Protein AF-A0AA36M2W9-F1 (afdb_monomer_lite)

InterPro domains:
  IPR003587 Hint domain N-terminal [SM00306] (542-638)
  IPR006141 Intein N-terminal splicing region [PS50817] (544-618)
  IPR006141 Intein N-terminal splicing region [TIGR01445] (544-618)
  IPR006437 Bacteriophage terminase, large subunit [TIGR01547] (180-480)
  IPR027417 P-loop containing nucleoside triphosphate hydrolase [G3DSA:3.40.50.300] (167-386)
  IPR030934 Intein C-terminal splicing region [PS50818] (657-680)
  IPR030934 Intein C-terminal splicing region [TIGR01443] (657-680)
  IPR035412 Phage terminase large subunit, N-terminal [PF04466] (180-379)
  IPR035413 Phage terminase large subunit, C-terminal [PF17288] (415-545)
  IPR036844 Hint domain superfamily [SSF51294] (544-679)
  IPR052380 Viral DNA packaging terminase large subunit [PTHR39184] (167-546)

Radius of gyration: 45.64 Å; chains: 1; bounding box: 160×56×105 Å

Organism: Cylicocyclus nassatus (NCBI:txid53992)

Sequence (713 aa):
MATKDPRCKPHRRDWNAIETEYIQGYLDETGRHLFPTKADIQNKYNITMQVITKRAKEKSWDRRREEFQAELQKKTAERLMAEIANGGKGLNLNLYKMAADTVSRCHSLLPYAGTGQEIRNLIGAAKDAQAIASGILPTKTPEADIMQINVRGDIMSQIDISIDPAIINNVYLSHVDDEHRYQIFYGGSSSGKSYFLAQRLVIDMLRGGHNYLCCRKVARTVRKSLWNEIQKALSFFNVSHLFKSNASELVITGPNGWQILFVGLDDVEKVKSISPAKGVITDIWVEEATEAEYSDIKQLDKRLRGQSVVKKRLILSFNPIYQQHWLYQQYFAGHWADDSTRYADDTLSILKTTYKDNGFLMEDDIHALESESDPYWYSVYALGNWGILGHAIFHNWTTSDLSDTEFDSYVYGLDWGFSNDPTAIVQLHYERRTHTLYIKLAEYLHGYTNDLIAAEVKKLNPDLIICDSSEPKSIAELKRHGLCAIPATKGPDSVMYGIKWLSKQRIVIDASLRDAIAEFTTYKWLQDKDGKALPKPEDKNNHCLTGDTLVHTTNGILPIRELVGTTGKVYCYNEEKKCMTTSKYRDCRLTQKEAPILQIELEDGRVLKATAEHPVYTQRGWVTVGELTENDSILKLESINTQLLRVTEIKPAGVEDVFNLEVDCYHNFCVNGGLVVHNCIDAIRYACQYLMTEPDEPDQTLNQVSWPKAGAL

pLDDT: mean 73.6, std 17.35, range [26.56, 98.56]

Foldseek 3Di:
DDDDDPDDDPDPDPVVVLLCCQQFNDADPVRDGDHDDLVRSCVVVVNDSVVSVVVCVVVVSVVSSVVNVVVVVVVVVVVVVVVVVVVLVVVLVVLLVVLVVLLVVLVVCCQVDPDPVSNVVSLVSNVVSLVSNVVSDDCDDPVNVVNPPPVVQPPPPQVVDDDDCVVAQPLCPVVLPDQFAEEEEEFAPQLCRLLNVLLSVVVDLSNDQAAEEEEEQAQVVCLVPNVVSNVVSCVVVPNVVQWDADSVQQWIAGNNGHIYHYDHLPDVVCLVPDAGPDDFHQEYEYEQCLSPDPVSLVSNSVRNDDDTPGHRYYYYYHFAEACPRPCNVPQPPPFHDQPDQWGDDRHYTYGYGFNVSDPPDDPVRVCVLVVPPPPQCNCGHGGSGHDDPQWQLAPQEDEDACVVPDDPAWFKFWEDAAAPAFTWIWIWDADPVQLEIETEDIDGHHRDDLVRVLVVVVVVVHPEYEYAPPCPPSQVSSVVSVHHYDYFDDDPCLPLVLSVSNNPGRYYYYPVCVVLVVCSSPWTADADPVRHGDSHIDDQPQWWFFQQKWFAFPVGTDGLVVCAPHKGKFWAADPVVRWIDIFIKDHKDFDDAFAWWKWWAWPVRWITIIHQQWWFQWPVGTDGNVRDDQAIFGWDDDPGDIDTTGTDDIDTPGTHGIIDMATPHHQWHDIRRHITHDYDDCRVSSRCSVVVPDDPDPPPPVPPDDDDPPDDD

Structure (mmCIF, N/CA/C/O backbone):
data_AF-A0AA36M2W9-F1
#
_entry.id   AF-A0AA36M2W9-F1
#
loop_
_atom_site.group_PDB
_atom_site.id
_atom_site.type_symbol
_atom_site.label_atom_id
_atom_site.label_alt_id
_atom_site.label_comp_id
_atom_site.label_asym_id
_atom_site.label_entity_id
_atom_site.label_seq_id
_atom_site.pdbx_PDB_ins_code
_atom_site.Cartn_x
_atom_site.Cartn_y
_atom_site.Cartn_z
_atom_site.occupancy
_atom_site.B_iso_or_equiv
_atom_site.auth_seq_id
_atom_site.auth_comp_id
_atom_site.auth_asym_id
_atom_site.auth_atom_id
_atom_site.pdbx_PDB_model_num
ATOM 1 N N . MET A 1 1 ? 107.491 32.874 -47.195 1.00 46.88 1 MET A N 1
ATOM 2 C CA . MET A 1 1 ? 108.566 32.882 -46.181 1.00 46.88 1 MET A CA 1
ATOM 3 C C . MET A 1 1 ? 108.023 33.486 -44.897 1.00 46.88 1 MET A C 1
ATOM 5 O O . MET A 1 1 ? 107.710 34.663 -44.889 1.00 46.88 1 MET A O 1
ATOM 9 N N . ALA A 1 2 ? 107.900 32.679 -43.847 1.00 33.38 2 ALA A N 1
ATOM 10 C CA . ALA A 1 2 ? 108.002 33.103 -42.453 1.00 33.38 2 ALA A CA 1
ATOM 11 C C . ALA A 1 2 ? 108.530 31.886 -41.675 1.00 33.38 2 ALA A C 1
ATOM 13 O O . ALA A 1 2 ? 108.104 30.754 -41.896 1.00 33.38 2 ALA A O 1
ATOM 14 N N . THR A 1 3 ? 109.573 32.129 -40.901 1.00 39.94 3 THR A N 1
ATOM 15 C CA . THR A 1 3 ? 110.596 31.210 -40.390 1.00 39.94 3 THR A CA 1
ATOM 16 C C . THR A 1 3 ? 110.128 30.341 -39.216 1.00 39.94 3 THR A C 1
ATOM 18 O O . THR A 1 3 ? 109.452 30.834 -38.319 1.00 39.94 3 THR A O 1
ATOM 21 N N . LYS A 1 4 ? 110.543 29.063 -39.177 1.00 40.69 4 LYS A N 1
ATOM 22 C CA . LYS A 1 4 ? 110.426 28.192 -37.990 1.00 40.69 4 LYS A CA 1
ATOM 23 C C . LYS A 1 4 ? 111.537 28.526 -36.983 1.00 40.69 4 LYS A C 1
ATOM 25 O O . LYS A 1 4 ? 112.709 28.347 -37.300 1.00 40.69 4 LYS A O 1
ATOM 30 N N . ASP A 1 5 ? 111.162 28.960 -35.780 1.00 39.28 5 ASP A N 1
ATOM 31 C CA . ASP A 1 5 ? 112.046 29.017 -34.606 1.00 39.28 5 ASP A CA 1
ATOM 32 C C . ASP A 1 5 ? 112.283 27.585 -34.059 1.00 39.28 5 ASP A C 1
ATOM 34 O O . ASP A 1 5 ? 111.303 26.873 -33.811 1.00 39.28 5 ASP A O 1
ATOM 38 N N . PRO A 1 6 ? 113.535 27.120 -33.857 1.00 45.25 6 PRO A N 1
ATOM 39 C CA . PRO A 1 6 ? 113.840 25.752 -33.431 1.00 45.25 6 PRO A CA 1
ATOM 40 C C . PRO A 1 6 ? 113.736 25.487 -31.914 1.00 45.25 6 PRO A C 1
ATOM 42 O O . PRO A 1 6 ? 114.241 24.462 -31.456 1.00 45.25 6 PRO A O 1
ATOM 45 N N . ARG A 1 7 ? 113.130 26.365 -31.097 1.00 44.22 7 ARG A N 1
ATOM 46 C CA . ARG A 1 7 ? 113.156 26.233 -29.618 1.00 44.22 7 ARG A CA 1
ATOM 47 C C . ARG A 1 7 ? 111.804 26.132 -28.901 1.00 44.22 7 ARG A C 1
ATOM 49 O O . ARG A 1 7 ? 111.739 26.352 -27.692 1.00 44.22 7 ARG A O 1
ATOM 56 N N . CYS A 1 8 ? 110.739 25.692 -29.572 1.00 33.34 8 CYS A N 1
ATOM 57 C CA . CYS A 1 8 ? 109.513 25.286 -28.870 1.00 33.34 8 CYS A CA 1
ATOM 58 C C . CYS A 1 8 ? 109.582 23.816 -28.423 1.00 33.34 8 CYS A C 1
ATOM 60 O O . CYS A 1 8 ? 109.525 22.896 -29.239 1.00 33.34 8 CYS A O 1
ATOM 62 N N . LYS A 1 9 ? 109.692 23.600 -27.103 1.00 43.69 9 LYS A N 1
ATOM 63 C CA . LYS A 1 9 ? 109.504 22.297 -26.436 1.00 43.69 9 LYS A CA 1
ATOM 64 C C . LYS A 1 9 ? 108.225 21.629 -26.969 1.00 43.69 9 LYS A C 1
ATOM 66 O O . LYS A 1 9 ? 107.230 22.335 -27.139 1.00 43.69 9 LYS A O 1
ATOM 71 N N . PRO A 1 10 ? 108.203 20.304 -27.215 1.00 43.88 10 PRO A N 1
ATOM 72 C CA . PRO A 1 10 ? 107.021 19.664 -27.773 1.00 43.88 10 PRO A CA 1
ATOM 73 C C . PRO A 1 10 ? 105.862 19.879 -26.801 1.00 43.88 10 PRO A C 1
ATOM 75 O O . PRO A 1 10 ? 105.958 19.485 -25.636 1.00 43.88 10 PRO A O 1
ATOM 78 N N . HIS A 1 11 ? 104.798 20.540 -27.270 1.00 49.34 11 HIS A N 1
ATOM 79 C CA . HIS A 1 11 ? 103.550 20.679 -26.527 1.00 49.34 11 HIS A CA 1
ATOM 80 C C . HIS A 1 11 ? 103.217 19.334 -25.882 1.00 49.34 11 HIS A C 1
ATOM 82 O O . HIS A 1 11 ? 103.248 18.295 -26.548 1.00 49.34 11 HIS A O 1
ATOM 88 N N . ARG A 1 12 ? 102.983 19.351 -24.565 1.00 58.34 12 ARG A N 1
ATOM 89 C CA . ARG A 1 12 ? 102.634 18.171 -23.772 1.00 58.34 12 ARG A CA 1
ATOM 90 C C . ARG A 1 12 ? 101.411 17.544 -24.441 1.00 58.34 12 ARG A C 1
ATOM 92 O O . ARG A 1 12 ? 100.321 18.096 -24.364 1.00 58.34 12 ARG A O 1
ATOM 99 N N . ARG A 1 13 ? 101.627 16.464 -25.195 1.00 71.31 13 ARG A N 1
ATOM 100 C CA . ARG A 1 13 ? 100.573 15.835 -25.994 1.00 71.31 13 ARG A CA 1
ATOM 101 C C . ARG A 1 13 ? 99.495 15.347 -25.040 1.00 71.31 13 ARG A C 1
ATOM 103 O O . ARG A 1 13 ? 99.811 14.606 -24.104 1.00 71.31 13 ARG A O 1
ATOM 110 N N . ASP A 1 14 ? 98.259 15.771 -25.269 1.00 81.12 14 ASP A N 1
ATOM 111 C CA . ASP A 1 14 ? 97.128 15.303 -24.482 1.00 81.12 14 ASP A CA 1
ATOM 112 C C . ASP A 1 14 ? 96.785 13.875 -24.899 1.00 81.12 14 ASP A C 1
ATOM 114 O O . ASP A 1 14 ? 96.014 13.601 -25.819 1.00 81.12 14 ASP A O 1
ATOM 118 N N . TRP A 1 15 ? 97.437 12.939 -24.224 1.00 83.00 15 TRP A N 1
ATOM 119 C CA . TRP A 1 15 ? 97.247 11.526 -24.476 1.00 83.00 15 TRP A CA 1
ATOM 120 C C . TRP A 1 15 ? 95.866 11.025 -24.071 1.00 83.00 15 TRP A C 1
ATOM 122 O O . TRP A 1 15 ? 95.466 9.997 -24.601 1.00 83.00 15 TRP A O 1
ATOM 132 N N . ASN A 1 16 ? 95.152 11.715 -23.178 1.00 81.06 16 ASN A N 1
ATOM 133 C CA . ASN A 1 16 ? 93.792 11.327 -22.817 1.00 81.06 16 ASN A CA 1
ATOM 134 C C . ASN A 1 16 ? 92.822 11.697 -23.942 1.00 81.06 16 ASN A C 1
ATOM 136 O O . ASN A 1 16 ? 91.969 10.883 -24.288 1.00 81.06 16 ASN A O 1
ATOM 140 N N . ALA A 1 17 ? 92.999 12.865 -24.568 1.00 80.44 17 ALA A N 1
ATOM 141 C CA . ALA A 1 17 ? 92.231 13.247 -25.751 1.00 80.44 17 ALA A CA 1
ATOM 142 C C . ALA A 1 17 ? 92.488 12.293 -26.930 1.00 80.44 17 ALA A C 1
ATOM 144 O O . ALA A 1 17 ? 91.544 11.805 -27.543 1.00 80.44 17 ALA A O 1
ATOM 145 N N . ILE A 1 18 ? 93.756 11.948 -27.191 1.00 85.44 18 ILE A N 1
ATOM 146 C CA . ILE A 1 18 ? 94.128 11.000 -28.258 1.00 85.44 18 ILE A CA 1
ATOM 147 C C . ILE A 1 18 ? 93.582 9.592 -27.974 1.00 85.44 18 ILE A C 1
ATOM 149 O O . ILE A 1 18 ? 93.083 8.925 -28.876 1.00 85.44 18 ILE A O 1
ATOM 153 N N . GLU A 1 19 ? 93.677 9.134 -26.722 1.00 86.94 19 GLU A N 1
ATOM 154 C CA . GLU A 1 19 ? 93.125 7.850 -26.278 1.00 86.94 19 GLU A CA 1
ATOM 155 C C . GLU A 1 19 ? 91.607 7.805 -26.456 1.00 86.94 19 GLU A C 1
ATOM 157 O O . GLU A 1 19 ? 91.081 6.819 -26.964 1.00 86.94 19 GLU A O 1
ATOM 162 N N . THR A 1 20 ? 90.914 8.881 -26.086 1.00 84.56 20 THR A N 1
ATOM 163 C CA . THR A 1 20 ? 89.456 8.991 -26.204 1.00 84.56 20 THR A CA 1
ATOM 164 C C . THR A 1 20 ? 89.028 9.013 -27.666 1.00 84.56 20 THR A C 1
ATOM 166 O O . THR A 1 20 ? 88.160 8.235 -28.042 1.00 84.56 20 THR A O 1
ATOM 169 N N . GLU A 1 21 ? 89.679 9.812 -28.516 1.00 85.75 21 GLU A N 1
ATOM 170 C CA . GLU A 1 21 ? 89.355 9.873 -29.946 1.00 85.75 21 GLU A CA 1
ATOM 171 C C . GLU A 1 21 ? 89.636 8.539 -30.653 1.00 85.75 21 GLU A C 1
ATOM 173 O O . GLU A 1 21 ? 88.872 8.107 -31.515 1.00 85.75 21 GLU A O 1
ATOM 178 N N . TYR A 1 22 ? 90.696 7.827 -30.260 1.00 86.44 22 TYR A N 1
ATOM 179 C CA . TYR A 1 22 ? 90.929 6.477 -30.753 1.00 86.44 22 TYR A CA 1
ATOM 180 C C . TYR A 1 22 ? 89.842 5.518 -30.233 1.00 86.44 22 TYR A C 1
ATOM 182 O O . TYR A 1 22 ? 89.167 4.859 -31.016 1.00 86.44 22 TYR A O 1
ATOM 190 N N . ILE A 1 23 ? 89.618 5.406 -28.930 1.00 85.88 23 ILE A N 1
ATOM 191 C CA . ILE A 1 23 ? 88.721 4.374 -28.385 1.00 85.88 23 ILE A CA 1
ATOM 192 C C . ILE A 1 23 ? 87.252 4.634 -28.749 1.00 85.88 23 ILE A C 1
ATOM 194 O O . ILE A 1 23 ? 86.562 3.710 -29.171 1.00 85.88 23 ILE A O 1
ATOM 198 N N . GLN A 1 24 ? 86.788 5.876 -28.619 1.00 85.00 24 GLN A N 1
ATOM 199 C CA . GLN A 1 24 ? 85.378 6.250 -28.762 1.00 85.00 24 GLN A CA 1
ATOM 200 C C . GLN A 1 24 ? 85.023 6.798 -30.152 1.00 85.00 24 GLN A C 1
ATOM 202 O O . GLN A 1 24 ? 83.842 6.873 -30.503 1.00 85.00 24 GLN A O 1
ATOM 207 N N . GLY A 1 25 ? 86.029 7.126 -30.969 1.00 83.75 25 GLY A N 1
ATOM 208 C CA . GLY A 1 25 ? 85.818 7.718 -32.285 1.00 83.75 25 GLY A CA 1
ATOM 209 C C . GLY A 1 25 ? 85.263 9.140 -32.205 1.00 83.75 25 GLY A C 1
ATOM 210 O O . GLY A 1 25 ? 85.295 9.790 -31.160 1.00 83.75 25 GLY A O 1
ATOM 211 N N . TYR A 1 26 ? 84.739 9.623 -33.324 1.00 81.69 26 TYR A N 1
ATOM 212 C CA . TYR A 1 26 ? 84.014 10.888 -33.419 1.00 81.69 26 TYR A CA 1
ATOM 213 C C . TYR A 1 26 ? 82.798 10.727 -34.332 1.00 81.69 26 TYR A C 1
ATOM 215 O O . TYR A 1 26 ? 82.726 9.782 -35.115 1.00 81.69 26 TYR A O 1
ATOM 223 N N . LEU A 1 27 ? 81.829 11.630 -34.210 1.00 77.94 27 LEU A N 1
ATOM 224 C CA . LEU A 1 27 ? 80.657 11.655 -35.081 1.00 77.94 27 LEU A CA 1
ATOM 225 C C . LEU A 1 27 ? 80.986 12.419 -36.363 1.00 77.94 27 LEU A C 1
ATOM 227 O O . LEU A 1 27 ? 81.574 13.500 -36.300 1.00 77.94 27 LEU A O 1
ATOM 231 N N . ASP A 1 28 ? 80.611 11.865 -37.510 1.00 78.38 28 ASP A N 1
ATOM 232 C CA . ASP A 1 28 ? 80.602 12.615 -38.761 1.00 78.38 28 ASP A CA 1
ATOM 233 C C . ASP A 1 28 ? 79.376 13.537 -38.866 1.00 78.38 28 ASP A C 1
ATOM 235 O O . ASP A 1 28 ? 78.483 13.546 -38.017 1.00 78.38 28 ASP A O 1
ATOM 239 N N . GLU A 1 29 ? 79.338 14.327 -39.933 1.00 71.62 29 GLU A N 1
ATOM 240 C CA . GLU A 1 29 ? 78.262 15.272 -40.249 1.00 71.62 29 GLU A CA 1
ATOM 241 C C . GLU A 1 29 ? 76.884 14.617 -40.466 1.00 71.62 29 GLU A C 1
ATOM 243 O O . GLU A 1 29 ? 75.863 15.298 -40.398 1.00 71.62 29 GLU A O 1
ATOM 248 N N . THR A 1 30 ? 76.830 13.292 -40.642 1.00 54.88 30 THR A N 1
ATOM 249 C CA . THR A 1 30 ? 75.583 12.512 -40.713 1.00 54.88 30 THR A CA 1
ATOM 250 C C . THR A 1 30 ? 75.191 11.881 -39.373 1.00 54.88 30 THR A C 1
ATOM 252 O O . THR A 1 30 ? 74.165 11.207 -39.277 1.00 54.88 30 THR A O 1
ATOM 255 N N . GLY A 1 31 ? 75.983 12.106 -38.319 1.00 65.50 31 GLY A N 1
ATOM 256 C CA . GLY A 1 31 ? 75.759 11.557 -36.985 1.00 65.50 31 GLY A CA 1
ATOM 257 C C . GLY A 1 31 ? 76.222 10.107 -36.817 1.00 65.50 31 GLY A C 1
ATOM 258 O O . GLY A 1 31 ? 75.803 9.448 -35.864 1.00 65.50 31 GLY A O 1
ATOM 259 N N . ARG A 1 32 ? 77.078 9.581 -37.705 1.00 69.69 32 ARG A N 1
ATOM 260 C CA . ARG A 1 32 ? 77.639 8.225 -37.599 1.00 69.69 32 ARG A CA 1
ATOM 261 C C . ARG A 1 32 ? 78.979 8.248 -36.864 1.00 69.69 32 ARG A C 1
ATOM 263 O O . ARG A 1 32 ? 79.841 9.070 -37.153 1.00 69.69 32 ARG A O 1
ATOM 270 N N . HIS A 1 33 ? 79.184 7.307 -35.938 1.00 78.12 33 HIS A N 1
ATOM 271 C CA . HIS A 1 33 ? 80.485 7.132 -35.283 1.00 78.12 33 HIS A CA 1
ATOM 272 C C . HIS A 1 33 ? 81.528 6.581 -36.267 1.00 78.12 33 HIS A C 1
ATOM 274 O O . HIS A 1 33 ? 81.380 5.474 -36.793 1.00 78.12 33 HIS A O 1
ATOM 280 N N . LEU A 1 34 ? 82.608 7.336 -36.463 1.00 77.44 34 LEU A N 1
ATOM 281 C CA . LEU A 1 34 ? 83.804 6.946 -37.198 1.00 77.44 34 LEU A CA 1
ATOM 282 C C . LEU A 1 34 ? 84.961 6.714 -36.227 1.00 77.44 34 LEU A C 1
ATOM 284 O O . LEU A 1 34 ? 85.220 7.514 -35.328 1.00 77.44 34 LEU A O 1
ATOM 288 N N . PHE A 1 35 ? 85.686 5.614 -36.427 1.00 84.38 35 PHE A N 1
ATOM 289 C CA . PHE A 1 35 ? 86.799 5.220 -35.568 1.00 84.38 35 PHE A CA 1
ATOM 290 C C . PHE A 1 35 ? 88.117 5.342 -36.338 1.00 84.38 35 PHE A C 1
ATOM 292 O O . PHE A 1 35 ? 88.359 4.541 -37.243 1.00 84.38 35 PHE A O 1
ATOM 299 N N . PRO A 1 36 ? 88.987 6.310 -35.999 1.00 83.19 36 PRO A N 1
ATOM 300 C CA . PRO A 1 36 ? 90.221 6.543 -36.744 1.00 83.19 36 PRO A CA 1
ATOM 301 C C . PRO A 1 36 ? 91.190 5.365 -36.605 1.00 83.19 36 PRO A C 1
ATOM 303 O O . PRO A 1 36 ? 91.302 4.743 -35.549 1.00 83.19 36 PRO A O 1
ATOM 306 N N . THR A 1 37 ? 91.950 5.035 -37.637 1.00 84.94 37 THR A N 1
ATOM 307 C CA . THR A 1 37 ? 93.036 4.055 -37.521 1.00 84.94 37 THR A CA 1
ATOM 308 C C . THR A 1 37 ? 94.226 4.647 -36.754 1.00 84.94 37 THR A C 1
ATOM 310 O O . THR A 1 37 ? 94.339 5.858 -36.555 1.00 84.94 37 THR A O 1
ATOM 313 N N . LYS A 1 38 ? 95.176 3.805 -36.325 1.00 83.88 38 LYS A N 1
ATOM 314 C CA . LYS A 1 38 ? 96.429 4.299 -35.719 1.00 83.88 38 LYS A CA 1
ATOM 315 C C . LYS A 1 38 ? 97.228 5.171 -36.700 1.00 83.88 38 LYS A C 1
ATOM 317 O O . LYS A 1 38 ? 97.934 6.073 -36.256 1.00 83.88 38 LYS A O 1
ATOM 322 N N . ALA A 1 39 ? 97.089 4.930 -38.008 1.00 82.81 39 ALA A N 1
ATOM 323 C CA . ALA A 1 39 ? 97.684 5.754 -39.058 1.00 82.81 39 ALA A CA 1
ATOM 324 C C . ALA A 1 39 ? 97.024 7.140 -39.131 1.00 82.81 39 ALA A C 1
ATOM 326 O O . ALA A 1 39 ? 97.725 8.145 -39.235 1.00 82.81 39 ALA A O 1
ATOM 327 N N . ASP A 1 40 ? 95.703 7.210 -38.964 1.00 84.31 40 ASP A N 1
ATOM 328 C CA . ASP A 1 40 ? 94.976 8.483 -38.916 1.00 84.31 40 ASP A CA 1
ATOM 329 C C . ASP A 1 40 ? 95.380 9.307 -37.689 1.00 84.31 40 ASP A C 1
ATOM 331 O O . ASP A 1 40 ? 95.647 10.501 -37.805 1.00 84.31 40 ASP A O 1
ATOM 335 N N . ILE A 1 41 ? 95.539 8.664 -36.525 1.00 86.25 41 ILE A N 1
ATOM 336 C CA . ILE A 1 41 ? 96.061 9.318 -35.314 1.00 86.25 41 ILE A CA 1
ATOM 337 C C . ILE A 1 41 ? 97.511 9.781 -35.505 1.00 86.25 41 ILE A C 1
ATOM 339 O O . ILE A 1 41 ? 97.865 10.886 -35.086 1.00 86.25 41 ILE A O 1
ATOM 343 N N . GLN A 1 42 ? 98.351 8.966 -36.153 1.00 84.19 42 GLN A N 1
ATOM 344 C CA . GLN A 1 42 ? 99.721 9.347 -36.500 1.00 84.19 42 GLN A CA 1
ATOM 345 C C . GLN A 1 42 ? 99.739 10.617 -37.349 1.00 84.19 42 GLN A C 1
ATOM 347 O O . GLN A 1 42 ? 100.480 11.544 -37.019 1.00 84.19 42 GLN A O 1
ATOM 352 N N . ASN A 1 43 ? 98.925 10.666 -38.402 1.00 83.62 43 ASN A N 1
ATOM 353 C CA . ASN A 1 43 ? 98.875 11.793 -39.325 1.00 83.62 43 ASN A CA 1
ATOM 354 C C . ASN A 1 43 ? 98.285 13.043 -38.656 1.00 83.62 43 ASN A C 1
ATOM 356 O O . ASN A 1 43 ? 98.865 14.122 -38.760 1.00 83.62 43 ASN A O 1
ATOM 360 N N . LYS A 1 44 ? 97.185 12.897 -37.907 1.00 82.25 44 LYS A N 1
ATOM 361 C CA . LYS A 1 44 ? 96.468 14.010 -37.264 1.00 82.25 44 LYS A CA 1
ATOM 362 C C . LYS A 1 44 ? 97.271 14.676 -36.146 1.00 82.25 44 LYS A C 1
ATOM 364 O O . LYS A 1 44 ? 97.284 15.898 -36.044 1.00 82.25 44 LYS A O 1
ATOM 369 N N . TYR A 1 45 ? 97.965 13.891 -35.321 1.00 82.62 45 TYR A N 1
ATOM 370 C CA . TYR A 1 45 ? 98.715 14.407 -34.166 1.00 82.62 45 TYR A CA 1
ATOM 371 C C . TYR A 1 45 ? 100.232 14.456 -34.384 1.00 82.62 45 TYR A C 1
ATOM 373 O O . TYR A 1 45 ? 100.979 14.825 -33.471 1.00 82.62 45 TYR A O 1
ATOM 381 N N . ASN A 1 46 ? 100.695 14.085 -35.581 1.00 82.12 46 ASN A N 1
ATOM 382 C CA . ASN A 1 46 ? 102.105 13.994 -35.956 1.00 82.12 46 ASN A CA 1
ATOM 383 C C . ASN A 1 46 ? 102.929 13.159 -34.947 1.00 82.12 46 ASN A C 1
ATOM 385 O O . ASN A 1 46 ? 103.910 13.622 -34.348 1.00 82.12 46 ASN A O 1
ATOM 389 N N . ILE A 1 47 ? 102.478 11.924 -34.695 1.00 82.62 47 ILE A N 1
ATOM 390 C CA . ILE A 1 47 ? 103.072 10.977 -33.734 1.00 82.62 47 ILE A CA 1
ATOM 391 C C . ILE A 1 47 ? 103.541 9.729 -34.478 1.00 82.62 47 ILE A C 1
ATOM 393 O O . ILE A 1 47 ? 102.810 9.174 -35.284 1.00 82.62 47 ILE A O 1
ATOM 397 N N . THR A 1 48 ? 104.741 9.234 -34.181 1.00 84.06 48 THR A N 1
ATOM 398 C CA . THR A 1 48 ? 105.258 8.024 -34.831 1.00 84.06 48 THR A CA 1
ATOM 399 C C . THR A 1 48 ? 104.447 6.774 -34.464 1.00 84.06 48 THR A C 1
ATOM 401 O O . THR A 1 48 ? 104.096 6.557 -33.300 1.00 84.06 48 THR A O 1
ATOM 404 N N . MET A 1 49 ? 104.214 5.901 -35.453 1.00 83.81 49 MET A N 1
ATOM 405 C CA . MET A 1 49 ? 103.452 4.651 -35.298 1.00 83.81 49 MET A CA 1
ATOM 406 C C . MET A 1 49 ? 103.955 3.769 -34.144 1.00 83.81 49 MET A C 1
ATOM 408 O O . MET A 1 49 ? 103.160 3.153 -33.436 1.00 83.81 49 MET A O 1
ATOM 412 N N . GLN A 1 50 ? 105.272 3.734 -33.909 1.00 83.88 50 GLN A N 1
ATOM 413 C CA . GLN A 1 50 ? 105.879 2.954 -32.824 1.00 83.88 50 GLN A CA 1
ATOM 414 C C . GLN A 1 50 ? 105.412 3.413 -31.435 1.00 83.88 50 GLN A C 1
ATOM 416 O O . GLN A 1 50 ? 105.107 2.581 -30.580 1.00 83.88 50 GLN A O 1
ATOM 421 N N . VAL A 1 51 ? 105.308 4.728 -31.208 1.00 83.81 51 VAL A N 1
ATOM 422 C CA . VAL A 1 51 ? 104.886 5.289 -29.915 1.00 83.81 51 VAL A CA 1
ATOM 423 C C . VAL A 1 51 ? 103.397 5.038 -29.679 1.00 83.81 51 VAL A C 1
ATOM 425 O O . VAL A 1 51 ? 103.015 4.644 -28.576 1.00 83.81 51 VAL A O 1
ATOM 428 N N . ILE A 1 52 ? 102.568 5.202 -30.716 1.00 83.56 52 ILE A N 1
ATOM 429 C CA . ILE A 1 52 ? 101.128 4.901 -30.655 1.00 83.56 52 ILE A CA 1
ATOM 430 C C . ILE A 1 52 ? 100.918 3.418 -30.359 1.00 83.56 52 ILE A C 1
ATOM 432 O O . ILE A 1 52 ? 100.178 3.071 -29.446 1.00 83.56 52 ILE A O 1
ATOM 436 N N . THR A 1 53 ? 101.605 2.537 -31.088 1.00 84.31 53 THR A N 1
ATOM 437 C CA . THR A 1 53 ? 101.443 1.083 -30.952 1.00 84.31 53 THR A CA 1
ATOM 438 C C . THR A 1 53 ? 101.863 0.596 -29.569 1.00 84.31 53 THR A C 1
ATOM 440 O O . THR A 1 53 ? 101.146 -0.199 -28.963 1.00 84.31 53 THR A O 1
ATOM 443 N N . LYS A 1 54 ? 102.978 1.109 -29.031 1.00 84.31 54 LYS A N 1
ATOM 444 C CA . LYS A 1 54 ? 103.437 0.772 -27.678 1.00 84.31 54 LYS A CA 1
ATOM 445 C C . LYS A 1 54 ? 102.406 1.170 -26.619 1.00 84.31 54 LYS A C 1
ATOM 447 O O . LYS A 1 54 ? 102.004 0.327 -25.823 1.00 84.31 54 LYS A O 1
ATOM 452 N N . ARG A 1 55 ? 101.923 2.418 -26.648 1.00 82.56 55 ARG A N 1
ATOM 453 C CA . ARG A 1 55 ? 100.918 2.894 -25.683 1.00 82.56 55 ARG A CA 1
ATOM 454 C C . ARG A 1 55 ? 99.565 2.211 -25.831 1.00 82.56 55 ARG A C 1
ATOM 456 O O . ARG A 1 55 ? 98.955 1.868 -24.823 1.00 82.56 55 ARG A O 1
ATOM 463 N N . ALA A 1 56 ? 99.116 1.989 -27.064 1.00 83.12 56 ALA A N 1
ATOM 464 C CA . ALA A 1 56 ? 97.876 1.274 -27.341 1.00 83.12 56 ALA A CA 1
ATOM 465 C C . ALA A 1 56 ? 97.911 -0.144 -26.756 1.00 83.12 56 ALA A C 1
ATOM 467 O O . ALA A 1 56 ? 96.905 -0.613 -26.231 1.00 83.12 56 ALA A O 1
ATOM 468 N N . LYS A 1 57 ? 99.079 -0.798 -26.784 1.00 84.56 57 LYS A N 1
ATOM 469 C CA . LYS A 1 57 ? 99.283 -2.115 -26.178 1.00 84.56 57 LYS A CA 1
ATOM 470 C C . LYS A 1 57 ? 99.318 -2.052 -24.647 1.00 84.56 57 LYS A C 1
ATOM 472 O O . LYS A 1 57 ? 98.608 -2.814 -24.005 1.00 84.56 57 LYS A O 1
ATOM 477 N N . GLU A 1 58 ? 100.079 -1.122 -24.063 1.00 84.06 58 GLU A N 1
ATOM 478 C CA . GLU A 1 58 ? 100.184 -0.944 -22.600 1.00 84.06 58 GLU A CA 1
ATOM 479 C C . GLU A 1 58 ? 98.832 -0.645 -21.939 1.00 84.06 58 GLU A C 1
ATOM 481 O O . GLU A 1 58 ? 98.530 -1.166 -20.869 1.00 84.06 58 GLU A O 1
ATOM 486 N N . LYS A 1 59 ? 97.997 0.173 -22.585 1.00 79.88 59 LYS A N 1
ATOM 487 C CA . LYS A 1 59 ? 96.684 0.580 -22.067 1.00 79.88 59 LYS A CA 1
ATOM 488 C C . LYS A 1 59 ? 95.503 -0.184 -22.672 1.00 79.88 59 LYS A C 1
ATOM 490 O O . LYS A 1 59 ? 94.354 0.201 -22.449 1.00 79.88 59 LYS A O 1
ATOM 495 N N . SER A 1 60 ? 95.771 -1.245 -23.435 1.00 84.81 60 SER A N 1
ATOM 496 C CA . SER A 1 60 ? 94.751 -2.097 -24.066 1.00 84.81 60 SER A CA 1
ATOM 497 C C . SER A 1 60 ? 93.708 -1.318 -24.884 1.00 84.81 60 SER A C 1
ATOM 499 O O . SER A 1 60 ? 92.512 -1.587 -24.800 1.00 84.81 60 SER A O 1
ATOM 501 N N . TRP A 1 61 ? 94.147 -0.327 -25.665 1.00 87.69 61 TRP A N 1
ATOM 502 C CA . TRP A 1 61 ? 93.252 0.546 -26.433 1.00 87.69 61 TRP A CA 1
ATOM 503 C C . TRP A 1 61 ? 92.399 -0.223 -27.435 1.00 87.69 61 TRP A C 1
ATOM 505 O O . TRP A 1 61 ? 91.226 0.089 -27.573 1.00 87.69 61 TRP A O 1
ATOM 515 N N . ASP A 1 62 ? 92.967 -1.223 -28.111 1.00 79.88 62 ASP A N 1
ATOM 516 C CA . ASP A 1 62 ? 92.238 -1.999 -29.121 1.00 79.88 62 ASP A CA 1
ATOM 517 C C . ASP A 1 62 ? 91.104 -2.811 -28.477 1.00 79.88 62 ASP A C 1
ATOM 519 O O . ASP A 1 62 ? 89.962 -2.709 -28.910 1.00 79.88 62 ASP A O 1
ATOM 523 N N . ARG A 1 63 ? 91.376 -3.487 -27.351 1.00 82.38 63 ARG A N 1
ATOM 524 C CA . ARG A 1 63 ? 90.349 -4.195 -26.572 1.00 82.38 63 ARG A CA 1
ATOM 525 C C . ARG A 1 63 ? 89.266 -3.246 -26.052 1.00 82.38 63 ARG A C 1
ATOM 527 O O . ARG A 1 63 ? 88.086 -3.541 -26.163 1.00 82.38 63 ARG A O 1
ATOM 534 N N . ARG A 1 64 ? 89.649 -2.093 -25.495 1.00 83.75 64 ARG A N 1
ATOM 535 C CA . ARG A 1 64 ? 88.687 -1.104 -24.974 1.00 83.75 64 ARG A CA 1
ATOM 536 C C . ARG A 1 64 ? 87.866 -0.449 -26.084 1.00 83.75 64 ARG A C 1
ATOM 538 O O . ARG A 1 64 ? 86.717 -0.090 -25.858 1.00 83.75 64 ARG A O 1
ATOM 545 N N . ARG A 1 65 ? 88.444 -0.297 -27.278 1.00 83.06 65 ARG A N 1
ATOM 546 C CA . ARG A 1 65 ? 87.731 0.129 -28.486 1.00 83.06 65 ARG A CA 1
ATOM 547 C C . ARG A 1 65 ? 86.725 -0.931 -28.915 1.00 83.06 65 ARG A C 1
ATOM 549 O O . ARG A 1 65 ? 85.594 -0.570 -29.201 1.00 83.06 65 ARG A O 1
ATOM 556 N N . GLU A 1 66 ? 87.110 -2.204 -28.946 1.00 80.62 66 GLU A N 1
ATOM 557 C CA . GLU A 1 66 ? 86.194 -3.312 -29.247 1.00 80.62 66 GLU A CA 1
ATOM 558 C C . GLU A 1 66 ? 85.052 -3.388 -28.226 1.00 80.62 66 GLU A C 1
ATOM 560 O O . GLU A 1 66 ? 83.895 -3.473 -28.622 1.00 80.62 66 GLU A O 1
ATOM 565 N N . GLU A 1 67 ? 85.349 -3.265 -26.927 1.00 83.19 67 GLU A N 1
ATOM 566 C CA . GLU A 1 67 ? 84.344 -3.209 -25.855 1.00 83.19 67 GLU A CA 1
ATOM 567 C C . GLU A 1 67 ? 83.389 -2.016 -26.044 1.00 83.19 67 GLU A C 1
ATOM 569 O O . GLU A 1 67 ? 82.174 -2.189 -25.974 1.00 83.19 67 GLU A O 1
ATOM 574 N N . PHE A 1 68 ? 83.908 -0.826 -26.368 1.00 81.19 68 PHE A N 1
ATOM 575 C CA . PHE A 1 68 ? 83.085 0.360 -26.625 1.00 81.19 68 PHE A CA 1
ATOM 576 C C . PHE A 1 68 ? 82.246 0.231 -27.903 1.00 81.19 68 PHE A C 1
ATOM 578 O O . PHE A 1 68 ? 81.071 0.586 -27.904 1.00 81.19 68 PHE A O 1
ATOM 585 N N . GLN A 1 69 ? 82.810 -0.302 -28.988 1.00 76.75 69 GLN A N 1
ATOM 586 C CA . GLN A 1 69 ? 82.080 -0.559 -30.232 1.00 76.75 69 GLN A CA 1
ATOM 587 C C . GLN A 1 69 ? 80.990 -1.613 -30.035 1.00 76.75 69 GLN A C 1
ATOM 589 O O . GLN A 1 69 ? 79.882 -1.429 -30.535 1.00 76.75 69 GLN A O 1
ATOM 594 N N . ALA A 1 70 ? 81.269 -2.672 -29.273 1.00 73.62 70 ALA A N 1
ATOM 595 C CA . ALA A 1 70 ? 80.285 -3.677 -28.893 1.00 73.62 70 ALA A CA 1
ATOM 596 C C . ALA A 1 70 ? 79.181 -3.073 -28.013 1.00 73.62 70 ALA A C 1
ATOM 598 O O . ALA A 1 70 ? 78.009 -3.373 -28.217 1.00 73.62 70 ALA A O 1
ATOM 599 N N . GLU A 1 71 ? 79.518 -2.173 -27.085 1.00 78.19 71 GLU A N 1
ATOM 600 C CA . GLU A 1 71 ? 78.534 -1.455 -26.271 1.00 78.19 71 GLU A CA 1
ATOM 601 C C . GLU A 1 71 ? 77.684 -0.490 -27.113 1.00 78.19 71 GLU A C 1
ATOM 603 O O . GLU A 1 71 ? 76.474 -0.397 -26.910 1.00 78.19 71 GLU A O 1
ATOM 608 N N . LEU A 1 72 ? 78.278 0.184 -28.101 1.00 75.12 72 LEU A N 1
ATOM 609 C CA . LEU A 1 72 ? 77.574 1.081 -29.018 1.00 75.12 72 LEU A CA 1
ATOM 610 C C . LEU A 1 72 ? 76.651 0.300 -29.962 1.00 75.12 72 LEU A C 1
ATOM 612 O O . LEU A 1 72 ? 75.510 0.705 -30.179 1.00 75.12 72 LEU A O 1
ATOM 616 N N . GLN A 1 73 ? 77.104 -0.846 -30.476 1.00 69.44 73 GLN A N 1
ATOM 617 C CA . GLN A 1 73 ? 76.280 -1.774 -31.253 1.00 69.44 73 GLN A CA 1
ATOM 618 C C . GLN A 1 73 ? 75.158 -2.362 -30.405 1.00 69.44 73 GLN A C 1
ATOM 620 O O . GLN A 1 73 ? 74.026 -2.413 -30.872 1.00 69.44 73 GLN A O 1
ATOM 625 N N . LYS A 1 74 ? 75.436 -2.731 -29.152 1.00 69.31 74 LYS A N 1
ATOM 626 C CA . LYS A 1 74 ? 74.429 -3.212 -28.206 1.00 69.31 74 LYS A CA 1
ATOM 627 C C . LYS A 1 74 ? 73.389 -2.134 -27.913 1.00 69.31 74 LYS A C 1
ATOM 629 O O . LYS A 1 74 ? 72.212 -2.414 -28.062 1.00 69.31 74 LYS A O 1
ATOM 634 N N . LYS A 1 75 ? 73.793 -0.895 -27.616 1.00 70.06 75 LYS A N 1
ATOM 635 C CA . LYS A 1 75 ? 72.876 0.242 -27.410 1.00 70.06 75 LYS A CA 1
ATOM 636 C C . LYS A 1 75 ? 72.085 0.596 -28.667 1.00 70.06 75 LYS A C 1
ATOM 638 O O . LYS A 1 75 ? 70.907 0.924 -28.574 1.00 70.06 75 LYS A O 1
ATOM 643 N N . THR A 1 76 ? 72.705 0.516 -29.843 1.00 64.94 76 THR A N 1
ATOM 644 C CA . THR A 1 76 ? 72.022 0.759 -31.123 1.00 64.94 76 THR A CA 1
ATOM 645 C C . THR A 1 76 ? 71.025 -0.354 -31.418 1.00 64.94 76 THR A C 1
ATOM 647 O O . THR A 1 76 ? 69.903 -0.054 -31.799 1.00 64.94 76 THR A O 1
ATOM 650 N N . ALA A 1 77 ? 71.386 -1.617 -31.179 1.00 56.56 77 ALA A N 1
ATOM 651 C CA . ALA A 1 77 ? 70.494 -2.763 -31.304 1.00 56.56 77 ALA A CA 1
ATOM 652 C C . ALA A 1 77 ? 69.366 -2.717 -30.267 1.00 56.56 77 ALA A C 1
ATOM 654 O O . ALA A 1 77 ? 68.226 -2.956 -30.624 1.00 56.56 77 ALA A O 1
ATOM 655 N N . GLU A 1 78 ? 69.638 -2.345 -29.016 1.00 62.47 78 GLU A N 1
ATOM 656 C CA . GLU A 1 78 ? 68.627 -2.133 -27.973 1.00 62.47 78 GLU A CA 1
ATOM 657 C C . GLU A 1 78 ? 67.673 -0.998 -28.351 1.00 62.47 78 GLU A C 1
ATOM 659 O O . GLU A 1 78 ? 66.464 -1.143 -28.192 1.00 62.47 78 GLU A O 1
ATOM 664 N N . ARG A 1 79 ? 68.186 0.098 -28.923 1.00 62.53 79 ARG A N 1
ATOM 665 C CA . ARG A 1 79 ? 67.370 1.202 -29.440 1.00 62.53 79 ARG A CA 1
ATOM 666 C C . ARG A 1 79 ? 66.534 0.781 -30.647 1.00 62.53 79 ARG A C 1
ATOM 668 O O . ARG A 1 79 ? 65.349 1.078 -30.665 1.00 62.53 79 ARG A O 1
ATOM 675 N N . LEU A 1 80 ? 67.107 0.059 -31.610 1.00 54.19 80 LEU A N 1
ATOM 676 C CA . LEU A 1 80 ? 66.385 -0.460 -32.777 1.00 54.19 80 LEU A CA 1
ATOM 677 C C . LEU A 1 80 ? 65.338 -1.497 -32.365 1.00 54.19 80 LEU A C 1
ATOM 679 O O . LEU A 1 80 ? 64.230 -1.478 -32.876 1.00 54.19 80 LEU A O 1
ATOM 683 N N . MET A 1 81 ? 65.649 -2.364 -31.401 1.00 54.69 81 MET A N 1
ATOM 684 C CA . MET A 1 81 ? 64.704 -3.324 -30.831 1.00 54.69 81 MET A CA 1
ATOM 685 C C . MET A 1 81 ? 63.605 -2.614 -30.041 1.00 54.69 81 MET A C 1
ATOM 687 O O . MET A 1 81 ? 62.455 -3.027 -30.119 1.00 54.69 81 MET A O 1
ATOM 691 N N . ALA A 1 82 ? 63.912 -1.521 -29.336 1.00 55.44 82 ALA A N 1
ATOM 692 C CA . ALA A 1 82 ? 62.916 -0.682 -28.675 1.00 55.44 82 ALA A CA 1
ATOM 693 C C . ALA A 1 82 ? 62.051 0.099 -29.680 1.00 55.44 82 ALA A C 1
ATOM 695 O O . ALA A 1 82 ? 60.849 0.222 -29.469 1.00 55.44 82 ALA A O 1
ATOM 696 N N . GLU A 1 83 ? 62.619 0.583 -30.788 1.00 51.88 83 GLU A N 1
ATOM 697 C CA . GLU A 1 83 ? 61.900 1.253 -31.880 1.00 51.88 83 GLU A CA 1
ATOM 698 C C . GLU A 1 83 ? 61.033 0.266 -32.676 1.00 51.88 83 GLU A C 1
ATOM 700 O O . GLU A 1 83 ? 59.880 0.576 -32.956 1.00 51.88 83 GLU A O 1
ATOM 705 N N . ILE A 1 84 ? 61.513 -0.953 -32.949 1.00 52.47 84 ILE A N 1
ATOM 706 C CA . ILE A 1 84 ? 60.730 -2.049 -33.545 1.00 52.47 84 ILE A CA 1
ATOM 707 C C . ILE A 1 84 ? 59.636 -2.510 -32.577 1.00 52.47 84 ILE A C 1
ATOM 709 O O . ILE A 1 84 ? 58.501 -2.715 -32.996 1.00 52.47 84 ILE A O 1
ATOM 713 N N . ALA A 1 85 ? 59.926 -2.634 -31.279 1.00 50.25 85 ALA A N 1
ATOM 714 C CA . ALA A 1 85 ? 58.930 -2.995 -30.273 1.00 50.25 85 ALA A CA 1
ATOM 715 C C . ALA A 1 85 ? 57.875 -1.894 -30.088 1.00 50.25 85 ALA A C 1
ATOM 717 O O . ALA A 1 85 ? 56.694 -2.204 -29.942 1.00 50.25 85 ALA A O 1
ATOM 718 N N . ASN A 1 86 ? 58.261 -0.616 -30.135 1.00 49.56 86 ASN A N 1
ATOM 719 C CA . ASN A 1 86 ? 57.330 0.512 -30.081 1.00 49.56 86 ASN A CA 1
ATOM 720 C C . ASN A 1 86 ? 56.542 0.671 -31.387 1.00 49.56 86 ASN A C 1
ATOM 722 O O . ASN A 1 86 ? 55.346 0.941 -31.334 1.00 49.56 86 ASN A O 1
ATOM 726 N N . GLY A 1 87 ? 57.164 0.437 -32.544 1.00 47.47 87 GLY A N 1
ATOM 727 C CA . GLY A 1 87 ? 56.503 0.388 -33.848 1.00 47.47 87 GLY A CA 1
ATOM 728 C C . GLY A 1 87 ? 55.513 -0.773 -33.943 1.00 47.47 87 GLY A C 1
ATOM 729 O O . GLY A 1 87 ? 54.388 -0.578 -34.388 1.00 47.47 87 GLY A O 1
ATOM 730 N N . GLY A 1 88 ? 55.879 -1.948 -33.423 1.00 52.28 88 GLY A N 1
ATOM 731 C CA . GLY A 1 88 ? 55.013 -3.120 -33.294 1.00 52.28 88 GLY A CA 1
ATOM 732 C C . GLY A 1 88 ? 53.866 -2.904 -32.306 1.00 52.28 88 GLY A C 1
ATOM 733 O O . GLY A 1 88 ? 52.731 -3.253 -32.612 1.00 52.28 88 GLY A O 1
ATOM 734 N N . LYS A 1 89 ? 54.112 -2.245 -31.163 1.00 51.28 89 LYS A N 1
ATOM 735 C CA . LYS A 1 89 ? 53.055 -1.809 -30.230 1.00 51.28 89 LYS A CA 1
ATOM 736 C C . LYS A 1 89 ? 52.125 -0.771 -30.857 1.00 51.28 89 LYS A C 1
ATOM 738 O O . LYS A 1 89 ? 50.923 -0.849 -30.641 1.00 51.28 89 LYS A O 1
ATOM 743 N N . GLY A 1 90 ? 52.652 0.167 -31.643 1.00 51.31 90 GLY A N 1
ATOM 744 C CA . GLY A 1 90 ? 51.867 1.166 -32.370 1.00 51.31 90 GLY A CA 1
ATOM 745 C C . GLY A 1 90 ? 51.003 0.551 -33.473 1.00 51.31 90 GLY A C 1
ATOM 746 O O . GLY A 1 90 ? 49.832 0.902 -33.591 1.00 51.31 90 GLY A O 1
ATOM 747 N N . LEU A 1 91 ? 51.540 -0.414 -34.228 1.00 55.19 91 LEU A N 1
ATOM 748 C CA . LEU A 1 91 ? 50.789 -1.171 -35.232 1.00 55.19 91 LEU A CA 1
ATOM 749 C C . LEU A 1 91 ? 49.695 -2.020 -34.578 1.00 55.19 91 LEU A C 1
ATOM 751 O O . LEU A 1 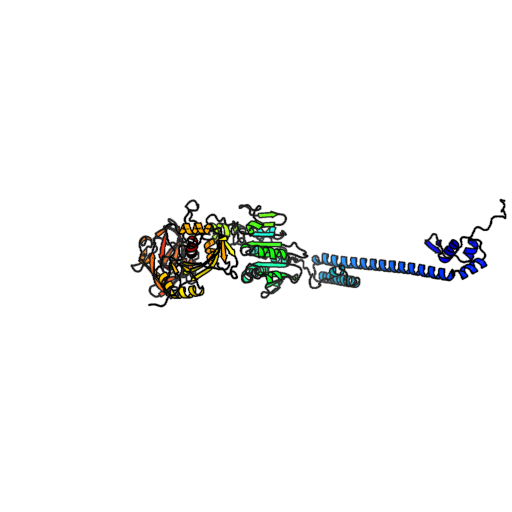91 ? 48.553 -1.967 -35.014 1.00 55.19 91 LEU A O 1
ATOM 755 N N . ASN A 1 92 ? 50.024 -2.728 -33.493 1.00 60.59 92 ASN A N 1
ATOM 756 C CA . ASN A 1 92 ? 49.074 -3.513 -32.706 1.00 60.59 92 ASN A CA 1
ATOM 757 C C . ASN A 1 92 ? 47.978 -2.638 -32.093 1.00 60.59 92 ASN A C 1
ATOM 759 O O . ASN A 1 92 ? 46.811 -3.005 -32.140 1.00 60.59 92 ASN A O 1
ATOM 763 N N . LEU A 1 93 ? 48.320 -1.452 -31.586 1.00 60.53 93 LEU A N 1
ATOM 764 C CA . LEU A 1 93 ? 47.342 -0.504 -31.059 1.00 60.53 93 LEU A CA 1
ATOM 765 C C . LEU A 1 93 ? 46.455 0.079 -32.166 1.00 60.53 93 LEU A C 1
ATOM 767 O O . LEU A 1 93 ? 45.268 0.288 -31.941 1.00 60.53 93 LEU A O 1
ATOM 771 N N . ASN A 1 94 ? 46.996 0.330 -33.359 1.00 61.66 94 ASN A N 1
ATOM 772 C CA . ASN A 1 94 ? 46.211 0.798 -34.501 1.00 61.66 94 ASN A CA 1
ATOM 773 C C . ASN A 1 94 ? 45.299 -0.302 -35.055 1.00 61.66 94 ASN A C 1
ATOM 775 O O . ASN A 1 94 ? 44.125 -0.033 -35.278 1.00 61.66 94 ASN A O 1
ATOM 779 N N . LEU A 1 95 ? 45.788 -1.538 -35.201 1.00 60.78 95 LEU A N 1
ATOM 780 C CA . LEU A 1 95 ? 44.965 -2.701 -35.551 1.00 60.78 95 LEU A CA 1
ATOM 781 C C . LEU A 1 95 ? 43.875 -2.943 -34.507 1.00 60.78 95 LEU A C 1
ATOM 783 O O . LEU A 1 95 ? 42.726 -3.164 -34.870 1.00 60.78 95 LEU A O 1
ATOM 787 N N . TYR A 1 96 ? 44.212 -2.828 -33.223 1.00 63.34 96 TYR A N 1
ATOM 788 C CA . TYR A 1 96 ? 43.253 -2.905 -32.128 1.00 63.34 96 TYR A CA 1
ATOM 789 C C . TYR A 1 96 ? 42.193 -1.803 -32.224 1.00 63.34 96 TYR A C 1
ATOM 791 O O . TYR A 1 96 ? 41.004 -2.094 -32.156 1.00 63.34 96 TYR A O 1
ATOM 799 N N . LYS A 1 97 ? 42.594 -0.544 -32.441 1.00 64.44 97 LYS A N 1
ATOM 800 C CA . LYS A 1 97 ? 41.664 0.583 -32.615 1.00 64.44 97 LYS A CA 1
ATOM 801 C C . LYS A 1 97 ? 40.780 0.410 -33.844 1.00 64.44 97 LYS A C 1
ATOM 803 O O . LYS A 1 97 ? 39.593 0.688 -33.760 1.00 64.44 97 LYS A O 1
ATOM 808 N N . MET A 1 98 ? 41.328 -0.070 -34.959 1.00 65.06 98 MET A N 1
ATOM 809 C CA . MET A 1 98 ? 40.560 -0.363 -36.171 1.00 65.06 98 MET A CA 1
ATOM 810 C C . MET A 1 98 ? 39.570 -1.505 -35.945 1.00 65.06 98 MET A C 1
ATOM 812 O O . MET A 1 98 ? 38.425 -1.404 -36.375 1.00 65.06 98 MET A O 1
ATOM 816 N N . ALA A 1 99 ? 39.975 -2.567 -35.246 1.00 64.19 99 ALA A N 1
ATOM 817 C CA . ALA A 1 99 ? 39.092 -3.668 -34.880 1.00 64.19 99 ALA A CA 1
ATOM 818 C C . ALA A 1 99 ? 37.982 -3.201 -33.923 1.00 64.19 99 ALA A C 1
ATOM 820 O O . ALA A 1 99 ? 36.815 -3.497 -34.156 1.00 64.19 99 ALA A O 1
ATOM 821 N N . ALA A 1 100 ? 38.316 -2.398 -32.910 1.00 60.22 100 ALA A N 1
ATOM 822 C CA . ALA A 1 100 ? 37.354 -1.806 -31.983 1.00 60.22 100 ALA A CA 1
ATOM 823 C C . ALA A 1 100 ? 36.378 -0.843 -32.686 1.00 60.22 100 ALA A C 1
ATOM 825 O O . ALA A 1 100 ? 35.174 -0.922 -32.453 1.00 60.22 100 ALA A O 1
ATOM 826 N N . ASP A 1 101 ? 36.865 0.012 -33.594 1.00 66.56 101 ASP A N 1
ATOM 827 C CA . ASP A 1 101 ? 36.021 0.895 -34.412 1.00 66.56 101 ASP A CA 1
ATOM 828 C C . ASP A 1 101 ? 35.128 0.082 -35.356 1.00 66.56 101 ASP A C 1
ATOM 830 O O . ASP A 1 101 ? 33.958 0.398 -35.529 1.00 66.56 101 ASP A O 1
ATOM 834 N N . THR A 1 102 ? 35.634 -1.023 -35.911 1.00 67.19 102 THR A N 1
ATOM 835 C CA . THR A 1 102 ? 34.848 -1.933 -36.759 1.00 67.19 102 THR A CA 1
ATOM 836 C C . THR A 1 102 ? 33.733 -2.613 -35.967 1.00 67.19 102 THR A C 1
ATOM 838 O O . THR A 1 102 ? 32.601 -2.657 -36.443 1.00 67.19 102 THR A O 1
ATOM 841 N N . VAL A 1 103 ? 34.009 -3.088 -34.746 1.00 63.09 103 VAL A N 1
ATOM 842 C CA . VAL A 1 103 ? 32.986 -3.641 -33.840 1.00 63.09 103 VAL A CA 1
ATOM 843 C C . VAL A 1 103 ? 31.947 -2.574 -33.492 1.00 63.09 103 VAL A C 1
ATOM 845 O O . VAL A 1 103 ? 30.751 -2.829 -33.620 1.00 63.09 103 VAL A O 1
ATOM 848 N N . SER A 1 104 ? 32.390 -1.367 -33.131 1.00 59.72 104 SER A N 1
ATOM 849 C CA . SER A 1 104 ? 31.515 -0.232 -32.813 1.00 59.72 104 SER A CA 1
ATOM 850 C C . SER A 1 104 ? 30.629 0.163 -34.001 1.00 59.72 104 SER A C 1
ATOM 852 O O . SER A 1 104 ? 29.417 0.316 -33.861 1.00 59.72 104 SER A O 1
ATOM 854 N N . ARG A 1 105 ? 31.195 0.228 -35.213 1.00 65.69 105 ARG A N 1
ATOM 855 C CA . ARG A 1 105 ? 30.450 0.504 -36.449 1.00 65.69 105 ARG A CA 1
ATOM 856 C C . ARG A 1 105 ? 29.457 -0.598 -36.782 1.00 65.69 105 ARG A C 1
ATOM 858 O O . ARG A 1 105 ? 28.315 -0.281 -37.100 1.00 65.69 105 ARG A O 1
ATOM 865 N N . CYS A 1 106 ? 29.845 -1.869 -36.670 1.00 65.38 106 CYS A N 1
ATOM 866 C CA . CYS A 1 106 ? 28.913 -2.983 -36.851 1.00 65.38 106 CYS A CA 1
ATOM 867 C C . CYS A 1 106 ? 27.753 -2.879 -35.852 1.00 65.38 106 CYS A C 1
ATOM 869 O O . CYS A 1 106 ? 26.607 -3.051 -36.249 1.00 65.38 106 CYS A O 1
ATOM 871 N N . HIS A 1 107 ? 28.028 -2.504 -34.598 1.00 57.16 107 HIS A N 1
ATOM 872 C CA . HIS A 1 107 ? 27.001 -2.256 -33.586 1.00 57.16 107 HIS A CA 1
ATOM 873 C C . HIS A 1 107 ? 26.079 -1.087 -33.951 1.00 57.16 107 HIS A C 1
ATOM 875 O O . HIS A 1 107 ? 24.866 -1.217 -33.860 1.00 57.16 107 HIS A O 1
ATOM 881 N N . SER A 1 108 ? 26.634 0.020 -34.450 1.00 56.19 108 SER A N 1
ATOM 882 C CA . SER A 1 108 ? 25.845 1.176 -34.893 1.00 56.19 108 SER A CA 1
ATOM 883 C C . SER A 1 108 ? 24.985 0.898 -36.130 1.00 56.19 108 SER A C 1
ATOM 885 O O . SER A 1 108 ? 23.962 1.546 -36.315 1.00 56.19 108 SER A O 1
ATOM 887 N N . LEU A 1 109 ? 25.388 -0.059 -36.975 1.00 63.72 109 LEU A N 1
ATOM 888 C CA . LEU A 1 109 ? 24.695 -0.416 -38.216 1.00 63.72 109 LEU A CA 1
ATOM 889 C C . LEU A 1 109 ? 23.687 -1.558 -38.037 1.00 63.72 109 LEU A C 1
ATOM 891 O O . LEU A 1 109 ? 22.780 -1.691 -38.854 1.00 63.72 109 LEU A O 1
ATOM 895 N N . LEU A 1 110 ? 23.818 -2.363 -36.976 1.00 58.38 110 LEU A N 1
ATOM 896 C CA . LEU A 1 110 ? 22.910 -3.473 -36.666 1.00 58.38 110 LEU A CA 1
ATOM 897 C C . LEU A 1 110 ? 21.424 -3.060 -36.583 1.00 58.38 110 LEU A C 1
ATOM 899 O O . LEU A 1 110 ? 20.609 -3.796 -37.138 1.00 58.38 110 LEU A O 1
ATOM 903 N N . PRO A 1 111 ? 21.048 -1.907 -35.990 1.00 46.59 111 PRO A N 1
ATOM 904 C CA . PRO A 1 111 ? 19.659 -1.434 -35.968 1.00 46.59 111 PRO A CA 1
ATOM 905 C C . PRO A 1 111 ? 19.067 -1.118 -37.349 1.00 46.59 111 PRO A C 1
ATOM 907 O O . PRO A 1 111 ? 17.852 -1.116 -37.508 1.00 46.59 111 PRO A O 1
ATOM 910 N N . TYR A 1 112 ? 19.909 -0.860 -38.353 1.00 56.69 112 TYR A N 1
ATOM 911 C CA . TYR A 1 112 ? 19.487 -0.464 -39.701 1.00 56.69 112 TYR A CA 1
ATOM 912 C C . TYR A 1 112 ? 19.512 -1.628 -40.708 1.00 56.69 112 TYR A C 1
ATOM 914 O O . TYR A 1 112 ? 19.229 -1.429 -41.890 1.00 56.69 112 TYR A O 1
ATOM 922 N N . ALA A 1 113 ? 19.865 -2.841 -40.270 1.00 60.94 113 ALA A N 1
ATOM 923 C CA . ALA A 1 113 ? 19.899 -4.030 -41.117 1.00 60.94 113 ALA A CA 1
ATOM 924 C C . ALA A 1 113 ? 18.485 -4.610 -41.297 1.00 60.94 113 ALA A C 1
ATOM 926 O O . ALA A 1 113 ? 17.895 -5.142 -40.358 1.00 60.94 113 ALA A O 1
ATOM 927 N N . GLY A 1 114 ? 17.943 -4.524 -42.515 1.00 37.97 114 GLY A N 1
ATOM 928 C CA . GLY A 1 114 ? 16.552 -4.876 -42.822 1.00 37.97 114 GLY A CA 1
ATOM 929 C C . GLY A 1 114 ? 16.304 -6.368 -43.061 1.00 37.97 114 GLY A C 1
ATOM 930 O O . GLY A 1 114 ? 15.154 -6.804 -43.103 1.00 37.97 114 GLY A O 1
ATOM 931 N N . THR A 1 115 ? 17.357 -7.174 -43.223 1.00 60.88 115 THR A N 1
ATOM 932 C CA . THR A 1 115 ? 17.240 -8.609 -43.511 1.00 60.88 115 THR A CA 1
ATOM 933 C C . THR A 1 115 ? 18.061 -9.478 -42.559 1.00 60.88 115 THR A C 1
ATOM 935 O O . THR A 1 115 ? 19.168 -9.144 -42.136 1.00 60.88 115 THR A O 1
ATOM 938 N N . GLY A 1 116 ? 17.567 -10.692 -42.288 1.00 48.91 116 GLY A N 1
ATOM 939 C CA . GLY A 1 116 ? 18.288 -11.669 -41.463 1.00 48.91 116 GLY A CA 1
ATOM 940 C C . GLY A 1 116 ? 19.665 -12.070 -42.016 1.00 48.91 116 GLY A C 1
ATOM 941 O O . GLY A 1 116 ? 20.499 -12.569 -41.264 1.00 48.91 116 GLY A O 1
ATOM 942 N N . GLN A 1 117 ? 19.930 -11.854 -43.310 1.00 57.09 117 GLN A N 1
ATOM 943 C CA . GLN A 1 117 ? 21.247 -12.085 -43.910 1.00 57.09 117 GLN A CA 1
ATOM 944 C C . GLN A 1 117 ? 22.223 -10.933 -43.627 1.00 57.09 117 GLN A C 1
ATOM 946 O O . GLN A 1 117 ? 23.381 -11.198 -43.315 1.00 57.09 117 GLN A O 1
ATOM 951 N N . GLU A 1 118 ? 21.768 -9.680 -43.675 1.00 57.69 118 GLU A N 1
ATOM 952 C CA . GLU A 1 118 ? 22.580 -8.507 -43.316 1.00 57.69 118 GLU A CA 1
ATOM 953 C C . GLU A 1 118 ? 22.989 -8.547 -41.843 1.00 57.69 118 GLU A C 1
ATOM 955 O O . GLU A 1 118 ? 24.160 -8.352 -41.523 1.00 57.69 118 GLU A O 1
ATOM 960 N N . ILE A 1 119 ? 22.059 -8.928 -40.961 1.00 55.38 119 ILE A N 1
ATOM 961 C CA . ILE A 1 119 ? 22.331 -9.126 -39.532 1.00 55.38 119 ILE A CA 1
ATOM 962 C C . ILE A 1 119 ? 23.405 -10.205 -39.329 1.00 55.38 119 ILE A C 1
ATOM 964 O O . ILE A 1 119 ? 24.368 -9.995 -38.592 1.00 55.38 119 ILE A O 1
ATOM 968 N N . ARG A 1 120 ? 23.300 -11.353 -40.018 1.00 61.62 120 ARG A N 1
ATOM 969 C CA . ARG A 1 120 ? 24.317 -12.421 -39.946 1.00 61.62 120 ARG A CA 1
ATOM 970 C C . ARG A 1 120 ? 25.690 -11.955 -40.427 1.00 61.62 120 ARG A C 1
ATOM 972 O O . ARG A 1 120 ? 26.688 -12.314 -39.806 1.00 61.62 120 ARG A O 1
ATOM 979 N N . ASN A 1 121 ? 25.742 -11.157 -41.491 1.00 71.38 121 ASN A N 1
ATOM 980 C CA . ASN A 1 121 ? 26.992 -10.631 -42.035 1.00 71.38 121 ASN A CA 1
ATOM 981 C C . ASN A 1 121 ? 27.652 -9.630 -41.070 1.00 71.38 121 ASN A C 1
ATOM 983 O O . ASN A 1 121 ? 28.853 -9.729 -40.830 1.00 71.38 121 ASN A O 1
ATOM 987 N N . LEU A 1 122 ? 26.877 -8.721 -40.467 1.00 64.00 122 LEU A N 1
ATOM 988 C CA . LEU A 1 122 ? 27.373 -7.760 -39.471 1.00 64.00 122 LEU A CA 1
ATOM 989 C C . LEU A 1 122 ? 27.858 -8.456 -38.194 1.00 64.00 122 LEU A C 1
ATOM 991 O O . LEU A 1 122 ? 28.909 -8.108 -37.660 1.00 64.00 122 LEU A O 1
ATOM 995 N N . ILE A 1 123 ? 27.141 -9.486 -37.736 1.00 60.44 123 ILE A N 1
ATOM 996 C CA . ILE A 1 123 ? 27.561 -10.310 -36.594 1.00 60.44 123 ILE A CA 1
ATOM 997 C C . ILE A 1 123 ? 28.839 -11.091 -36.920 1.00 60.44 123 ILE A C 1
ATOM 999 O O . ILE A 1 123 ? 29.718 -11.195 -36.065 1.00 60.44 123 ILE A O 1
ATOM 1003 N N . GLY A 1 124 ? 28.957 -11.643 -38.131 1.00 66.62 124 GLY A N 1
ATOM 1004 C CA . GLY A 1 124 ? 30.176 -12.309 -38.595 1.00 66.62 124 GLY A CA 1
ATOM 1005 C C . GLY A 1 124 ? 31.374 -11.361 -38.578 1.00 66.62 124 GLY A C 1
ATOM 1006 O O . GLY A 1 124 ? 32.369 -11.645 -37.918 1.00 66.62 124 GLY A O 1
ATOM 1007 N N . ALA A 1 125 ? 31.224 -10.182 -39.185 1.00 71.25 125 ALA A N 1
ATOM 1008 C CA . ALA A 1 125 ? 32.263 -9.157 -39.220 1.00 71.25 125 ALA A CA 1
ATOM 1009 C C . ALA A 1 125 ? 32.676 -8.674 -37.816 1.00 71.25 125 ALA A C 1
ATOM 1011 O O . ALA A 1 125 ? 33.865 -8.504 -37.546 1.00 71.25 125 ALA A O 1
ATOM 1012 N N . ALA A 1 126 ? 31.718 -8.503 -36.897 1.00 65.62 126 ALA A N 1
ATOM 1013 C CA . ALA A 1 126 ? 32.003 -8.124 -35.514 1.00 65.62 126 ALA A CA 1
ATOM 1014 C C . ALA A 1 126 ? 32.771 -9.221 -34.754 1.00 65.62 126 ALA A C 1
ATOM 1016 O O . ALA A 1 126 ? 33.715 -8.915 -34.026 1.00 65.62 126 ALA A O 1
ATOM 1017 N N . LYS A 1 127 ? 32.412 -10.497 -34.949 1.00 66.38 127 LYS A N 1
ATOM 1018 C CA . LYS A 1 127 ? 33.122 -11.640 -34.349 1.00 66.38 127 LYS A CA 1
ATOM 1019 C C . LYS A 1 127 ? 34.550 -11.763 -34.864 1.00 66.38 127 LYS A C 1
ATOM 1021 O O . LYS A 1 127 ? 35.459 -11.977 -34.066 1.00 66.38 127 LYS A O 1
ATOM 1026 N N . ASP A 1 128 ? 34.746 -11.590 -36.166 1.00 73.62 128 ASP A N 1
ATOM 1027 C CA . ASP A 1 128 ? 36.071 -11.648 -36.783 1.00 73.62 128 ASP A CA 1
ATOM 1028 C C . ASP A 1 128 ? 36.960 -10.503 -36.273 1.00 73.62 128 ASP A C 1
ATOM 1030 O O . ASP A 1 128 ? 38.104 -10.728 -35.872 1.00 73.62 128 ASP A O 1
ATOM 1034 N N . ALA A 1 129 ? 36.418 -9.283 -36.177 1.00 68.94 129 ALA A N 1
ATOM 1035 C CA . ALA A 1 129 ? 37.121 -8.135 -35.605 1.00 68.94 129 ALA A CA 1
ATOM 1036 C C . ALA A 1 129 ? 37.463 -8.338 -34.115 1.00 68.94 129 ALA A C 1
ATOM 1038 O O . ALA A 1 129 ? 38.563 -7.998 -33.675 1.00 68.94 129 ALA A O 1
ATOM 1039 N N . GLN A 1 130 ? 36.565 -8.950 -33.341 1.00 61.59 130 GLN A N 1
ATOM 1040 C CA . GLN A 1 130 ? 36.811 -9.269 -31.935 1.00 61.59 130 GLN A CA 1
ATOM 1041 C C . GLN A 1 130 ? 37.893 -10.347 -31.767 1.00 61.59 130 GLN A C 1
ATOM 1043 O O . GLN A 1 130 ? 38.755 -10.218 -30.897 1.00 61.59 130 GLN A O 1
ATOM 1048 N N . ALA A 1 131 ? 37.902 -11.374 -32.623 1.00 67.12 131 ALA A N 1
ATOM 1049 C CA . ALA A 1 131 ? 38.952 -12.390 -32.637 1.00 67.12 131 ALA A CA 1
ATOM 1050 C C . ALA A 1 131 ? 40.329 -11.758 -32.902 1.00 67.12 131 ALA A C 1
ATOM 1052 O O . ALA A 1 131 ? 41.281 -12.033 -32.169 1.00 67.12 131 ALA A O 1
ATOM 1053 N N . ILE A 1 132 ? 40.411 -10.834 -33.867 1.00 67.88 132 ILE A N 1
ATOM 1054 C CA . ILE A 1 132 ? 41.632 -10.072 -34.168 1.00 67.88 132 ILE A CA 1
ATOM 1055 C C . ILE A 1 132 ? 42.083 -9.255 -32.951 1.00 67.88 132 ILE A C 1
ATOM 1057 O O . ILE A 1 132 ? 43.253 -9.312 -32.582 1.00 67.88 132 ILE A O 1
ATOM 1061 N N . ALA A 1 133 ? 41.176 -8.535 -32.287 1.00 64.00 133 ALA A N 1
ATOM 1062 C CA . ALA A 1 133 ? 41.531 -7.713 -31.133 1.00 64.00 133 ALA A CA 1
ATOM 1063 C C . ALA A 1 133 ? 41.971 -8.538 -29.909 1.00 64.00 133 ALA A C 1
ATOM 1065 O O . ALA A 1 133 ? 42.940 -8.180 -29.236 1.00 64.00 133 ALA A O 1
ATOM 1066 N N . SER A 1 134 ? 41.308 -9.671 -29.656 1.00 59.88 134 SER A N 1
ATOM 1067 C CA . SER A 1 134 ? 41.636 -10.580 -28.549 1.00 59.88 134 SER A CA 1
ATOM 1068 C C . SER A 1 134 ? 43.014 -11.236 -28.692 1.00 59.88 134 SER A C 1
ATOM 1070 O O . SER A 1 134 ? 43.673 -11.499 -27.691 1.00 59.88 134 SER A O 1
ATOM 1072 N N . GLY A 1 135 ? 43.488 -11.439 -29.927 1.00 60.62 135 GLY A N 1
ATOM 1073 C CA . GLY A 1 135 ? 44.830 -11.955 -30.203 1.00 60.62 135 GLY A CA 1
ATOM 1074 C C . GLY A 1 135 ? 45.960 -10.940 -29.985 1.00 60.62 135 GLY A C 1
ATOM 1075 O O . GLY A 1 135 ? 47.126 -11.329 -30.003 1.00 60.62 135 GLY A O 1
ATOM 1076 N N . ILE A 1 136 ? 45.641 -9.653 -29.790 1.00 66.38 136 ILE A N 1
ATOM 1077 C CA . ILE A 1 136 ? 46.619 -8.554 -29.729 1.00 66.38 136 ILE A CA 1
ATOM 1078 C C . ILE A 1 136 ? 46.928 -8.109 -28.280 1.00 66.38 136 ILE A C 1
ATOM 1080 O O . ILE A 1 136 ? 48.031 -7.622 -28.019 1.00 66.38 136 ILE A O 1
ATOM 1084 N N . LEU A 1 137 ? 46.006 -8.286 -27.323 1.00 53.34 137 LEU A N 1
ATOM 1085 C CA . LEU A 1 137 ? 46.195 -7.888 -25.916 1.00 53.34 137 LEU A CA 1
ATOM 1086 C C . LEU A 1 137 ? 46.709 -9.047 -25.030 1.00 53.34 137 LEU A C 1
ATOM 1088 O O . LEU A 1 137 ? 46.180 -10.155 -25.098 1.00 53.34 137 LEU A O 1
ATOM 1092 N N . PRO A 1 138 ? 47.680 -8.813 -24.123 1.00 49.84 138 PRO A N 1
ATOM 1093 C CA . PRO A 1 138 ? 47.997 -9.758 -23.058 1.00 49.84 138 PRO A CA 1
ATOM 1094 C C . PRO A 1 138 ? 46.888 -9.742 -21.995 1.00 49.84 138 PRO A C 1
ATOM 1096 O O . PRO A 1 138 ? 46.448 -8.686 -21.552 1.00 49.84 138 PRO A O 1
ATOM 1099 N N . THR A 1 139 ? 46.460 -10.927 -21.563 1.00 46.00 139 THR A N 1
ATOM 1100 C CA . THR A 1 139 ? 45.209 -11.245 -20.841 1.00 46.00 139 THR A CA 1
ATOM 1101 C C . THR A 1 139 ? 45.014 -10.637 -19.435 1.00 46.00 139 THR A C 1
ATOM 1103 O O . THR A 1 139 ? 44.229 -11.173 -18.657 1.00 46.00 139 THR A O 1
ATOM 1106 N N . LYS A 1 140 ? 45.716 -9.564 -19.049 1.00 43.03 140 LYS A N 1
ATOM 1107 C CA . LYS A 1 140 ? 45.610 -8.938 -17.714 1.00 43.03 140 LYS A CA 1
ATOM 1108 C C . LYS A 1 140 ? 45.876 -7.423 -17.720 1.00 43.03 140 LYS A C 1
ATOM 1110 O O . LYS A 1 140 ? 46.741 -6.954 -16.982 1.00 43.03 140 LYS A O 1
ATOM 1115 N N . THR A 1 141 ? 45.142 -6.645 -18.510 1.00 44.72 141 THR A N 1
ATOM 1116 C CA . THR A 1 141 ? 45.019 -5.195 -18.261 1.00 44.72 141 THR A CA 1
ATOM 1117 C C . THR A 1 141 ? 43.548 -4.794 -18.123 1.00 44.72 141 THR A C 1
ATOM 1119 O O . THR A 1 141 ? 42.695 -5.493 -18.665 1.00 44.72 141 THR A O 1
ATOM 1122 N N . PRO A 1 142 ? 43.217 -3.704 -17.403 1.00 41.56 142 PRO A N 1
ATOM 1123 C CA . PRO A 1 142 ? 41.835 -3.240 -17.233 1.00 41.56 142 PRO A CA 1
ATOM 1124 C C . PRO A 1 142 ? 41.125 -2.933 -18.561 1.00 41.56 142 PRO A C 1
ATOM 1126 O O . PRO A 1 142 ? 39.903 -2.998 -18.637 1.00 41.56 142 PRO A O 1
ATOM 1129 N N . GLU A 1 143 ? 41.874 -2.647 -19.634 1.00 42.75 143 GLU A N 1
ATOM 1130 C CA . GLU A 1 143 ? 41.305 -2.495 -20.977 1.00 42.75 143 GLU A CA 1
ATOM 1131 C C . GLU A 1 143 ? 40.821 -3.826 -21.585 1.00 42.75 143 GLU A C 1
ATOM 1133 O O . GLU A 1 143 ? 39.979 -3.809 -22.480 1.00 42.75 143 GLU A O 1
ATOM 1138 N N . ALA A 1 144 ? 41.295 -4.978 -21.093 1.00 40.06 144 ALA A N 1
ATOM 1139 C CA . ALA A 1 144 ? 40.828 -6.299 -21.518 1.00 40.06 144 ALA A CA 1
ATOM 1140 C C . ALA A 1 144 ? 39.423 -6.638 -20.977 1.00 40.06 144 ALA A C 1
ATOM 1142 O O . ALA A 1 144 ? 38.702 -7.410 -21.611 1.00 40.06 144 ALA A O 1
ATOM 1143 N N . ASP A 1 145 ? 38.991 -6.011 -19.873 1.00 40.38 145 ASP A N 1
ATOM 1144 C CA . ASP A 1 145 ? 37.629 -6.165 -19.331 1.00 40.38 145 ASP A CA 1
ATOM 1145 C C . ASP A 1 145 ? 36.572 -5.442 -20.188 1.00 40.38 145 ASP A C 1
ATOM 1147 O O . ASP A 1 145 ? 35.392 -5.784 -20.138 1.00 40.38 145 ASP A O 1
ATOM 1151 N N . ILE A 1 146 ? 36.992 -4.516 -21.062 1.00 42.19 146 ILE A N 1
ATOM 1152 C CA . ILE A 1 146 ? 36.126 -3.869 -22.066 1.00 42.19 146 ILE A CA 1
ATOM 1153 C C . ILE A 1 146 ? 35.797 -4.840 -23.227 1.00 42.19 146 ILE A C 1
ATOM 1155 O O . ILE A 1 146 ? 34.907 -4.573 -24.030 1.00 42.19 146 ILE A O 1
ATOM 1159 N N . MET A 1 147 ? 36.467 -6.000 -23.317 1.00 41.50 147 MET A N 1
ATOM 1160 C CA . MET A 1 147 ? 36.353 -6.942 -24.444 1.00 41.50 147 MET A CA 1
ATOM 1161 C C . MET A 1 147 ? 35.701 -8.297 -24.140 1.00 41.50 147 MET A C 1
ATOM 1163 O O . MET A 1 147 ? 35.746 -9.198 -24.984 1.00 41.50 147 MET A O 1
ATOM 1167 N N . GLN A 1 148 ? 34.998 -8.449 -23.017 1.00 39.78 148 GLN A N 1
ATOM 1168 C CA . GLN A 1 148 ? 34.028 -9.541 -22.889 1.00 39.78 148 GLN A CA 1
ATOM 1169 C C . GLN A 1 148 ? 32.680 -9.131 -23.486 1.00 39.78 148 GLN A C 1
ATOM 1171 O O . GLN A 1 148 ? 31.732 -8.819 -22.771 1.00 39.78 148 GLN A O 1
ATOM 1176 N N . ILE A 1 149 ? 32.567 -9.189 -24.818 1.00 36.06 149 ILE A N 1
ATOM 1177 C CA . ILE A 1 149 ? 31.239 -9.291 -25.428 1.00 36.06 149 ILE A CA 1
ATOM 1178 C C . ILE A 1 149 ? 30.725 -10.679 -25.078 1.00 36.06 149 ILE A C 1
ATOM 1180 O O . ILE A 1 149 ? 31.188 -11.699 -25.594 1.00 36.06 149 ILE A O 1
ATOM 1184 N N . ASN A 1 150 ? 29.753 -10.710 -24.180 1.00 35.84 150 ASN A N 1
ATOM 1185 C CA . ASN A 1 150 ? 28.925 -11.873 -23.965 1.00 35.84 150 ASN A CA 1
ATOM 1186 C C . ASN A 1 150 ? 28.089 -12.034 -25.245 1.00 35.84 150 ASN A C 1
ATOM 1188 O O . ASN A 1 150 ? 27.037 -11.425 -25.398 1.00 35.84 150 ASN A O 1
ATOM 1192 N N . VAL A 1 151 ? 28.559 -12.834 -26.208 1.00 38.47 151 VAL A N 1
ATOM 1193 C CA . VAL A 1 151 ? 27.904 -13.057 -27.522 1.00 38.47 151 VAL A CA 1
ATOM 1194 C C . VAL A 1 151 ? 26.544 -13.784 -27.393 1.00 38.47 151 VAL A C 1
ATOM 1196 O O . VAL A 1 151 ? 25.879 -14.090 -28.379 1.00 38.47 151 VAL A O 1
ATOM 1199 N N . ARG A 1 152 ? 26.073 -14.030 -26.166 1.00 35.62 152 ARG A N 1
ATOM 1200 C CA . ARG A 1 152 ? 24.686 -14.421 -25.866 1.00 35.62 152 ARG A CA 1
ATOM 1201 C C . ARG A 1 152 ? 23.844 -13.319 -25.204 1.00 35.62 152 ARG A C 1
ATOM 1203 O O . ARG A 1 152 ? 22.675 -13.567 -24.941 1.00 35.62 152 ARG A O 1
ATOM 1210 N N . GLY A 1 153 ? 24.415 -12.147 -24.925 1.00 34.97 153 GLY A N 1
ATOM 1211 C CA . GLY A 1 153 ? 23.821 -11.114 -24.070 1.00 34.97 153 GLY A CA 1
ATOM 1212 C C . GLY A 1 153 ? 23.490 -9.780 -24.739 1.00 34.97 153 GLY A C 1
ATOM 1213 O O . GLY A 1 153 ? 22.645 -9.076 -24.193 1.00 34.97 153 GLY A O 1
ATOM 1214 N N . ASP A 1 154 ? 24.087 -9.469 -25.897 1.00 32.03 154 ASP A N 1
ATOM 1215 C CA . ASP A 1 154 ? 23.920 -8.176 -26.585 1.00 32.03 154 ASP A CA 1
ATOM 1216 C C . ASP A 1 154 ? 23.585 -8.336 -28.077 1.00 32.03 154 ASP A C 1
ATOM 1218 O O . ASP A 1 154 ? 24.081 -7.622 -28.947 1.00 32.03 154 ASP A O 1
ATOM 1222 N N . ILE A 1 155 ? 22.645 -9.233 -28.380 1.00 36.06 155 ILE A N 1
ATOM 1223 C CA . ILE A 1 155 ? 21.604 -8.838 -29.331 1.00 36.06 155 ILE A CA 1
ATOM 1224 C C . ILE A 1 155 ? 20.676 -7.945 -28.504 1.00 36.06 155 ILE A C 1
ATOM 1226 O O . ILE A 1 155 ? 19.627 -8.387 -28.043 1.00 36.06 155 ILE A O 1
ATOM 1230 N N . MET A 1 156 ? 21.077 -6.695 -28.248 1.00 39.62 156 MET A N 1
ATOM 1231 C CA . MET A 1 156 ? 20.062 -5.667 -28.069 1.00 39.62 156 MET A CA 1
ATOM 1232 C C . MET A 1 156 ? 19.426 -5.544 -29.447 1.00 39.62 156 MET A C 1
ATOM 1234 O O . MET A 1 156 ? 19.832 -4.736 -30.274 1.00 39.62 156 MET A O 1
ATOM 1238 N N . SER A 1 157 ? 18.432 -6.390 -29.717 1.00 40.25 157 SER A N 1
ATOM 1239 C CA . SER A 1 157 ? 17.286 -5.881 -30.438 1.00 40.25 157 SER A CA 1
ATOM 1240 C C . SER A 1 157 ? 16.898 -4.642 -29.643 1.00 40.25 157 SER A C 1
ATOM 1242 O O . SER A 1 157 ? 16.359 -4.772 -28.542 1.00 40.25 157 SER A O 1
ATOM 1244 N N . GLN A 1 158 ? 17.261 -3.449 -30.118 1.00 45.66 158 GLN A N 1
ATOM 1245 C CA . GLN A 1 158 ? 16.406 -2.316 -29.825 1.00 45.66 158 GLN A CA 1
ATOM 1246 C C . GLN A 1 158 ? 15.071 -2.755 -30.397 1.00 45.66 158 GLN A C 1
ATOM 1248 O O . GLN A 1 158 ? 14.891 -2.840 -31.610 1.00 45.66 158 GLN A O 1
ATOM 1253 N N . ILE A 1 159 ? 14.216 -3.243 -29.504 1.00 57.78 159 ILE A N 1
ATOM 1254 C CA . ILE A 1 159 ? 12.830 -3.461 -29.836 1.00 57.78 159 ILE A CA 1
ATOM 1255 C C . ILE A 1 159 ? 12.361 -2.039 -30.101 1.00 57.78 159 ILE A C 1
ATOM 1257 O O . ILE A 1 159 ? 12.364 -1.213 -29.188 1.00 57.78 159 ILE A O 1
ATOM 1261 N N . ASP A 1 160 ? 12.125 -1.724 -31.370 1.00 55.78 160 ASP A N 1
ATOM 1262 C CA . ASP A 1 160 ? 11.571 -0.434 -31.739 1.00 55.78 160 ASP A CA 1
ATOM 1263 C C . ASP A 1 160 ? 10.127 -0.430 -31.240 1.00 55.78 160 ASP A C 1
ATOM 1265 O O . ASP A 1 160 ? 9.269 -1.168 -31.732 1.00 55.78 160 ASP A O 1
ATOM 1269 N N . ILE A 1 161 ? 9.909 0.287 -30.142 1.00 66.25 161 ILE A N 1
ATOM 1270 C CA . ILE A 1 161 ? 8.646 0.299 -29.414 1.00 66.25 161 ILE A CA 1
ATOM 1271 C C . ILE A 1 161 ? 7.958 1.608 -29.763 1.00 66.25 161 ILE A C 1
ATOM 1273 O O . ILE A 1 161 ? 8.252 2.657 -29.191 1.00 66.25 161 ILE A O 1
ATOM 1277 N N . SER A 1 162 ? 7.024 1.527 -30.704 1.00 70.75 162 SER A N 1
ATOM 1278 C CA . SER A 1 162 ? 6.056 2.590 -30.942 1.00 70.75 162 SER A CA 1
ATOM 1279 C C . SER A 1 162 ? 4.855 2.362 -30.028 1.00 70.75 162 SER A C 1
ATOM 1281 O O . SER A 1 162 ? 4.176 1.340 -30.119 1.00 70.75 162 SER A O 1
ATOM 1283 N N . ILE A 1 163 ? 4.637 3.294 -29.105 1.00 73.38 163 ILE A N 1
ATOM 1284 C CA . ILE A 1 163 ? 3.521 3.274 -28.158 1.00 73.38 163 ILE A CA 1
ATOM 1285 C C . ILE A 1 163 ? 2.505 4.264 -28.692 1.00 73.38 163 ILE A C 1
ATOM 1287 O O . ILE A 1 163 ? 2.821 5.447 -28.817 1.00 73.38 163 ILE A O 1
ATOM 1291 N N . ASP A 1 164 ? 1.300 3.792 -28.995 1.00 77.88 164 ASP A N 1
ATOM 1292 C CA . ASP A 1 164 ? 0.183 4.693 -29.246 1.00 77.88 164 ASP A CA 1
ATOM 1293 C C . ASP A 1 164 ? -0.152 5.420 -27.932 1.00 77.88 164 ASP A C 1
ATOM 1295 O O . ASP A 1 164 ? -0.532 4.751 -26.967 1.00 77.88 164 ASP A O 1
ATOM 1299 N N . PRO A 1 165 ? -0.021 6.758 -27.848 1.00 79.94 165 PRO A N 1
ATOM 1300 C CA . PRO A 1 165 ? -0.332 7.500 -26.630 1.00 79.94 165 PRO A CA 1
ATOM 1301 C C . PRO A 1 165 ? -1.749 7.244 -26.103 1.00 79.94 165 PRO A C 1
ATOM 1303 O O . PRO A 1 165 ? -1.969 7.381 -24.906 1.00 79.94 165 PRO A O 1
ATOM 1306 N N . ALA A 1 166 ? -2.693 6.823 -26.955 1.00 79.75 166 ALA A N 1
ATOM 1307 C CA . ALA A 1 166 ? -4.069 6.527 -26.563 1.00 79.75 166 ALA A CA 1
ATOM 1308 C C . ALA A 1 166 ? -4.205 5.348 -25.581 1.00 79.75 166 ALA A C 1
ATOM 1310 O O . ALA A 1 166 ? -5.241 5.217 -24.933 1.00 79.75 166 ALA A O 1
ATOM 1311 N N . ILE A 1 167 ? -3.185 4.491 -25.451 1.00 84.38 167 ILE A N 1
ATOM 1312 C CA . ILE A 1 167 ? -3.222 3.332 -24.540 1.00 84.38 167 ILE A CA 1
ATOM 1313 C C . ILE A 1 167 ? -2.767 3.665 -23.113 1.00 84.38 167 ILE A C 1
ATOM 1315 O O . ILE A 1 167 ? -2.807 2.800 -22.236 1.00 84.38 167 ILE A O 1
ATOM 1319 N N . ILE A 1 168 ? -2.309 4.897 -22.881 1.00 89.00 168 ILE A N 1
ATOM 1320 C CA . ILE A 1 168 ? -1.884 5.411 -21.580 1.00 89.00 168 ILE A CA 1
ATOM 1321 C C . ILE A 1 168 ? -2.756 6.625 -21.258 1.00 89.00 168 ILE A C 1
ATOM 1323 O O . ILE A 1 168 ? -2.955 7.494 -22.101 1.00 89.00 168 ILE A O 1
ATOM 1327 N N . ASN A 1 169 ? -3.258 6.725 -20.023 1.00 89.44 169 ASN A N 1
ATOM 1328 C CA . ASN A 1 169 ? -4.008 7.915 -19.617 1.00 89.44 169 ASN A CA 1
ATOM 1329 C C . ASN A 1 169 ? -3.148 9.172 -19.805 1.00 89.44 169 ASN A C 1
ATOM 1331 O O . ASN A 1 169 ? -2.005 9.221 -19.342 1.00 89.44 169 ASN A O 1
ATOM 1335 N N . ASN A 1 170 ? -3.718 10.208 -20.428 1.00 89.94 170 ASN A N 1
ATOM 1336 C CA . ASN A 1 170 ? -3.005 11.436 -20.802 1.00 89.94 170 ASN A CA 1
ATOM 1337 C C . ASN A 1 170 ? -2.201 12.053 -19.648 1.00 89.94 170 ASN A C 1
ATOM 1339 O O . ASN A 1 170 ? -1.111 12.586 -19.861 1.00 89.94 170 ASN A O 1
ATOM 1343 N N . VAL A 1 171 ? -2.715 11.951 -18.418 1.00 92.81 171 VAL A N 1
ATOM 1344 C CA . VAL A 1 171 ? -2.061 12.470 -17.212 1.00 92.81 171 VAL A CA 1
ATOM 1345 C C . VAL A 1 171 ? -0.662 11.872 -16.994 1.00 92.81 171 VAL A C 1
ATOM 1347 O O . VAL A 1 171 ? 0.222 12.572 -16.500 1.00 92.81 171 VAL A O 1
ATOM 1350 N N . TYR A 1 172 ? -0.442 10.618 -17.400 1.00 94.75 172 TYR A N 1
ATOM 1351 C CA . TYR A 1 172 ? 0.791 9.871 -17.168 1.00 94.75 172 TYR A CA 1
ATOM 1352 C C . TYR A 1 172 ? 1.769 9.899 -18.348 1.00 94.75 172 TYR A C 1
ATOM 1354 O O . TYR A 1 172 ? 2.912 9.479 -18.184 1.00 94.75 172 TYR A O 1
ATOM 1362 N N . LEU A 1 173 ? 1.374 10.409 -19.520 1.00 90.44 173 LEU A N 1
ATOM 1363 C CA . LEU A 1 173 ? 2.217 10.388 -20.726 1.00 90.44 173 LEU A CA 1
ATOM 1364 C C . LEU A 1 173 ? 3.579 11.057 -20.510 1.00 90.44 173 LEU A C 1
ATOM 1366 O O . LEU A 1 173 ? 4.608 10.497 -20.881 1.00 90.44 173 LEU A O 1
ATOM 1370 N N . SER A 1 174 ? 3.609 12.210 -19.832 1.00 89.44 174 SER A N 1
ATOM 1371 C CA . SER A 1 174 ? 4.860 12.907 -19.496 1.00 89.44 174 SER A CA 1
ATOM 1372 C C . SER A 1 174 ? 5.758 12.130 -18.531 1.00 89.44 174 SER A C 1
ATOM 1374 O O . SER A 1 174 ? 6.921 12.483 -18.370 1.00 89.44 174 SER A O 1
ATOM 1376 N N . HIS A 1 175 ? 5.227 11.091 -17.883 1.00 93.38 175 HIS A N 1
ATOM 1377 C CA . HIS A 1 175 ? 5.937 10.282 -16.901 1.00 93.38 175 HIS A CA 1
ATOM 1378 C C . HIS A 1 175 ? 6.467 8.953 -17.450 1.00 93.38 175 HIS A C 1
ATOM 1380 O O . HIS A 1 175 ? 7.139 8.227 -16.717 1.00 93.38 175 HIS A O 1
ATOM 1386 N N . VAL A 1 176 ? 6.196 8.624 -18.720 1.00 90.94 176 VAL A N 1
ATOM 1387 C CA . VAL A 1 176 ? 6.748 7.427 -19.382 1.00 90.94 176 VAL A CA 1
ATOM 1388 C C . VAL A 1 176 ? 8.277 7.485 -19.386 1.00 90.94 176 VAL A C 1
ATOM 1390 O O . VAL A 1 176 ? 8.933 6.531 -18.973 1.00 90.94 176 VAL A O 1
ATOM 1393 N N . ASP A 1 177 ? 8.828 8.642 -19.753 1.00 89.50 177 ASP A N 1
ATOM 1394 C CA . ASP A 1 177 ? 10.271 8.881 -19.864 1.00 89.50 177 ASP A CA 1
ATOM 1395 C C . ASP A 1 177 ? 10.835 9.681 -18.670 1.00 89.50 177 ASP A C 1
ATOM 1397 O O . ASP A 1 177 ? 11.907 10.276 -18.753 1.00 89.50 177 ASP A O 1
ATOM 1401 N N . ASP A 1 178 ? 10.121 9.716 -17.538 1.00 92.62 178 ASP A N 1
ATOM 1402 C CA . ASP A 1 178 ? 10.561 10.442 -16.343 1.00 92.62 178 ASP A CA 1
ATOM 1403 C C . ASP A 1 178 ? 11.791 9.765 -15.711 1.00 92.62 178 ASP A C 1
ATOM 1405 O O . ASP A 1 178 ? 11.772 8.585 -15.332 1.00 92.62 178 ASP A O 1
ATOM 1409 N N . GLU A 1 179 ? 12.878 10.523 -15.568 1.00 94.50 179 GLU A N 1
ATOM 1410 C CA . GLU A 1 179 ? 14.144 10.049 -15.011 1.00 94.50 179 GLU A CA 1
ATOM 1411 C C . GLU A 1 179 ? 14.477 10.600 -13.614 1.00 94.50 179 GLU A C 1
ATOM 1413 O O . GLU A 1 179 ? 15.591 10.369 -13.127 1.00 94.50 179 GLU A O 1
ATOM 1418 N N . HIS A 1 180 ? 13.563 11.326 -12.957 1.00 96.75 180 HIS A N 1
ATOM 1419 C CA . HIS A 1 180 ? 13.804 11.848 -11.607 1.00 96.75 180 HIS A CA 1
ATOM 1420 C C . HIS A 1 180 ? 14.128 10.712 -10.632 1.00 96.75 180 HIS A C 1
ATOM 1422 O O . HIS A 1 180 ? 13.590 9.605 -10.737 1.00 96.75 180 HIS A O 1
ATOM 1428 N N . ARG A 1 181 ? 15.026 10.984 -9.676 1.00 96.31 181 ARG A N 1
ATOM 1429 C CA . ARG A 1 181 ? 15.497 9.991 -8.700 1.00 96.31 181 ARG A CA 1
ATOM 1430 C C . ARG A 1 181 ? 14.350 9.476 -7.837 1.00 96.31 181 ARG A C 1
ATOM 1432 O O . ARG A 1 181 ? 14.264 8.270 -7.623 1.00 96.31 181 ARG A O 1
ATOM 1439 N N . TYR A 1 182 ? 13.511 10.373 -7.340 1.00 97.62 182 TYR A N 1
ATOM 1440 C CA . TYR A 1 182 ? 12.345 10.055 -6.528 1.00 97.62 18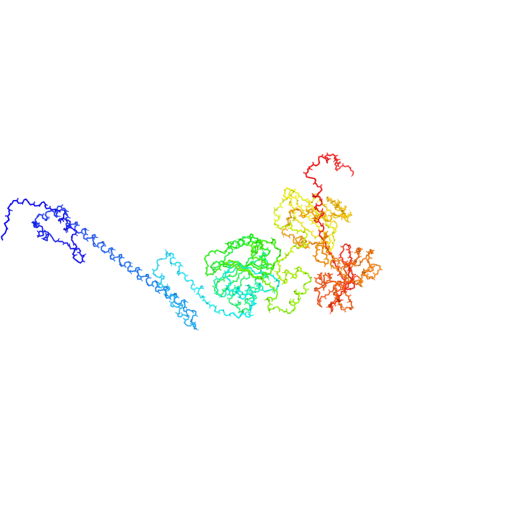2 TYR A CA 1
ATOM 1441 C C . TYR A 1 182 ? 11.092 10.389 -7.324 1.00 97.62 182 TYR A C 1
ATOM 1443 O O . TYR A 1 182 ? 10.947 11.508 -7.808 1.00 97.62 182 TYR A O 1
ATOM 1451 N N . GLN A 1 183 ? 10.200 9.417 -7.471 1.00 98.00 183 GLN A N 1
ATOM 1452 C CA . GLN A 1 183 ? 8.961 9.583 -8.223 1.00 98.00 183 GLN A CA 1
ATOM 1453 C C . GLN A 1 183 ? 7.796 9.118 -7.368 1.00 98.00 183 GLN A C 1
ATOM 1455 O O . GLN A 1 183 ? 7.778 7.979 -6.907 1.00 98.00 183 GLN A O 1
ATOM 1460 N N . ILE A 1 184 ? 6.834 9.999 -7.140 1.00 97.69 184 ILE A N 1
ATOM 1461 C CA . ILE A 1 184 ? 5.691 9.739 -6.277 1.00 97.69 184 ILE A CA 1
ATOM 1462 C C . ILE A 1 184 ? 4.422 9.839 -7.106 1.00 97.69 184 ILE A C 1
ATOM 1464 O O . ILE A 1 184 ? 4.086 10.900 -7.622 1.00 97.69 184 ILE A O 1
ATOM 1468 N N . PHE A 1 185 ? 3.701 8.730 -7.195 1.00 97.69 185 PHE A N 1
ATOM 1469 C CA . PHE A 1 185 ? 2.399 8.645 -7.840 1.00 97.69 185 PHE A CA 1
ATOM 1470 C C . PHE A 1 185 ? 1.358 8.400 -6.760 1.00 97.69 185 PHE A C 1
ATOM 1472 O O . PHE A 1 185 ? 1.242 7.290 -6.247 1.00 97.69 185 PHE A O 1
ATOM 1479 N N . TYR A 1 186 ? 0.591 9.421 -6.396 1.00 95.31 186 TYR A N 1
ATOM 1480 C CA . TYR A 1 186 ? -0.398 9.291 -5.332 1.00 95.31 186 TYR A CA 1
ATOM 1481 C C . TYR A 1 186 ? -1.767 9.828 -5.747 1.00 95.31 186 TYR A C 1
ATOM 1483 O O . TYR A 1 186 ? -1.935 10.403 -6.823 1.00 95.31 186 TYR A O 1
ATOM 1491 N N . GLY A 1 187 ? -2.771 9.583 -4.913 1.00 91.50 187 GLY A N 1
ATOM 1492 C CA . GLY A 1 187 ? -4.112 10.142 -5.061 1.00 91.50 187 GLY A CA 1
ATOM 1493 C C . GLY A 1 187 ? -5.192 9.070 -4.980 1.00 91.50 187 GLY A C 1
ATOM 1494 O O . GLY A 1 187 ? -4.957 8.035 -4.366 1.00 91.50 187 GLY A O 1
ATOM 1495 N N . GLY A 1 188 ? -6.352 9.303 -5.589 1.00 86.31 188 GLY A N 1
ATOM 1496 C CA . GLY A 1 188 ? -7.546 8.478 -5.398 1.00 86.31 188 GLY A CA 1
ATOM 1497 C C . GLY A 1 188 ? -7.428 7.053 -5.949 1.00 86.31 188 GLY A C 1
ATOM 1498 O O . GLY A 1 188 ? -6.668 6.780 -6.882 1.00 86.31 188 GLY A O 1
ATOM 1499 N N . SER A 1 189 ? -8.197 6.135 -5.377 1.00 84.56 189 SER A N 1
ATOM 1500 C CA . SER A 1 189 ? -8.518 4.833 -5.952 1.00 84.56 189 SER A CA 1
ATOM 1501 C C . SER A 1 189 ? -8.981 4.961 -7.402 1.00 84.56 189 SER A C 1
ATOM 1503 O O . SER A 1 189 ? -9.503 5.989 -7.832 1.00 84.56 189 SER A O 1
ATOM 1505 N N . SER A 1 190 ? -8.743 3.905 -8.177 1.00 86.94 190 SER A N 1
ATOM 1506 C CA . SER A 1 190 ? -9.154 3.820 -9.584 1.00 86.94 190 SER A CA 1
ATOM 1507 C C . SER A 1 190 ? -8.577 4.903 -10.509 1.00 86.94 190 SER A C 1
ATOM 1509 O O . SER A 1 190 ? -8.961 4.975 -11.671 1.00 86.94 190 SER A O 1
ATOM 1511 N N . SER A 1 191 ? -7.589 5.691 -10.069 1.00 91.25 191 SER A N 1
ATOM 1512 C CA . SER A 1 191 ? -6.938 6.704 -10.914 1.00 91.25 191 SER A CA 1
ATOM 1513 C C . SER A 1 191 ? -5.969 6.136 -11.961 1.00 91.25 191 SER A C 1
ATOM 1515 O O . SER A 1 191 ? -5.481 6.865 -12.818 1.00 91.25 191 SER A O 1
ATOM 1517 N N . GLY A 1 192 ? -5.694 4.827 -11.923 1.00 92.00 192 GLY A N 1
ATOM 1518 C CA . GLY A 1 192 ? -4.852 4.141 -12.910 1.00 92.00 192 GLY A CA 1
ATOM 1519 C C . GLY A 1 192 ? -3.350 4.122 -12.594 1.00 92.00 192 GLY A C 1
ATOM 1520 O O . GLY A 1 192 ? -2.571 3.722 -13.456 1.00 92.00 192 GLY A O 1
ATOM 1521 N N . LYS A 1 193 ? -2.930 4.489 -11.371 1.00 94.75 193 LYS A N 1
ATOM 1522 C CA . LYS A 1 193 ? -1.509 4.542 -10.946 1.00 94.75 193 LYS A CA 1
ATOM 1523 C C . LYS A 1 193 ? -0.768 3.226 -11.186 1.00 94.75 193 LYS A C 1
ATOM 1525 O O . LYS A 1 193 ? 0.212 3.192 -11.925 1.00 94.75 193 LYS A O 1
ATOM 1530 N N . SER A 1 194 ? -1.241 2.145 -10.569 1.00 94.25 194 SER A N 1
ATOM 1531 C CA . SER A 1 194 ? -0.587 0.832 -10.616 1.00 94.25 194 SER A CA 1
ATOM 1532 C C . SER A 1 194 ? -0.597 0.248 -12.026 1.00 94.25 194 SER A C 1
ATOM 1534 O O . SER A 1 194 ? 0.386 -0.355 -12.453 1.00 94.25 194 SER A O 1
ATOM 1536 N N . TYR A 1 195 ? -1.677 0.498 -12.772 1.00 94.38 195 TYR A N 1
ATOM 1537 C CA . TYR A 1 195 ? -1.808 0.098 -14.170 1.00 94.38 195 TYR A CA 1
ATOM 1538 C C . TYR A 1 195 ? -0.766 0.803 -15.051 1.00 94.38 195 TYR A C 1
ATOM 1540 O O . TYR A 1 195 ? -0.002 0.142 -15.752 1.00 94.38 195 TYR A O 1
ATOM 1548 N N . PHE A 1 196 ? -0.654 2.132 -14.948 1.00 96.12 196 PHE A N 1
ATOM 1549 C CA . PHE A 1 196 ? 0.362 2.908 -15.661 1.00 96.12 196 PHE A CA 1
ATOM 1550 C C . PHE A 1 196 ? 1.788 2.480 -15.291 1.00 96.12 196 PHE A C 1
ATOM 1552 O O . PHE A 1 196 ? 2.624 2.289 -16.174 1.00 96.12 196 PHE A O 1
ATOM 1559 N N . LEU A 1 197 ? 2.084 2.300 -14.000 1.00 97.56 197 LEU A N 1
ATOM 1560 C CA . LEU A 1 197 ? 3.415 1.879 -13.556 1.00 97.56 197 LEU A CA 1
ATOM 1561 C C . LEU A 1 197 ? 3.779 0.488 -14.080 1.00 97.56 197 LEU A C 1
ATOM 1563 O O . LEU A 1 197 ? 4.911 0.289 -14.519 1.00 97.56 197 LEU A O 1
ATOM 1567 N N . ALA A 1 198 ? 2.824 -0.445 -14.125 1.00 97.12 198 ALA A N 1
ATOM 1568 C CA . ALA A 1 198 ? 3.019 -1.742 -14.764 1.00 97.12 198 ALA A CA 1
ATOM 1569 C C . ALA A 1 198 ? 3.249 -1.606 -16.279 1.00 97.12 198 ALA A C 1
ATOM 1571 O O . ALA A 1 198 ? 4.144 -2.262 -16.817 1.00 97.12 198 ALA A O 1
ATOM 1572 N N . GLN A 1 199 ? 2.506 -0.730 -16.968 1.00 95.06 199 GLN A N 1
ATOM 1573 C CA . GLN A 1 199 ? 2.708 -0.475 -18.396 1.00 95.06 199 GLN A CA 1
ATOM 1574 C C . GLN A 1 199 ? 4.107 0.085 -18.681 1.00 95.06 199 GLN A C 1
ATOM 1576 O O . GLN A 1 199 ? 4.842 -0.464 -19.504 1.00 95.06 199 GLN A O 1
ATOM 1581 N N . ARG A 1 200 ? 4.498 1.147 -17.967 1.00 95.94 200 ARG A N 1
ATOM 1582 C CA . ARG A 1 200 ? 5.818 1.778 -18.077 1.00 95.94 200 ARG A CA 1
ATOM 1583 C C . ARG A 1 200 ? 6.939 0.794 -17.772 1.00 95.94 200 ARG A C 1
ATOM 1585 O O . ARG A 1 200 ? 7.911 0.739 -18.512 1.00 95.94 200 ARG A O 1
ATOM 1592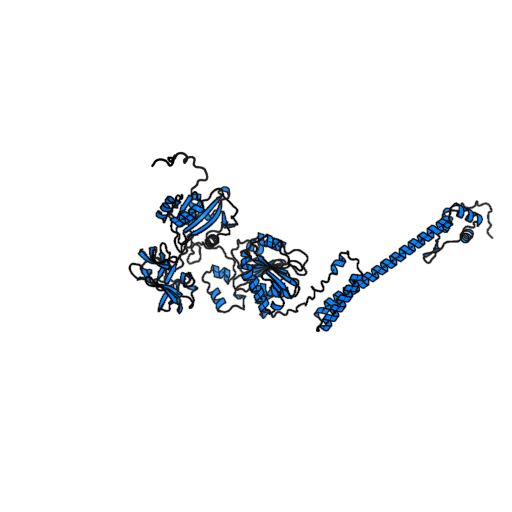 N N . LEU A 1 201 ? 6.784 -0.021 -16.732 1.00 97.31 201 LEU A N 1
ATOM 1593 C CA . LEU A 1 201 ? 7.747 -1.063 -16.395 1.00 97.31 201 LEU A CA 1
ATOM 1594 C C . LEU A 1 201 ? 7.943 -2.035 -17.564 1.00 97.31 201 LEU A C 1
ATOM 1596 O O . LEU A 1 201 ? 9.080 -2.341 -17.912 1.00 97.31 201 LEU A O 1
ATOM 1600 N N . VAL A 1 202 ? 6.872 -2.500 -18.215 1.00 95.62 202 VAL A N 1
ATOM 1601 C CA . VAL A 1 202 ? 6.994 -3.379 -19.392 1.00 95.62 202 VAL A CA 1
ATOM 1602 C C . VAL A 1 202 ? 7.712 -2.674 -20.546 1.00 95.62 202 VAL A C 1
ATOM 1604 O O . VAL A 1 202 ? 8.593 -3.275 -21.163 1.00 95.62 202 VAL A O 1
ATOM 1607 N N . ILE A 1 203 ? 7.391 -1.405 -20.807 1.00 92.38 203 ILE A N 1
ATOM 1608 C CA . ILE A 1 203 ? 8.061 -0.580 -21.824 1.00 92.38 203 ILE A CA 1
ATOM 1609 C C . ILE A 1 203 ? 9.566 -0.482 -21.540 1.00 92.38 203 ILE A C 1
ATOM 1611 O O . ILE A 1 203 ? 10.377 -0.774 -22.419 1.00 92.38 203 ILE A O 1
ATOM 1615 N N . ASP A 1 204 ? 9.946 -0.148 -20.309 1.00 94.50 204 ASP A N 1
ATOM 1616 C CA . ASP A 1 204 ? 11.343 -0.020 -19.884 1.00 94.50 204 ASP A CA 1
ATOM 1617 C C . ASP A 1 204 ? 12.088 -1.360 -19.984 1.00 94.50 204 ASP A C 1
ATOM 1619 O O . ASP A 1 204 ? 13.230 -1.425 -20.445 1.00 94.50 204 ASP A O 1
ATOM 1623 N N . MET A 1 205 ? 11.419 -2.465 -19.653 1.00 93.75 205 MET A N 1
ATOM 1624 C CA . MET A 1 205 ? 11.974 -3.810 -19.808 1.00 93.75 205 MET A CA 1
ATOM 1625 C C . MET A 1 205 ? 12.175 -4.208 -21.275 1.00 93.75 205 MET A C 1
ATOM 1627 O O . MET A 1 205 ? 13.150 -4.895 -21.584 1.00 93.75 205 MET A O 1
ATOM 1631 N N . LEU A 1 206 ? 11.296 -3.783 -22.187 1.00 87.88 206 LEU A N 1
ATOM 1632 C CA . LEU A 1 206 ? 11.448 -4.017 -23.627 1.00 87.88 206 LEU A CA 1
ATOM 1633 C C . LEU A 1 206 ? 12.564 -3.142 -24.229 1.00 87.88 206 LEU A C 1
ATOM 1635 O O . LEU A 1 206 ? 13.375 -3.655 -25.003 1.00 87.88 206 LEU A O 1
ATOM 1639 N N . ARG A 1 207 ? 12.658 -1.862 -23.829 1.00 87.00 207 ARG A N 1
ATOM 1640 C CA . ARG A 1 207 ? 13.750 -0.937 -24.209 1.00 87.00 207 ARG A CA 1
ATOM 1641 C C . ARG A 1 207 ? 15.110 -1.441 -23.715 1.00 87.00 207 ARG A C 1
ATOM 1643 O O . ARG A 1 207 ? 16.108 -1.370 -24.433 1.00 87.00 207 ARG A O 1
ATOM 1650 N N . GLY A 1 208 ? 15.125 -2.026 -22.518 1.00 86.38 208 GLY A N 1
ATOM 1651 C CA . GLY A 1 208 ? 16.306 -2.582 -21.869 1.00 86.38 208 GLY A CA 1
ATOM 1652 C C . GLY A 1 208 ? 17.124 -1.554 -21.097 1.00 86.38 208 GLY A C 1
ATOM 1653 O O . GLY A 1 208 ? 16.928 -0.353 -21.207 1.00 86.38 208 GLY A O 1
ATOM 1654 N N . GLY A 1 209 ? 18.057 -2.053 -20.285 1.00 86.88 209 GLY A N 1
ATOM 1655 C CA . GLY A 1 209 ? 18.873 -1.242 -19.376 1.00 86.88 209 GLY A CA 1
ATOM 1656 C C . GLY A 1 209 ? 18.339 -1.199 -17.944 1.00 86.88 209 GLY A C 1
ATOM 1657 O O . GLY A 1 209 ? 19.057 -0.737 -17.061 1.00 86.88 209 GLY A O 1
ATOM 1658 N N . HIS A 1 210 ? 17.130 -1.719 -17.709 1.00 94.88 210 HIS A N 1
ATOM 1659 C CA . HIS A 1 210 ? 16.409 -1.593 -16.445 1.00 94.88 210 HIS A CA 1
ATOM 1660 C C . HIS A 1 210 ? 16.283 -2.921 -15.695 1.00 94.88 210 HIS A C 1
ATOM 1662 O O . HIS A 1 210 ? 15.721 -3.869 -16.228 1.00 94.88 210 HIS A O 1
ATOM 1668 N N . ASN A 1 211 ? 16.719 -2.978 -14.436 1.00 97.56 211 ASN A N 1
ATOM 1669 C CA . ASN A 1 211 ? 16.281 -4.005 -13.490 1.00 97.56 211 ASN A CA 1
ATOM 1670 C C . ASN A 1 211 ? 15.340 -3.396 -12.457 1.00 97.56 211 ASN A C 1
ATOM 1672 O O . ASN A 1 211 ? 15.746 -2.510 -11.696 1.00 97.56 211 ASN A O 1
ATOM 1676 N N . TYR A 1 212 ? 14.137 -3.954 -12.380 1.00 98.06 212 TYR A N 1
ATOM 1677 C CA . TYR A 1 212 ? 13.114 -3.549 -11.429 1.00 98.06 212 TYR A CA 1
ATOM 1678 C C . TYR A 1 212 ? 13.137 -4.422 -10.180 1.00 98.06 212 TYR A C 1
ATOM 1680 O O . TYR A 1 212 ? 13.175 -5.647 -10.263 1.00 98.06 212 TYR A O 1
ATOM 1688 N N . LEU A 1 213 ? 13.033 -3.789 -9.019 1.00 97.25 213 LEU A N 1
ATOM 1689 C CA . LEU A 1 213 ? 12.692 -4.427 -7.758 1.00 97.25 213 LEU A CA 1
ATOM 1690 C C . LEU A 1 213 ? 11.327 -3.898 -7.300 1.00 97.25 213 LEU A C 1
ATOM 1692 O O . LEU A 1 213 ? 11.190 -2.730 -6.949 1.00 97.25 213 LEU A O 1
ATOM 1696 N N . CYS A 1 214 ? 10.320 -4.764 -7.328 1.00 97.25 214 CYS A N 1
ATOM 1697 C CA . CYS A 1 214 ? 8.934 -4.450 -7.005 1.00 97.25 214 CYS A CA 1
ATOM 1698 C C . CYS A 1 214 ? 8.597 -4.932 -5.585 1.00 97.25 214 CYS A C 1
ATOM 1700 O O . CYS A 1 214 ? 8.790 -6.106 -5.256 1.00 97.25 214 CYS A O 1
ATOM 1702 N N . CYS A 1 215 ? 8.080 -4.036 -4.749 1.00 94.38 215 CYS A N 1
ATOM 1703 C CA . CYS A 1 215 ? 7.928 -4.244 -3.313 1.00 94.38 215 CYS A CA 1
ATOM 1704 C C . CYS A 1 215 ? 6.512 -3.921 -2.820 1.00 94.38 215 CYS A C 1
ATOM 1706 O O . CYS A 1 215 ? 5.898 -2.959 -3.273 1.00 94.38 215 CYS A O 1
ATOM 1708 N N . ARG A 1 216 ? 6.048 -4.672 -1.814 1.00 92.19 216 ARG A N 1
ATOM 1709 C CA . ARG A 1 216 ? 4.960 -4.297 -0.882 1.00 92.19 216 ARG A CA 1
ATOM 1710 C C . ARG A 1 216 ? 5.394 -4.623 0.544 1.00 92.19 216 ARG A C 1
ATOM 1712 O O . ARG A 1 216 ? 6.341 -5.393 0.713 1.00 92.19 216 ARG A O 1
ATOM 1719 N N . LYS A 1 217 ? 4.695 -4.120 1.570 1.00 85.38 217 LYS A N 1
ATOM 1720 C CA . LYS A 1 217 ? 5.061 -4.412 2.969 1.00 85.38 217 LYS A CA 1
ATOM 1721 C C . LYS A 1 217 ? 5.117 -5.913 3.259 1.00 85.38 217 LYS A C 1
ATOM 1723 O O . LYS A 1 217 ? 6.096 -6.364 3.830 1.00 85.38 217 LYS A O 1
ATOM 1728 N N . VAL A 1 218 ? 4.133 -6.697 2.807 1.00 81.81 218 VAL A N 1
ATOM 1729 C CA . VAL A 1 218 ? 4.061 -8.142 3.109 1.00 81.81 218 VAL A CA 1
ATOM 1730 C C . VAL A 1 218 ? 4.252 -9.005 1.859 1.00 81.81 218 VAL A C 1
ATOM 1732 O O . VAL A 1 218 ? 3.439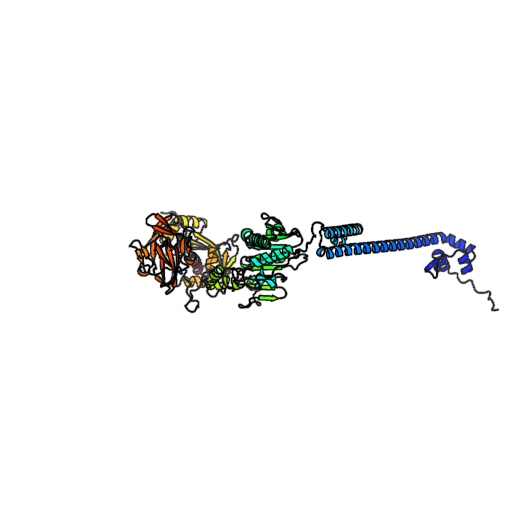 -8.936 0.930 1.00 81.81 218 VAL A O 1
ATOM 1735 N N . ALA A 1 219 ? 5.239 -9.909 1.859 1.00 80.50 219 ALA A N 1
ATOM 1736 C CA . ALA A 1 219 ? 5.608 -10.752 0.712 1.00 80.50 219 ALA A CA 1
ATOM 1737 C C . ALA A 1 219 ? 4.429 -11.540 0.114 1.00 80.50 219 ALA A C 1
ATOM 1739 O O . ALA A 1 219 ? 4.287 -11.641 -1.107 1.00 80.50 219 ALA A O 1
ATOM 1740 N N . ARG A 1 220 ? 3.525 -12.055 0.962 1.00 78.25 220 ARG A N 1
ATOM 1741 C CA . ARG A 1 220 ? 2.346 -12.830 0.521 1.00 78.25 220 ARG A CA 1
ATOM 1742 C C . ARG A 1 220 ? 1.390 -12.036 -0.376 1.00 78.25 220 ARG A C 1
ATOM 1744 O O . ARG A 1 220 ? 0.665 -12.629 -1.173 1.00 78.25 220 ARG A O 1
ATOM 1751 N N . THR A 1 221 ? 1.376 -10.708 -0.247 1.00 80.88 221 THR A N 1
ATOM 1752 C CA . THR A 1 221 ? 0.488 -9.821 -1.017 1.00 80.88 221 THR A CA 1
ATOM 1753 C C . THR A 1 221 ? 1.052 -9.503 -2.398 1.00 80.88 221 THR A C 1
ATOM 1755 O O . THR A 1 221 ? 0.282 -9.288 -3.333 1.00 80.88 221 THR A O 1
ATOM 1758 N N . VAL A 1 222 ? 2.377 -9.569 -2.565 1.00 84.56 222 VAL A N 1
ATOM 1759 C CA . VAL A 1 222 ? 3.087 -9.221 -3.807 1.00 84.56 222 VAL A CA 1
ATOM 1760 C C . VAL A 1 222 ? 2.643 -10.101 -4.977 1.00 84.56 222 VAL A C 1
ATOM 1762 O O . VAL A 1 222 ? 2.385 -9.605 -6.073 1.00 84.56 222 VAL A O 1
ATOM 1765 N N . ARG A 1 223 ? 2.471 -11.408 -4.737 1.00 79.25 223 ARG A N 1
ATOM 1766 C CA . ARG A 1 223 ? 2.062 -12.364 -5.779 1.00 79.25 223 ARG A CA 1
ATOM 1767 C C . ARG A 1 223 ? 0.640 -12.120 -6.292 1.00 79.25 223 ARG A C 1
ATOM 1769 O O . ARG A 1 223 ? 0.379 -12.326 -7.469 1.00 79.25 223 ARG A O 1
ATOM 1776 N N . LYS A 1 224 ? -0.288 -11.717 -5.418 1.00 81.06 224 LYS A N 1
ATOM 1777 C CA . LYS A 1 224 ? -1.694 -11.487 -5.797 1.00 81.06 224 LYS A CA 1
ATOM 1778 C C . LYS A 1 224 ? -1.945 -10.088 -6.372 1.00 81.06 224 LYS A C 1
ATOM 1780 O O . LYS A 1 224 ? -2.972 -9.899 -7.014 1.00 81.06 224 LYS A O 1
ATOM 1785 N N . SER A 1 225 ? -1.017 -9.153 -6.168 1.00 86.38 225 SER A N 1
ATOM 1786 C CA . SER A 1 225 ? -1.114 -7.757 -6.612 1.00 86.38 225 SER A CA 1
ATOM 1787 C C . SER A 1 225 ? -0.130 -7.468 -7.752 1.00 86.38 225 SER A C 1
ATOM 1789 O O . SER A 1 225 ? -0.435 -7.769 -8.902 1.00 86.38 225 SER A O 1
ATOM 1791 N N . LEU A 1 226 ? 1.068 -6.968 -7.438 1.00 92.00 226 LEU A N 1
ATOM 1792 C CA . LEU A 1 226 ? 2.091 -6.515 -8.386 1.00 92.00 226 LEU A CA 1
ATOM 1793 C C . LEU A 1 226 ? 2.431 -7.545 -9.461 1.00 92.00 226 LEU A C 1
ATOM 1795 O O . LEU A 1 226 ? 2.508 -7.200 -10.638 1.00 92.00 226 LEU A O 1
ATOM 1799 N N . TRP A 1 227 ? 2.615 -8.813 -9.078 1.00 93.44 227 TRP A N 1
ATOM 1800 C CA . TRP A 1 227 ? 2.898 -9.868 -10.052 1.00 93.44 227 TRP A CA 1
ATOM 1801 C C . TRP A 1 227 ? 1.769 -9.987 -11.078 1.00 93.44 227 TRP A C 1
ATOM 1803 O O . TRP A 1 227 ? 2.027 -9.987 -12.277 1.00 93.44 227 TRP A O 1
ATOM 1813 N N . ASN A 1 228 ? 0.517 -10.054 -10.618 1.00 92.94 228 ASN A N 1
ATOM 1814 C CA . ASN A 1 228 ? -0.639 -10.160 -11.502 1.00 92.94 228 ASN A CA 1
ATOM 1815 C C . ASN A 1 228 ? -0.793 -8.915 -12.378 1.00 92.94 228 ASN A C 1
ATOM 1817 O O . ASN A 1 228 ? -1.082 -9.050 -13.561 1.00 92.94 228 ASN A O 1
ATOM 1821 N N . GLU A 1 229 ? -0.565 -7.724 -11.830 1.00 94.75 229 GLU A N 1
ATOM 1822 C CA . GLU A 1 229 ? -0.691 -6.472 -12.577 1.00 94.75 229 GLU A CA 1
ATOM 1823 C C . GLU A 1 229 ? 0.347 -6.365 -13.701 1.00 94.75 229 GLU A C 1
ATOM 1825 O O . GLU A 1 229 ? 0.013 -6.048 -14.841 1.00 94.75 229 GLU A O 1
ATOM 1830 N N . ILE A 1 230 ? 1.593 -6.761 -13.431 1.00 96.62 230 ILE A N 1
ATOM 1831 C CA . ILE A 1 230 ? 2.645 -6.815 -14.452 1.00 96.62 230 ILE A CA 1
ATOM 1832 C C . ILE A 1 230 ? 2.345 -7.897 -15.498 1.00 96.62 230 ILE A C 1
ATOM 1834 O O . ILE A 1 230 ? 2.541 -7.666 -16.688 1.00 96.62 230 ILE A O 1
ATOM 1838 N N . GLN A 1 231 ? 1.814 -9.058 -15.102 1.00 95.19 231 GLN A N 1
ATOM 1839 C CA . GLN A 1 231 ? 1.380 -10.088 -16.057 1.00 95.19 231 GLN A CA 1
ATOM 1840 C C . GLN A 1 231 ? 0.233 -9.600 -16.956 1.00 95.19 231 GLN A C 1
ATOM 1842 O O . GLN A 1 231 ? 0.244 -9.871 -18.158 1.00 95.19 231 GLN A O 1
ATOM 1847 N N . LYS A 1 232 ? -0.728 -8.839 -16.411 1.00 94.56 232 LYS A N 1
ATOM 1848 C CA . LYS A 1 232 ? -1.778 -8.188 -17.210 1.00 94.56 232 LYS A CA 1
ATOM 1849 C C . LYS A 1 232 ? -1.177 -7.190 -18.193 1.00 94.56 232 LYS A C 1
ATOM 1851 O O . LYS A 1 232 ? -1.556 -7.230 -19.356 1.00 94.56 232 LYS A O 1
ATOM 1856 N N . ALA A 1 233 ? -0.221 -6.358 -17.775 1.00 95.38 233 ALA A N 1
ATOM 1857 C CA . ALA A 1 233 ? 0.456 -5.418 -18.669 1.00 95.38 233 ALA A CA 1
ATOM 1858 C C . ALA A 1 233 ? 1.216 -6.141 -19.799 1.00 95.38 233 ALA A C 1
ATOM 1860 O O . ALA A 1 233 ? 1.095 -5.769 -20.965 1.00 95.38 233 ALA A O 1
ATOM 1861 N N . LEU A 1 234 ? 1.926 -7.232 -19.490 1.00 94.12 234 LEU A N 1
ATOM 1862 C CA . LEU A 1 234 ? 2.577 -8.085 -20.494 1.00 94.12 234 LEU A CA 1
ATOM 1863 C C . LEU A 1 234 ? 1.571 -8.661 -21.502 1.00 94.12 234 LEU A C 1
ATOM 1865 O O . LEU A 1 234 ? 1.842 -8.683 -22.705 1.00 94.12 234 LEU A O 1
ATOM 1869 N N . SER A 1 235 ? 0.407 -9.102 -21.015 1.00 93.19 235 SER A N 1
ATOM 1870 C CA . SER A 1 235 ? -0.676 -9.616 -21.856 1.00 93.19 235 SER A CA 1
ATOM 1871 C C . SER A 1 235 ? -1.332 -8.517 -22.688 1.00 93.19 235 SER A C 1
ATOM 1873 O O . SER A 1 235 ? -1.652 -8.753 -23.847 1.00 93.19 235 SER A O 1
ATOM 1875 N N . PHE A 1 236 ? -1.518 -7.328 -22.115 1.00 89.62 236 PHE A N 1
ATOM 1876 C CA . PHE A 1 236 ? -2.102 -6.163 -22.772 1.00 89.62 236 PHE A CA 1
ATOM 1877 C C . PHE A 1 236 ? -1.262 -5.726 -23.973 1.00 89.62 236 PHE A C 1
ATOM 1879 O O . PHE A 1 236 ? -1.786 -5.563 -25.070 1.00 89.62 236 PHE A O 1
ATOM 1886 N N . PHE A 1 237 ? 0.060 -5.650 -23.801 1.00 88.19 237 PHE A N 1
ATOM 1887 C CA . PHE A 1 237 ? 0.994 -5.401 -24.901 1.00 88.19 237 PHE A CA 1
ATOM 1888 C C . PHE A 1 237 ? 1.204 -6.616 -25.819 1.00 88.19 237 PHE A C 1
ATOM 1890 O O . PHE A 1 237 ? 1.932 -6.519 -26.804 1.00 88.19 237 PHE A O 1
ATOM 1897 N N . ASN A 1 238 ? 0.596 -7.767 -25.511 1.00 86.50 238 ASN A N 1
ATOM 1898 C CA . ASN A 1 238 ? 0.770 -9.035 -26.223 1.00 86.50 238 ASN A CA 1
ATOM 1899 C C . ASN A 1 238 ? 2.244 -9.491 -26.330 1.00 86.50 238 ASN A C 1
ATOM 1901 O O . ASN A 1 238 ? 2.652 -10.143 -27.292 1.00 86.50 238 ASN A O 1
ATOM 1905 N N . VAL A 1 239 ? 3.062 -9.171 -25.322 1.00 89.12 239 VAL A N 1
ATOM 1906 C CA . VAL A 1 239 ? 4.501 -9.489 -25.285 1.00 89.12 239 VAL A CA 1
ATOM 1907 C C . VAL A 1 239 ? 4.854 -10.587 -24.291 1.00 89.12 239 VAL A C 1
ATOM 1909 O O . VAL A 1 239 ? 6.024 -10.936 -24.188 1.00 89.12 239 VAL A O 1
ATOM 1912 N N . SER A 1 240 ? 3.889 -11.182 -23.582 1.00 89.50 240 SER A N 1
ATOM 1913 C CA . SER A 1 240 ? 4.153 -12.222 -22.569 1.00 89.50 240 SER A CA 1
ATOM 1914 C C . SER A 1 240 ? 5.058 -13.354 -23.070 1.00 89.50 240 SER A C 1
ATOM 1916 O O . SER A 1 240 ? 5.889 -13.855 -22.322 1.00 89.50 240 SER A O 1
ATOM 1918 N N . HIS A 1 241 ? 4.952 -13.717 -24.352 1.00 85.31 241 HIS A N 1
ATOM 1919 C CA . HIS A 1 241 ? 5.767 -14.751 -24.998 1.00 85.31 241 HIS A CA 1
ATOM 1920 C C . HIS A 1 241 ? 7.267 -14.403 -25.110 1.00 85.31 241 HIS A C 1
ATOM 1922 O O . HIS A 1 241 ? 8.090 -15.296 -25.305 1.00 85.31 241 HIS A O 1
ATOM 1928 N N . LEU A 1 242 ? 7.631 -13.124 -24.982 1.00 84.44 242 LEU A N 1
ATOM 1929 C CA . LEU A 1 242 ? 9.015 -12.640 -24.973 1.00 84.44 242 LEU A CA 1
ATOM 1930 C C . LEU A 1 242 ? 9.656 -12.711 -23.579 1.00 84.44 242 LEU A C 1
ATOM 1932 O O . LEU A 1 242 ? 10.879 -12.620 -23.462 1.00 84.44 242 LEU A O 1
ATOM 1936 N N . PHE A 1 243 ? 8.851 -12.870 -22.526 1.00 92.25 243 PHE A N 1
ATOM 1937 C CA . PHE A 1 243 ? 9.301 -12.862 -21.138 1.00 92.25 243 PHE A CA 1
ATOM 1938 C C . PHE A 1 243 ? 9.321 -14.275 -20.553 1.00 92.25 243 PHE A C 1
ATOM 1940 O O . PHE A 1 243 ? 8.477 -15.121 -20.840 1.00 92.25 243 PHE A O 1
ATOM 1947 N N . LYS A 1 244 ? 10.292 -14.532 -19.675 1.00 93.50 244 LYS A N 1
ATOM 1948 C CA . LYS A 1 244 ? 10.381 -15.773 -18.898 1.00 93.50 244 LYS A CA 1
ATOM 1949 C C . LYS A 1 244 ? 9.964 -15.499 -17.465 1.00 93.50 244 LYS A C 1
ATOM 1951 O O . LYS A 1 244 ? 10.725 -14.905 -16.703 1.00 93.50 244 LYS A O 1
ATOM 1956 N N . SER A 1 245 ? 8.767 -15.934 -17.096 1.00 93.44 245 SER A N 1
ATOM 1957 C CA . SER A 1 245 ? 8.235 -15.765 -15.744 1.00 93.44 245 SER A CA 1
ATOM 1958 C C . SER A 1 245 ? 8.469 -17.016 -14.896 1.00 93.44 245 SER A C 1
ATOM 1960 O O . SER A 1 245 ? 7.939 -18.083 -15.196 1.00 93.44 245 SER A O 1
ATOM 1962 N N . ASN A 1 246 ? 9.229 -16.881 -13.809 1.00 91.75 246 ASN A N 1
ATOM 1963 C CA . ASN A 1 246 ? 9.367 -17.894 -12.767 1.00 91.75 246 ASN A CA 1
ATOM 1964 C C . ASN A 1 246 ? 8.572 -17.458 -11.534 1.00 91.75 246 ASN A C 1
ATOM 1966 O O . ASN A 1 246 ? 9.034 -16.664 -10.716 1.00 91.75 246 ASN A O 1
ATOM 1970 N N . ALA A 1 247 ? 7.355 -17.982 -11.402 1.00 86.44 247 ALA A N 1
ATOM 1971 C CA . ALA A 1 247 ? 6.470 -17.597 -10.313 1.00 86.44 247 ALA A CA 1
ATOM 1972 C C . ALA A 1 247 ? 6.936 -18.130 -8.946 1.00 86.44 247 ALA A C 1
ATOM 1974 O O . ALA A 1 247 ? 6.578 -17.556 -7.924 1.00 86.44 247 ALA A O 1
ATOM 1975 N N . SER A 1 248 ? 7.709 -19.219 -8.887 1.00 84.88 248 SER A N 1
ATOM 1976 C CA . SER A 1 248 ? 8.206 -19.775 -7.618 1.00 84.88 248 SER A CA 1
ATOM 1977 C C . SER A 1 248 ? 9.312 -18.913 -7.018 1.00 84.88 248 SER A C 1
ATOM 1979 O O . SER A 1 248 ? 9.291 -18.638 -5.824 1.00 84.88 248 SER A O 1
ATOM 1981 N N . GLU A 1 249 ? 10.233 -18.442 -7.859 1.00 85.94 249 GLU A N 1
ATOM 1982 C CA . GLU A 1 249 ? 11.310 -17.526 -7.458 1.00 85.94 249 GLU A CA 1
ATOM 1983 C C . GLU A 1 249 ? 10.862 -16.059 -7.431 1.00 85.94 249 GLU A C 1
ATOM 1985 O O . GLU A 1 249 ? 11.607 -15.205 -6.966 1.00 85.94 249 GLU A O 1
ATOM 1990 N N . LEU A 1 250 ? 9.648 -15.771 -7.920 1.00 91.12 250 LEU A N 1
ATOM 1991 C CA . LEU A 1 250 ? 9.125 -14.423 -8.137 1.00 91.12 250 LEU A CA 1
ATOM 1992 C C . LEU A 1 250 ? 10.112 -13.554 -8.932 1.00 91.12 250 LEU A C 1
ATOM 1994 O O . LEU A 1 250 ? 10.524 -12.475 -8.506 1.00 91.12 250 LEU A O 1
ATOM 1998 N N . VAL A 1 251 ? 10.482 -14.048 -10.114 1.00 95.12 251 VAL A N 1
ATOM 1999 C CA . VAL A 1 251 ? 11.349 -13.348 -11.066 1.00 95.12 251 VAL A CA 1
ATOM 2000 C C . VAL A 1 251 ? 10.722 -13.384 -12.453 1.00 95.12 251 VAL A C 1
ATOM 2002 O O . VAL A 1 251 ? 10.249 -14.427 -12.909 1.00 95.12 251 VAL A O 1
ATOM 2005 N N . ILE A 1 252 ? 10.751 -12.257 -13.160 1.00 96.75 252 ILE A N 1
ATOM 2006 C CA . ILE A 1 252 ? 10.407 -12.180 -14.582 1.00 96.75 252 ILE A CA 1
ATOM 2007 C C . ILE A 1 252 ? 11.634 -11.670 -15.334 1.00 96.75 252 ILE A C 1
ATOM 2009 O O . ILE A 1 252 ? 12.160 -10.607 -15.027 1.00 96.75 252 ILE A O 1
ATOM 2013 N N . THR A 1 253 ? 12.105 -12.427 -16.322 1.00 95.12 253 THR A N 1
ATOM 2014 C CA . THR A 1 253 ? 13.255 -12.043 -17.154 1.00 95.12 253 THR A CA 1
ATOM 2015 C C . THR A 1 253 ? 12.773 -11.588 -18.527 1.00 95.12 253 THR A C 1
ATOM 2017 O O . THR A 1 253 ? 12.050 -12.330 -19.196 1.00 95.12 253 THR A O 1
ATOM 2020 N N . GLY A 1 254 ? 13.165 -10.381 -18.937 1.00 89.75 254 GLY A N 1
ATOM 2021 C CA . GLY A 1 254 ? 12.849 -9.806 -20.244 1.00 89.75 254 GLY A CA 1
ATOM 2022 C C . GLY A 1 254 ? 13.674 -10.400 -21.393 1.00 89.75 254 GLY A C 1
ATOM 2023 O O . GLY A 1 254 ? 14.659 -11.110 -21.157 1.00 89.75 254 GLY A O 1
ATOM 2024 N N . PRO A 1 255 ? 13.313 -10.095 -22.653 1.00 83.62 255 PRO A N 1
ATOM 2025 C CA . PRO A 1 255 ? 13.955 -10.665 -23.846 1.00 83.62 255 PRO A CA 1
ATOM 2026 C C . PRO A 1 255 ? 15.450 -10.321 -23.983 1.00 83.62 255 PRO A C 1
ATOM 2028 O O . PRO A 1 255 ? 16.212 -11.048 -24.612 1.00 83.62 255 PRO A O 1
ATOM 2031 N N . ASN A 1 256 ? 15.880 -9.234 -23.348 1.00 82.06 256 ASN A N 1
ATOM 2032 C CA . ASN A 1 256 ? 17.239 -8.682 -23.323 1.00 82.06 256 ASN A CA 1
ATOM 2033 C C . ASN A 1 256 ? 18.033 -9.062 -22.046 1.00 82.06 256 ASN A C 1
ATOM 2035 O O . ASN A 1 256 ? 19.133 -8.546 -21.802 1.00 82.06 256 ASN A O 1
ATOM 2039 N N . GLY A 1 257 ? 17.483 -9.969 -21.229 1.00 85.19 257 GLY A N 1
ATOM 2040 C CA . GLY A 1 257 ? 18.125 -10.540 -20.042 1.00 85.19 257 GLY A CA 1
ATOM 2041 C C . GLY A 1 257 ? 18.050 -9.686 -18.774 1.00 85.19 257 GLY A C 1
ATOM 2042 O O . GLY A 1 257 ? 18.566 -10.115 -17.743 1.00 85.19 257 GLY A O 1
ATOM 2043 N N . TRP A 1 258 ? 17.426 -8.509 -18.828 1.00 92.88 258 TRP A N 1
ATOM 2044 C CA . TRP A 1 258 ? 17.136 -7.706 -17.640 1.00 92.88 258 TRP A CA 1
ATOM 2045 C C . TRP A 1 258 ? 15.974 -8.311 -16.838 1.00 92.88 258 TRP A C 1
ATOM 2047 O O . TRP A 1 258 ? 15.168 -9.069 -17.389 1.00 92.88 258 TRP A O 1
ATOM 2057 N N . GLN A 1 259 ? 15.895 -8.032 -15.534 1.00 97.06 259 GLN A N 1
ATOM 2058 C CA . GLN A 1 259 ? 14.991 -8.735 -14.619 1.00 97.06 259 GLN A CA 1
ATOM 2059 C C . GLN A 1 259 ? 14.071 -7.814 -13.817 1.00 97.06 259 GLN A C 1
ATOM 2061 O O . GLN A 1 259 ? 14.453 -6.734 -13.374 1.00 97.06 259 GLN A O 1
ATOM 2066 N N . ILE A 1 260 ? 12.865 -8.323 -13.574 1.00 98.06 260 ILE A N 1
ATOM 2067 C CA . ILE A 1 260 ? 11.901 -7.823 -12.601 1.00 98.06 260 ILE A CA 1
ATOM 2068 C C . ILE A 1 260 ? 11.929 -8.800 -11.426 1.00 98.06 260 ILE A C 1
ATOM 2070 O O . ILE A 1 260 ? 11.625 -9.986 -11.582 1.00 98.06 260 ILE A O 1
ATOM 2074 N N . LEU A 1 261 ? 12.322 -8.300 -10.266 1.00 96.06 261 LEU A N 1
ATOM 2075 C CA . LEU A 1 261 ? 12.421 -9.025 -9.009 1.00 96.06 261 LEU A CA 1
ATOM 2076 C C . LEU A 1 261 ? 11.314 -8.545 -8.075 1.00 96.06 261 LEU A C 1
ATOM 2078 O O . LEU A 1 261 ? 10.939 -7.374 -8.110 1.00 96.06 261 LEU A O 1
ATOM 2082 N N . PHE A 1 262 ? 10.818 -9.425 -7.216 1.00 95.25 262 PHE A N 1
ATOM 2083 C CA . PHE A 1 262 ? 9.725 -9.110 -6.301 1.00 95.25 262 PHE A CA 1
ATOM 2084 C C . PHE A 1 262 ? 10.099 -9.486 -4.870 1.00 95.25 262 PHE A C 1
ATOM 2086 O O . PHE A 1 262 ? 10.633 -10.570 -4.630 1.00 95.25 262 PHE A O 1
ATOM 2093 N N . VAL A 1 263 ? 9.797 -8.616 -3.907 1.00 92.06 263 VAL A N 1
ATOM 2094 C CA . VAL A 1 263 ? 10.117 -8.862 -2.494 1.00 92.06 263 VAL A CA 1
ATOM 2095 C C . VAL A 1 263 ? 9.078 -8.236 -1.565 1.00 92.06 263 VAL A C 1
ATOM 2097 O O . VAL A 1 263 ? 8.468 -7.219 -1.888 1.00 92.06 263 VAL A O 1
ATOM 2100 N N . GLY A 1 264 ? 8.853 -8.859 -0.410 1.00 91.19 264 GLY A N 1
ATOM 2101 C CA . GLY A 1 264 ? 8.143 -8.230 0.702 1.00 91.19 264 GLY A CA 1
ATOM 2102 C C . GLY A 1 264 ? 9.118 -7.521 1.636 1.00 91.19 264 GLY A C 1
ATOM 2103 O O . GLY A 1 264 ? 10.243 -7.988 1.816 1.00 91.19 264 GLY A O 1
ATOM 2104 N N . LEU A 1 265 ? 8.708 -6.397 2.217 1.00 88.44 265 LEU A N 1
ATOM 2105 C CA . LEU A 1 265 ? 9.533 -5.640 3.169 1.00 88.44 265 LEU A CA 1
ATOM 2106 C C . LEU A 1 265 ? 9.495 -6.228 4.592 1.00 88.44 265 LEU A C 1
ATOM 2108 O O . LEU A 1 265 ? 10.253 -5.795 5.451 1.00 88.44 265 LEU A O 1
ATOM 2112 N N . ASP A 1 266 ? 8.664 -7.244 4.822 1.00 84.31 266 ASP A N 1
ATOM 2113 C CA . ASP A 1 266 ? 8.547 -8.027 6.054 1.00 84.31 266 ASP A CA 1
ATOM 2114 C C . ASP A 1 266 ? 9.769 -8.918 6.342 1.00 84.31 266 ASP A C 1
ATOM 2116 O O . ASP A 1 266 ? 9.937 -9.381 7.466 1.00 84.31 266 ASP A O 1
ATOM 2120 N N . ASP A 1 267 ? 10.652 -9.133 5.360 1.00 81.31 267 ASP A N 1
ATOM 2121 C CA . ASP A 1 267 ? 11.895 -9.895 5.520 1.00 81.31 267 ASP A CA 1
ATOM 2122 C C . ASP A 1 267 ? 13.115 -9.064 5.095 1.00 81.31 267 ASP A C 1
ATOM 2124 O O . ASP A 1 267 ? 13.536 -9.031 3.931 1.00 81.31 267 ASP A O 1
ATOM 2128 N N . VAL A 1 268 ? 13.709 -8.389 6.079 1.00 76.56 268 VAL A N 1
ATOM 2129 C CA . VAL A 1 268 ? 14.849 -7.483 5.895 1.00 76.56 268 VAL A CA 1
ATOM 2130 C C . VAL A 1 268 ? 16.072 -8.190 5.289 1.00 76.56 268 VAL A C 1
ATOM 2132 O O . VAL A 1 268 ? 16.794 -7.597 4.483 1.00 76.56 268 VAL A O 1
ATOM 2135 N N . GLU A 1 269 ? 16.327 -9.454 5.633 1.00 78.50 269 GLU A N 1
ATOM 2136 C CA . GLU A 1 269 ? 17.493 -10.194 5.129 1.00 78.50 269 GLU A CA 1
ATOM 2137 C C . GLU A 1 269 ? 17.350 -10.547 3.641 1.00 78.50 269 GLU A C 1
ATOM 2139 O O . GLU A 1 269 ? 18.317 -10.440 2.871 1.00 78.50 269 GLU A O 1
ATOM 2144 N N . LYS A 1 270 ? 16.130 -10.855 3.183 1.00 79.94 270 LYS A N 1
ATOM 2145 C CA . LYS A 1 270 ? 15.851 -11.015 1.747 1.00 79.94 270 LYS A CA 1
ATOM 2146 C C . LYS A 1 270 ? 16.069 -9.718 0.974 1.00 79.94 270 LYS A C 1
ATOM 2148 O O . LYS A 1 270 ? 16.739 -9.729 -0.059 1.00 79.94 270 LYS A O 1
ATOM 2153 N N . VAL A 1 271 ? 15.607 -8.583 1.499 1.00 82.94 271 VAL A N 1
ATOM 2154 C CA . VAL A 1 271 ? 15.847 -7.262 0.880 1.00 82.94 271 VAL A CA 1
ATOM 2155 C C . VAL A 1 271 ? 17.350 -6.947 0.808 1.00 82.94 271 VAL A C 1
ATOM 2157 O O . VAL A 1 271 ? 17.821 -6.291 -0.127 1.00 82.94 271 VAL A O 1
ATOM 2160 N N . LYS A 1 272 ? 18.154 -7.431 1.765 1.00 79.81 272 LYS A N 1
ATOM 2161 C CA . LYS A 1 272 ? 19.603 -7.191 1.768 1.00 79.81 272 LYS A CA 1
ATOM 2162 C C . LYS A 1 272 ? 20.385 -8.008 0.742 1.00 79.81 272 LYS A C 1
ATOM 2164 O O . LYS A 1 272 ? 21.453 -7.551 0.321 1.00 79.81 272 LYS A O 1
ATOM 2169 N N . SER A 1 273 ? 19.892 -9.180 0.371 1.00 81.50 273 SER A N 1
ATOM 2170 C CA . SER A 1 273 ? 20.595 -10.137 -0.491 1.00 81.50 273 SER A CA 1
ATOM 2171 C C . SER A 1 273 ? 20.108 -10.131 -1.942 1.00 81.50 273 SER A C 1
ATOM 2173 O O . SER A 1 273 ? 20.769 -10.706 -2.805 1.00 81.50 273 SER A O 1
ATOM 2175 N N . ILE A 1 274 ? 19.004 -9.438 -2.236 1.00 86.44 274 ILE A N 1
ATOM 2176 C CA . ILE A 1 274 ? 18.433 -9.386 -3.582 1.00 86.44 274 ILE A CA 1
ATOM 2177 C C . ILE A 1 274 ? 19.360 -8.671 -4.578 1.00 86.44 274 ILE A C 1
ATOM 2179 O O . ILE A 1 274 ? 19.833 -7.554 -4.345 1.00 86.44 274 ILE A O 1
ATOM 2183 N N . SER A 1 275 ? 19.629 -9.336 -5.699 1.00 88.38 275 SER A N 1
ATOM 2184 C CA . SER A 1 275 ? 20.433 -8.812 -6.801 1.00 88.38 275 SER A CA 1
ATOM 2185 C C . SER A 1 275 ? 19.979 -9.448 -8.116 1.00 88.38 275 SER A C 1
ATOM 2187 O O . SER A 1 275 ? 19.723 -10.653 -8.135 1.00 88.38 275 SER A O 1
ATOM 2189 N N . PRO A 1 276 ? 19.895 -8.680 -9.215 1.00 91.88 276 PRO A N 1
ATOM 2190 C CA . PRO A 1 276 ? 19.603 -9.233 -10.531 1.00 91.88 276 PRO A CA 1
ATOM 2191 C C . PRO A 1 276 ? 20.792 -10.040 -11.063 1.00 91.88 276 PRO A C 1
ATOM 2193 O O . PRO A 1 276 ? 21.940 -9.827 -10.667 1.00 91.88 276 PRO A O 1
ATOM 2196 N N . ALA A 1 277 ? 20.515 -10.946 -11.998 1.00 87.19 277 ALA A N 1
ATOM 2197 C CA . ALA A 1 277 ? 21.522 -11.767 -12.666 1.00 87.19 277 ALA A CA 1
ATOM 2198 C C . ALA A 1 277 ? 22.403 -10.963 -13.642 1.00 87.19 277 ALA A C 1
ATOM 2200 O O . ALA A 1 277 ? 23.564 -11.310 -13.857 1.00 87.19 277 ALA A O 1
ATOM 2201 N N . LYS A 1 278 ? 21.860 -9.893 -14.239 1.00 83.44 278 LYS A N 1
ATOM 2202 C CA . LYS A 1 278 ? 22.549 -8.987 -15.172 1.00 83.44 278 LYS A CA 1
ATOM 2203 C C . LYS A 1 278 ? 22.529 -7.572 -14.601 1.00 83.44 278 LYS A C 1
ATOM 2205 O O . LYS A 1 278 ? 21.455 -7.050 -14.335 1.00 83.44 278 LYS A O 1
ATOM 2210 N N . GLY A 1 279 ? 23.687 -6.926 -14.470 1.00 89.62 279 GLY A N 1
ATOM 2211 C CA . GLY A 1 279 ? 23.784 -5.523 -14.045 1.00 89.62 279 GLY A CA 1
ATOM 2212 C C . GLY A 1 279 ? 23.409 -5.276 -12.577 1.00 89.62 279 GLY A C 1
ATOM 2213 O O . GLY A 1 279 ? 23.618 -6.130 -11.721 1.00 89.62 279 GLY A O 1
ATOM 2214 N N . VAL A 1 280 ? 22.895 -4.079 -12.282 1.00 92.56 280 VAL A N 1
ATOM 2215 C CA . VAL A 1 280 ? 22.501 -3.640 -10.928 1.00 92.56 280 VAL A CA 1
ATOM 2216 C C . VAL A 1 280 ? 21.022 -3.273 -10.886 1.00 92.56 280 VAL A C 1
ATOM 2218 O O . VAL A 1 280 ? 20.415 -3.076 -11.935 1.00 92.56 280 VAL A O 1
ATOM 2221 N N . ILE A 1 281 ? 20.442 -3.155 -9.689 1.00 97.12 281 ILE A N 1
ATOM 2222 C CA . ILE A 1 281 ? 19.082 -2.622 -9.520 1.00 97.12 281 ILE A CA 1
ATOM 2223 C C . ILE A 1 281 ? 19.080 -1.158 -9.966 1.00 97.12 281 ILE A C 1
ATOM 2225 O O . ILE A 1 281 ? 19.856 -0.343 -9.452 1.00 97.12 281 ILE A O 1
ATOM 2229 N N . THR A 1 282 ? 18.220 -0.839 -10.924 1.00 97.50 282 THR A N 1
ATOM 2230 C CA . THR A 1 282 ? 18.072 0.514 -11.468 1.00 97.50 282 THR A CA 1
ATOM 2231 C C . THR A 1 282 ? 16.787 1.155 -10.989 1.00 97.50 282 THR A C 1
ATOM 2233 O O . THR A 1 282 ? 16.775 2.349 -10.721 1.00 97.50 282 THR A O 1
ATOM 2236 N N . ASP A 1 283 ? 15.742 0.360 -10.799 1.00 98.38 283 ASP A N 1
ATOM 2237 C CA . ASP A 1 283 ? 14.406 0.835 -10.498 1.00 98.38 283 ASP A CA 1
ATOM 2238 C C . ASP A 1 283 ? 13.865 0.088 -9.289 1.00 98.38 283 ASP A C 1
ATOM 2240 O O . ASP A 1 283 ? 13.905 -1.141 -9.235 1.00 98.38 283 ASP A O 1
ATOM 2244 N N . ILE A 1 284 ? 13.364 0.821 -8.303 1.00 98.25 284 ILE A N 1
ATOM 2245 C CA . ILE A 1 284 ? 12.611 0.243 -7.192 1.00 98.25 284 ILE A CA 1
ATOM 2246 C C . ILE A 1 284 ? 11.208 0.816 -7.245 1.00 98.25 284 ILE A C 1
ATOM 2248 O O . ILE A 1 284 ? 11.055 2.032 -7.232 1.00 98.25 284 ILE A O 1
ATOM 2252 N N . TRP A 1 285 ? 10.202 -0.048 -7.263 1.00 98.19 285 TRP A N 1
ATOM 2253 C CA . TRP A 1 285 ? 8.802 0.338 -7.156 1.00 98.19 285 TRP A CA 1
ATOM 2254 C C . TRP A 1 285 ? 8.226 -0.198 -5.848 1.00 98.19 285 TRP A C 1
ATOM 2256 O O . TRP A 1 285 ? 8.159 -1.408 -5.648 1.00 98.19 285 TRP A O 1
ATOM 2266 N N . VAL A 1 286 ? 7.825 0.705 -4.953 1.00 97.19 286 VAL A N 1
ATOM 2267 C CA . VAL A 1 286 ? 7.115 0.381 -3.714 1.00 97.19 286 VAL A CA 1
ATOM 2268 C C . VAL A 1 286 ? 5.639 0.716 -3.886 1.00 97.19 286 VAL A C 1
ATOM 2270 O O . VAL A 1 286 ? 5.267 1.887 -3.966 1.00 97.19 286 VAL A O 1
ATOM 2273 N N . GLU A 1 287 ? 4.821 -0.328 -3.941 1.00 94.62 287 GLU A N 1
ATOM 2274 C CA . GLU A 1 287 ? 3.365 -0.250 -4.024 1.00 94.62 287 GLU A CA 1
ATOM 2275 C C . GLU A 1 287 ? 2.753 -0.245 -2.622 1.00 94.62 287 GLU A C 1
ATOM 2277 O O . GLU A 1 287 ? 3.222 -0.968 -1.739 1.00 94.62 287 GLU A O 1
ATOM 2282 N N . GLU A 1 288 ? 1.704 0.557 -2.434 1.00 89.12 288 GLU A N 1
ATOM 2283 C CA . GLU A 1 288 ? 1.146 0.902 -1.120 1.00 89.12 288 GLU A CA 1
ATOM 2284 C C . GLU A 1 288 ? 2.235 1.364 -0.151 1.00 89.12 288 GLU A C 1
ATOM 2286 O O . GLU A 1 288 ? 2.394 0.846 0.954 1.00 89.12 288 GLU A O 1
ATOM 2291 N N . ALA A 1 289 ? 3.030 2.350 -0.575 1.00 92.25 289 ALA A N 1
ATOM 2292 C CA . ALA A 1 289 ? 4.144 2.853 0.227 1.00 92.25 289 ALA A CA 1
ATOM 2293 C C . ALA A 1 289 ? 3.718 3.401 1.607 1.00 92.25 289 ALA A C 1
ATOM 2295 O O . ALA A 1 289 ? 4.567 3.555 2.481 1.00 92.25 289 ALA A O 1
ATOM 2296 N N . THR A 1 290 ? 2.428 3.677 1.826 1.00 84.25 290 THR A N 1
ATOM 2297 C CA . THR A 1 290 ? 1.851 4.019 3.136 1.00 84.25 290 THR A CA 1
ATOM 2298 C C . THR A 1 290 ? 1.894 2.869 4.144 1.00 84.25 290 THR A C 1
ATOM 2300 O O . THR A 1 290 ? 1.925 3.135 5.338 1.00 84.25 290 THR A O 1
ATOM 2303 N N . GLU A 1 291 ? 1.961 1.610 3.699 1.00 83.50 291 GLU A N 1
ATOM 2304 C CA . GLU A 1 291 ? 2.160 0.440 4.570 1.00 83.50 291 GLU A CA 1
ATOM 2305 C C . GLU A 1 291 ? 3.639 0.232 4.958 1.00 83.50 291 GLU A C 1
ATOM 2307 O O . GLU A 1 291 ? 3.950 -0.575 5.837 1.00 83.50 291 GLU A O 1
ATOM 2312 N N . ALA A 1 292 ? 4.571 0.905 4.275 1.00 84.94 292 ALA A N 1
ATOM 2313 C CA . ALA A 1 292 ? 6.002 0.767 4.516 1.00 84.94 292 ALA A CA 1
ATOM 2314 C C . ALA A 1 292 ? 6.484 1.701 5.632 1.00 84.94 292 ALA A C 1
ATOM 2316 O O . ALA A 1 292 ? 5.961 2.798 5.840 1.00 84.94 292 ALA A O 1
ATOM 2317 N N . GLU A 1 293 ? 7.545 1.295 6.324 1.00 86.06 293 GLU A N 1
ATOM 2318 C CA . GLU A 1 293 ? 8.213 2.166 7.282 1.00 86.06 293 GLU A CA 1
ATOM 2319 C C . GLU A 1 293 ? 9.281 3.018 6.595 1.00 86.06 293 GLU A C 1
ATOM 2321 O O . GLU A 1 293 ? 9.891 2.642 5.591 1.00 86.06 293 GLU A O 1
ATOM 2326 N N . TYR A 1 294 ? 9.592 4.164 7.195 1.00 86.25 294 TYR A N 1
ATOM 2327 C CA . TYR A 1 294 ? 10.668 5.028 6.713 1.00 86.25 294 TYR A CA 1
ATOM 2328 C C . TYR A 1 294 ? 12.036 4.317 6.658 1.00 86.25 294 TYR A C 1
ATOM 2330 O O . TYR A 1 294 ? 12.866 4.579 5.779 1.00 86.25 294 TYR A O 1
ATOM 2338 N N . SER A 1 295 ? 12.277 3.399 7.597 1.00 88.19 295 SER A N 1
ATOM 2339 C CA . SER A 1 295 ? 13.462 2.538 7.655 1.00 88.19 295 SER A CA 1
ATOM 2340 C C . SER A 1 295 ? 13.563 1.627 6.424 1.00 88.19 295 SER A C 1
ATOM 2342 O O . SER A 1 295 ? 14.659 1.495 5.869 1.00 88.19 295 SER A O 1
ATOM 2344 N N . ASP A 1 296 ? 12.444 1.067 5.960 1.00 90.62 296 ASP A N 1
ATOM 2345 C CA . ASP A 1 296 ? 12.366 0.202 4.780 1.00 90.62 296 ASP A CA 1
ATOM 2346 C C . ASP A 1 296 ? 12.796 0.968 3.526 1.00 90.62 296 ASP A C 1
ATOM 2348 O O . ASP A 1 296 ? 13.692 0.539 2.792 1.00 90.62 296 ASP A O 1
ATOM 2352 N N . ILE A 1 297 ? 12.239 2.166 3.326 1.00 93.62 297 ILE A N 1
ATOM 2353 C CA . ILE A 1 297 ? 12.561 3.012 2.170 1.00 93.62 297 ILE A CA 1
ATOM 2354 C C . ILE A 1 297 ? 14.034 3.420 2.165 1.00 93.62 297 ILE A C 1
ATOM 2356 O O . ILE A 1 297 ? 14.698 3.339 1.131 1.00 93.62 297 ILE A O 1
ATOM 2360 N N . LYS A 1 298 ? 14.596 3.779 3.325 1.00 91.56 298 LYS A N 1
ATOM 2361 C CA . LYS A 1 298 ? 16.035 4.066 3.443 1.00 91.56 298 LYS A CA 1
ATOM 2362 C C . LYS A 1 298 ? 16.910 2.866 3.097 1.00 91.56 298 LYS A C 1
ATOM 2364 O O . LYS A 1 298 ? 18.014 3.042 2.577 1.00 91.56 298 LYS A O 1
ATOM 2369 N N . GLN A 1 299 ? 16.477 1.651 3.420 1.00 90.75 299 GLN A N 1
ATOM 2370 C CA . GLN A 1 299 ? 17.217 0.444 3.060 1.00 90.75 299 GLN A CA 1
ATOM 2371 C C . GLN A 1 299 ? 17.154 0.168 1.560 1.00 90.75 299 GLN A C 1
ATOM 2373 O O . GLN A 1 299 ? 18.186 -0.172 0.979 1.00 90.75 299 GLN A O 1
ATOM 2378 N N . LEU A 1 300 ? 15.987 0.354 0.941 1.00 94.31 300 LEU A N 1
ATOM 2379 C CA . LEU A 1 300 ? 15.793 0.229 -0.502 1.00 94.31 300 LEU A CA 1
ATOM 2380 C C . LEU A 1 300 ? 16.613 1.263 -1.276 1.00 94.31 300 LEU A C 1
ATOM 2382 O O . LEU A 1 300 ? 17.328 0.901 -2.207 1.00 94.31 300 LEU A O 1
ATOM 2386 N N . ASP A 1 301 ? 16.615 2.524 -0.854 1.00 93.88 301 ASP A N 1
ATOM 2387 C CA . ASP A 1 301 ? 17.375 3.579 -1.532 1.00 93.88 301 ASP A CA 1
ATOM 2388 C C . ASP A 1 301 ? 18.889 3.270 -1.574 1.00 93.88 301 ASP A C 1
ATOM 2390 O O . ASP A 1 301 ? 19.543 3.413 -2.610 1.00 93.88 301 ASP A O 1
ATOM 2394 N N . LYS A 1 302 ? 19.436 2.676 -0.501 1.00 91.25 302 LYS A N 1
ATOM 2395 C CA . LYS A 1 302 ? 20.828 2.176 -0.452 1.00 91.25 302 LYS A CA 1
ATOM 2396 C C . LYS A 1 302 ? 21.115 1.020 -1.424 1.00 91.25 302 LYS A C 1
ATOM 2398 O O . LYS A 1 302 ? 22.285 0.683 -1.652 1.00 91.25 302 LYS A O 1
ATOM 2403 N N . ARG A 1 303 ? 20.091 0.353 -1.968 1.00 90.94 303 ARG A N 1
ATOM 2404 C CA . ARG A 1 303 ? 20.225 -0.722 -2.975 1.00 90.94 303 ARG A CA 1
ATOM 2405 C C . ARG A 1 303 ? 20.405 -0.179 -4.381 1.00 90.94 303 ARG A C 1
ATOM 2407 O O . ARG A 1 303 ? 21.041 -0.848 -5.191 1.00 90.94 303 ARG A O 1
ATOM 2414 N N . LEU A 1 304 ? 19.953 1.043 -4.643 1.00 93.19 304 LEU A N 1
ATOM 2415 C CA . LEU A 1 304 ? 20.148 1.740 -5.911 1.00 93.19 304 LEU A CA 1
ATOM 2416 C C . LEU A 1 304 ? 21.594 2.264 -6.035 1.00 93.19 304 LEU A C 1
ATOM 2418 O O . LEU A 1 304 ? 21.842 3.471 -6.076 1.00 93.19 304 LEU A O 1
ATOM 2422 N N . ARG A 1 305 ? 22.565 1.347 -6.107 1.00 88.88 305 ARG A N 1
ATOM 2423 C CA . ARG A 1 305 ? 24.018 1.599 -6.161 1.00 88.88 305 ARG A CA 1
ATOM 2424 C C . ARG A 1 305 ? 24.685 0.853 -7.325 1.00 88.88 305 ARG A C 1
ATOM 2426 O O . ARG A 1 305 ? 24.065 0.012 -7.961 1.00 88.88 305 ARG A O 1
ATOM 2433 N N . GLY A 1 306 ? 25.956 1.154 -7.598 1.00 87.69 306 GLY A N 1
ATOM 2434 C CA . GLY A 1 306 ? 26.736 0.537 -8.685 1.00 87.69 306 GLY A CA 1
ATOM 2435 C C . GLY A 1 306 ? 26.614 1.266 -10.029 1.00 87.69 306 GLY A C 1
ATOM 2436 O O . GLY A 1 306 ? 25.893 2.255 -10.134 1.00 87.69 306 GLY A O 1
ATOM 2437 N N . GLN A 1 307 ? 27.354 0.831 -11.049 1.00 85.62 307 GLN A N 1
ATOM 2438 C CA . GLN A 1 307 ? 27.317 1.455 -12.379 1.00 85.62 307 GLN A CA 1
ATOM 2439 C C . GLN A 1 307 ? 26.079 0.985 -13.155 1.00 85.62 307 GLN A C 1
ATOM 2441 O O . GLN A 1 307 ? 25.751 -0.197 -13.138 1.00 85.62 307 GLN A O 1
ATOM 2446 N N . SER A 1 308 ? 25.379 1.920 -13.795 1.00 85.88 308 SER A N 1
ATOM 2447 C CA . SER A 1 308 ? 24.146 1.678 -14.552 1.00 85.88 308 SER A CA 1
ATOM 2448 C C . SER A 1 308 ? 24.166 2.506 -15.832 1.00 85.88 308 SER A C 1
ATOM 2450 O O . SER A 1 308 ? 24.706 3.611 -15.824 1.00 85.88 308 SER A O 1
ATOM 2452 N N . VAL A 1 309 ? 23.572 1.972 -16.900 1.00 84.75 309 VAL A N 1
ATOM 2453 C CA . VAL A 1 309 ? 23.411 2.657 -18.194 1.00 84.75 309 VAL A CA 1
ATOM 2454 C C . VAL A 1 309 ? 22.205 3.602 -18.222 1.00 84.75 309 VAL A C 1
ATOM 2456 O O . VAL A 1 309 ? 22.155 4.495 -19.057 1.00 84.75 309 VAL A O 1
ATOM 2459 N N . VAL A 1 310 ? 21.271 3.436 -17.281 1.00 90.38 310 VAL A N 1
ATOM 2460 C CA . VAL A 1 310 ? 20.101 4.307 -17.071 1.00 90.38 310 VAL A CA 1
ATOM 2461 C C . VAL A 1 310 ? 20.155 4.971 -15.694 1.00 90.38 310 VAL A C 1
ATOM 2463 O O . VAL A 1 310 ? 20.826 4.472 -14.774 1.00 90.38 310 VAL A O 1
ATOM 2466 N N . LYS A 1 311 ? 19.443 6.093 -15.524 1.00 94.00 311 LYS A N 1
ATOM 2467 C CA . LYS A 1 311 ? 19.294 6.726 -14.207 1.00 94.00 311 LYS A CA 1
ATOM 2468 C C . LYS A 1 311 ? 18.552 5.797 -13.254 1.00 94.00 311 LYS A C 1
ATOM 2470 O O . LYS A 1 311 ? 17.650 5.066 -13.643 1.00 94.00 311 LYS A O 1
ATOM 2475 N N . LYS A 1 312 ? 18.963 5.829 -11.988 1.00 97.12 312 LYS A N 1
ATOM 2476 C CA . LYS A 1 312 ? 18.394 4.964 -10.957 1.00 97.12 312 LYS A CA 1
ATOM 2477 C C . LYS A 1 312 ? 17.247 5.656 -10.234 1.00 97.12 312 LYS A C 1
ATOM 2479 O O . LYS A 1 312 ? 17.479 6.741 -9.696 1.00 97.12 312 LYS A O 1
ATOM 2484 N N . ARG A 1 313 ? 16.089 5.008 -10.138 1.00 97.88 313 ARG A N 1
ATOM 2485 C CA . ARG A 1 313 ? 14.825 5.607 -9.692 1.00 97.88 313 ARG A CA 1
ATOM 2486 C C . ARG A 1 313 ? 14.212 4.833 -8.521 1.00 97.88 313 ARG A C 1
ATOM 2488 O O . ARG A 1 313 ? 14.256 3.604 -8.483 1.00 97.88 313 ARG A O 1
ATOM 2495 N N . LEU A 1 314 ? 13.638 5.564 -7.572 1.00 98.25 314 LEU A N 1
ATOM 2496 C CA . LEU A 1 314 ? 12.788 5.059 -6.500 1.00 98.25 314 LEU A CA 1
ATOM 2497 C C . LEU A 1 314 ? 11.375 5.604 -6.719 1.00 98.25 314 LEU A C 1
ATOM 2499 O O . LEU A 1 314 ? 11.150 6.811 -6.652 1.00 98.25 314 LEU A O 1
ATOM 2503 N N . ILE A 1 315 ? 10.445 4.699 -6.992 1.00 98.56 315 ILE A N 1
ATOM 2504 C CA . ILE A 1 315 ? 9.061 4.972 -7.356 1.00 98.56 315 ILE A CA 1
ATOM 2505 C C . ILE A 1 315 ? 8.174 4.550 -6.186 1.00 98.56 315 ILE A C 1
ATOM 2507 O O . ILE A 1 315 ? 8.220 3.397 -5.756 1.00 98.56 315 ILE A O 1
ATOM 2511 N N . LEU A 1 316 ? 7.370 5.475 -5.676 1.00 98.06 316 LEU A N 1
ATOM 2512 C CA . LEU A 1 316 ? 6.419 5.246 -4.593 1.00 98.06 316 LEU A CA 1
ATOM 2513 C C . LEU A 1 316 ? 5.006 5.468 -5.126 1.00 98.06 316 LEU A C 1
ATOM 2515 O O . LEU A 1 316 ? 4.709 6.543 -5.649 1.00 98.06 316 LEU A O 1
ATOM 2519 N N . SER A 1 317 ? 4.135 4.478 -4.966 1.00 97.12 317 SER A N 1
ATOM 2520 C CA . SER A 1 317 ? 2.709 4.602 -5.271 1.00 97.12 317 SER A CA 1
ATOM 2521 C C . SER A 1 317 ? 1.857 4.267 -4.061 1.00 97.12 317 SER A C 1
ATOM 2523 O O . SER A 1 317 ? 2.119 3.296 -3.349 1.00 97.12 317 SER A O 1
ATOM 2525 N N . PHE A 1 318 ? 0.860 5.106 -3.791 1.00 93.19 318 PHE A N 1
ATOM 2526 C CA . PHE A 1 318 ? -0.026 4.942 -2.640 1.00 93.19 318 PHE A CA 1
ATOM 2527 C C . PHE A 1 318 ? -1.285 5.803 -2.754 1.00 93.19 318 PHE A C 1
ATOM 2529 O O . PHE A 1 318 ? -1.312 6.817 -3.457 1.00 93.19 318 PHE A O 1
ATOM 2536 N N . ASN A 1 319 ? -2.315 5.426 -2.005 1.00 86.12 319 ASN A N 1
ATOM 2537 C CA . ASN A 1 319 ? -3.402 6.336 -1.663 1.00 86.12 319 ASN A CA 1
ATOM 2538 C C . ASN A 1 319 ? -3.000 7.146 -0.415 1.00 86.12 319 ASN A C 1
ATOM 2540 O O . ASN A 1 319 ? -2.377 6.589 0.493 1.00 86.12 319 ASN A O 1
ATOM 2544 N N . PRO A 1 320 ? -3.273 8.462 -0.367 1.00 80.88 320 PRO A N 1
ATOM 2545 C CA . PRO A 1 320 ? -2.852 9.297 0.752 1.00 80.88 320 PRO A CA 1
ATOM 2546 C C . PRO A 1 320 ? -3.560 8.889 2.047 1.00 80.88 320 PRO A C 1
ATOM 2548 O O . PRO A 1 320 ? -4.692 8.421 2.035 1.00 80.88 320 PRO A O 1
ATOM 2551 N N . ILE A 1 321 ? -2.879 9.104 3.170 1.00 72.69 321 ILE A N 1
ATOM 2552 C CA . ILE A 1 321 ? -3.440 8.920 4.513 1.00 72.69 321 ILE A CA 1
ATOM 2553 C C . ILE A 1 321 ? -3.475 10.279 5.212 1.00 72.69 321 ILE A C 1
ATOM 2555 O O . ILE A 1 321 ? -4.050 11.221 4.680 1.00 72.69 321 ILE A O 1
ATOM 2559 N N . TYR A 1 322 ? -2.846 10.430 6.371 1.00 68.81 322 TYR A N 1
ATOM 2560 C CA . TYR A 1 322 ? -2.764 11.683 7.114 1.00 68.81 322 TYR A CA 1
ATOM 2561 C C . TYR A 1 322 ? -1.446 12.434 6.870 1.00 68.81 322 TYR A C 1
ATOM 2563 O O . TYR A 1 322 ? -0.403 11.833 6.600 1.00 68.81 322 TYR A O 1
ATOM 2571 N N . GLN A 1 323 ? -1.469 13.762 7.019 1.00 74.81 323 GLN A N 1
ATOM 2572 C CA . GLN A 1 323 ? -0.296 14.622 6.788 1.00 74.81 323 GLN A CA 1
ATOM 2573 C C . GLN A 1 323 ? 0.847 14.408 7.804 1.00 74.81 323 GLN A C 1
ATOM 2575 O O . GLN A 1 323 ? 1.995 14.749 7.534 1.00 74.81 323 GLN A O 1
ATOM 2580 N N . GLN A 1 324 ? 0.590 13.827 8.979 1.00 70.31 324 GLN A N 1
ATOM 2581 C CA . GLN A 1 324 ? 1.647 13.473 9.943 1.00 70.31 324 GLN A CA 1
ATOM 2582 C C . GLN A 1 324 ? 2.447 12.233 9.515 1.00 70.31 324 GLN A C 1
ATOM 2584 O O . GLN A 1 324 ? 3.465 11.919 10.130 1.00 70.31 324 GLN A O 1
ATOM 2589 N N . HIS A 1 325 ? 2.013 11.520 8.471 1.00 76.94 325 HIS A N 1
ATOM 2590 C CA . HIS A 1 325 ? 2.725 10.350 7.987 1.00 76.94 325 HIS A CA 1
ATOM 2591 C C . HIS A 1 325 ? 4.110 10.730 7.455 1.00 76.94 325 HIS A C 1
ATOM 2593 O O . HIS A 1 325 ? 4.293 11.780 6.832 1.00 76.94 325 HIS A O 1
ATOM 2599 N N . TRP A 1 326 ? 5.094 9.851 7.657 1.00 87.06 326 TRP A N 1
ATOM 2600 C CA . TRP A 1 326 ? 6.485 10.126 7.295 1.00 87.06 326 TRP A CA 1
ATOM 2601 C C . TRP A 1 326 ? 6.655 10.427 5.798 1.00 87.06 326 TRP A C 1
ATOM 2603 O O . TRP A 1 326 ? 7.511 11.232 5.450 1.00 87.06 326 TRP A O 1
ATOM 2613 N N . LEU A 1 327 ? 5.821 9.853 4.918 1.00 89.12 327 LEU A N 1
ATOM 2614 C CA . LEU A 1 327 ? 5.816 10.171 3.480 1.00 89.12 327 LEU A CA 1
ATOM 2615 C C . LEU A 1 327 ? 5.564 11.658 3.234 1.00 89.12 327 LEU A C 1
ATOM 2617 O O . LEU A 1 327 ? 6.309 12.290 2.489 1.00 89.12 327 LEU A O 1
ATOM 2621 N N . TYR A 1 328 ? 4.537 12.210 3.885 1.00 87.12 328 TYR A N 1
ATOM 2622 C CA . TYR A 1 328 ? 4.182 13.618 3.758 1.00 87.12 328 TYR A CA 1
ATOM 2623 C C . TYR A 1 328 ? 5.306 14.502 4.297 1.00 87.12 328 TYR A C 1
ATOM 2625 O O . TYR A 1 328 ? 5.800 15.390 3.607 1.00 87.12 328 TYR A O 1
ATOM 2633 N N . GLN A 1 329 ? 5.776 14.200 5.507 1.00 86.38 329 GLN A N 1
ATOM 2634 C CA . GLN A 1 329 ? 6.845 14.962 6.154 1.00 86.38 329 GLN A CA 1
ATOM 2635 C C . GLN A 1 329 ? 8.158 14.934 5.357 1.00 86.38 329 GLN A C 1
ATOM 2637 O O . GLN A 1 329 ? 8.893 15.915 5.350 1.00 86.38 329 GLN A O 1
ATOM 2642 N N . GLN A 1 330 ? 8.456 13.826 4.676 1.00 90.00 330 GLN A N 1
ATOM 2643 C CA . GLN A 1 330 ? 9.706 13.644 3.944 1.00 90.00 330 GLN A CA 1
ATOM 2644 C C . GLN A 1 330 ? 9.692 14.250 2.536 1.00 90.00 330 GLN A C 1
ATOM 2646 O O . GLN A 1 330 ? 10.741 14.712 2.087 1.00 90.00 330 GLN A O 1
ATOM 2651 N N . TYR A 1 331 ? 8.561 14.187 1.828 1.00 92.19 331 TYR A N 1
ATOM 2652 C CA . TYR A 1 331 ? 8.502 14.519 0.398 1.00 92.19 331 TYR A CA 1
ATOM 2653 C C . TYR A 1 331 ? 7.542 15.663 0.047 1.00 92.19 331 TYR A C 1
ATOM 2655 O O . TYR A 1 331 ? 7.657 16.224 -1.036 1.00 92.19 331 TYR A O 1
ATOM 2663 N N . PHE A 1 332 ? 6.605 16.019 0.929 1.00 90.00 332 PHE A N 1
ATOM 2664 C CA . PHE A 1 332 ? 5.551 17.001 0.643 1.00 90.00 332 PHE A CA 1
ATOM 2665 C C . PHE A 1 332 ? 5.709 18.282 1.472 1.00 90.00 332 PHE A C 1
ATOM 2667 O O . PHE A 1 332 ? 5.424 19.378 0.984 1.00 90.00 332 PHE A O 1
ATOM 2674 N N . ALA A 1 333 ? 6.190 18.169 2.714 1.00 82.88 333 ALA A N 1
ATOM 2675 C CA . ALA A 1 333 ? 6.368 19.306 3.610 1.00 82.88 333 ALA A CA 1
ATOM 2676 C C . ALA A 1 333 ? 7.291 20.377 2.996 1.00 82.88 333 ALA A C 1
ATOM 2678 O O . ALA A 1 333 ? 8.448 20.113 2.684 1.00 82.88 333 ALA A O 1
ATOM 2679 N N . GLY A 1 334 ? 6.766 21.596 2.830 1.00 78.75 334 GLY A N 1
ATOM 2680 C CA . GLY A 1 334 ? 7.491 22.739 2.258 1.00 78.75 334 GLY A CA 1
ATOM 2681 C C . GLY A 1 334 ? 7.446 22.855 0.729 1.00 78.75 334 GLY A C 1
ATOM 2682 O O . GLY A 1 334 ? 7.863 23.883 0.203 1.00 78.75 334 GLY A O 1
ATOM 2683 N N . HIS A 1 335 ? 6.906 21.852 0.030 1.00 77.69 335 HIS A N 1
ATOM 2684 C CA . HIS A 1 335 ? 6.884 21.778 -1.438 1.00 77.69 335 HIS A CA 1
ATOM 2685 C C . HIS A 1 335 ? 5.473 21.629 -2.022 1.00 77.69 335 HIS A C 1
ATOM 2687 O O . HIS A 1 335 ? 5.253 21.946 -3.189 1.00 77.69 335 HIS A O 1
ATOM 2693 N N . TRP A 1 336 ? 4.520 21.147 -1.221 1.00 85.38 336 TRP A N 1
ATOM 2694 C CA . TRP A 1 336 ? 3.189 20.760 -1.673 1.00 85.38 336 TRP A CA 1
ATOM 2695 C C . TRP A 1 336 ? 2.092 21.656 -1.088 1.00 85.38 336 TRP A C 1
ATOM 2697 O O . TRP A 1 336 ? 2.046 21.859 0.126 1.00 85.38 336 TRP A O 1
ATOM 2707 N N . ALA A 1 337 ? 1.196 22.161 -1.941 1.00 77.81 337 ALA A N 1
ATOM 2708 C CA . ALA A 1 337 ? -0.034 22.846 -1.536 1.00 77.81 337 ALA A CA 1
ATOM 2709 C C . ALA A 1 337 ? -1.259 21.944 -1.778 1.00 77.81 337 ALA A C 1
ATOM 2711 O O . ALA A 1 337 ? -1.221 21.060 -2.633 1.00 77.81 337 ALA A O 1
ATOM 2712 N N . ASP A 1 338 ? -2.352 22.146 -1.039 1.00 68.69 338 ASP A N 1
ATOM 2713 C CA . ASP A 1 338 ? -3.523 21.248 -1.082 1.00 68.69 338 ASP A CA 1
ATOM 2714 C C . ASP A 1 338 ? -4.192 21.167 -2.472 1.00 68.69 338 ASP A C 1
ATOM 2716 O O . ASP A 1 338 ? -4.724 20.120 -2.856 1.00 68.69 338 ASP A O 1
ATOM 2720 N N . ASP A 1 339 ? -4.114 22.244 -3.256 1.00 78.12 339 ASP A N 1
ATOM 2721 C CA . ASP A 1 339 ? -4.605 22.350 -4.634 1.00 78.12 339 ASP A CA 1
ATOM 2722 C C . ASP A 1 339 ? -3.591 21.876 -5.691 1.00 78.12 339 ASP A C 1
ATOM 2724 O O . ASP A 1 339 ? -3.913 21.792 -6.879 1.00 78.12 339 ASP A O 1
ATOM 2728 N N . SER A 1 340 ? -2.371 21.526 -5.275 1.00 85.31 340 SER A N 1
ATOM 2729 C CA . SER A 1 340 ? -1.339 21.037 -6.182 1.00 85.31 340 SER A CA 1
ATOM 2730 C C . SER A 1 340 ? -1.726 19.677 -6.752 1.00 85.31 340 SER A C 1
ATOM 2732 O O . SER A 1 340 ? -2.157 18.763 -6.047 1.00 85.31 340 SER A O 1
ATOM 2734 N N . THR A 1 341 ? -1.530 19.526 -8.058 1.00 88.56 341 THR A N 1
ATOM 2735 C CA . THR A 1 341 ? -1.690 18.246 -8.762 1.00 88.56 341 THR A CA 1
ATOM 2736 C C . THR A 1 341 ? -0.353 17.670 -9.210 1.00 88.56 341 THR A C 1
ATOM 2738 O O . THR A 1 341 ? -0.236 16.465 -9.432 1.00 88.56 341 THR A O 1
ATOM 2741 N N . ARG A 1 342 ? 0.676 18.515 -9.320 1.00 93.00 342 ARG A N 1
ATOM 2742 C CA . ARG A 1 342 ? 2.021 18.158 -9.773 1.00 93.00 342 ARG A CA 1
ATOM 2743 C C . ARG A 1 342 ? 3.067 18.996 -9.049 1.00 93.00 342 ARG A C 1
ATOM 2745 O O . ARG A 1 342 ? 2.848 20.181 -8.816 1.00 93.00 342 ARG A O 1
ATOM 2752 N N . TYR A 1 343 ? 4.213 18.393 -8.773 1.00 93.81 343 TYR A N 1
ATOM 2753 C CA . TYR A 1 343 ? 5.428 19.071 -8.323 1.00 93.81 343 TYR A CA 1
ATOM 2754 C C . TYR A 1 343 ? 6.628 18.382 -8.970 1.00 93.81 343 TYR A C 1
ATOM 2756 O O . TYR A 1 343 ? 6.647 17.156 -9.068 1.00 93.81 343 TYR A O 1
ATOM 2764 N N . ALA A 1 344 ? 7.617 19.152 -9.412 1.00 93.25 344 ALA A N 1
ATOM 2765 C CA . ALA A 1 344 ? 8.872 18.606 -9.904 1.00 93.25 344 ALA A CA 1
ATOM 2766 C C . ALA A 1 344 ? 10.038 19.552 -9.591 1.00 93.25 344 ALA A C 1
ATOM 2768 O O . ALA A 1 344 ? 9.929 20.762 -9.795 1.00 93.25 344 ALA A O 1
ATOM 2769 N N . ASP A 1 345 ? 11.150 18.984 -9.138 1.00 92.62 345 ASP A N 1
ATOM 2770 C CA . ASP A 1 345 ? 12.469 19.615 -9.059 1.00 92.62 345 ASP A CA 1
ATOM 2771 C C . ASP A 1 345 ? 13.533 18.685 -9.662 1.00 92.62 345 ASP A C 1
ATOM 2773 O O . ASP A 1 345 ? 13.194 17.634 -10.188 1.00 92.62 345 ASP A O 1
ATOM 2777 N N . ASP A 1 346 ? 14.821 19.028 -9.575 1.00 89.81 346 ASP A N 1
ATOM 2778 C CA . ASP A 1 346 ? 15.917 18.243 -10.172 1.00 89.81 346 ASP A CA 1
ATOM 2779 C C . ASP A 1 346 ? 15.965 16.762 -9.732 1.00 89.81 346 ASP A C 1
ATOM 2781 O O . ASP A 1 346 ? 16.586 15.925 -10.398 1.00 89.81 346 ASP A O 1
ATOM 2785 N N . THR A 1 347 ? 15.355 16.415 -8.595 1.00 93.06 347 THR A N 1
ATOM 2786 C CA . THR A 1 347 ? 15.454 15.087 -7.977 1.00 93.06 347 THR A CA 1
ATOM 2787 C C . THR A 1 347 ? 14.117 14.410 -7.708 1.00 93.06 347 THR A C 1
ATOM 2789 O O . THR A 1 347 ? 14.072 13.176 -7.717 1.00 93.06 347 THR A O 1
ATOM 2792 N N . LEU A 1 348 ? 13.057 15.178 -7.471 1.00 95.94 348 LEU A N 1
ATOM 2793 C CA . LEU A 1 348 ? 11.759 14.716 -7.003 1.00 95.94 348 LEU A CA 1
ATOM 2794 C C . LEU A 1 348 ? 10.669 15.089 -8.007 1.00 95.94 348 LEU A C 1
ATOM 2796 O O . LEU A 1 348 ? 10.529 16.246 -8.376 1.00 95.94 348 LEU A O 1
ATOM 2800 N N . SER A 1 349 ? 9.867 14.102 -8.393 1.00 96.69 349 SER A N 1
ATOM 2801 C CA . SER A 1 349 ? 8.668 14.242 -9.219 1.00 96.69 349 SER A CA 1
ATOM 2802 C C . SER A 1 349 ? 7.481 13.696 -8.431 1.00 96.69 349 SER A C 1
ATOM 2804 O O . SER A 1 349 ? 7.537 12.578 -7.918 1.00 96.69 349 SER A O 1
ATOM 2806 N N . ILE A 1 350 ? 6.418 14.481 -8.286 1.00 96.75 350 ILE A N 1
ATOM 2807 C CA . ILE A 1 350 ? 5.189 14.095 -7.591 1.00 96.75 350 ILE A CA 1
ATOM 2808 C C . ILE A 1 350 ? 4.009 14.358 -8.520 1.00 96.75 350 ILE A C 1
ATOM 2810 O O . ILE A 1 350 ? 3.821 15.476 -9.005 1.00 96.75 350 ILE A O 1
ATOM 2814 N N . LEU A 1 351 ? 3.179 13.339 -8.710 1.00 96.69 351 LEU A N 1
ATOM 2815 C CA . LEU A 1 351 ? 1.935 13.407 -9.459 1.00 96.69 351 LEU A CA 1
ATOM 2816 C C . LEU A 1 351 ? 0.772 12.932 -8.581 1.00 96.69 351 LEU A C 1
ATOM 2818 O O . LEU A 1 351 ? 0.749 11.786 -8.126 1.00 96.69 351 LEU A O 1
ATOM 2822 N N . LYS A 1 352 ? -0.213 13.813 -8.389 1.00 95.75 352 LYS A N 1
ATOM 2823 C CA . LYS A 1 352 ? -1.526 13.493 -7.824 1.00 95.75 352 LYS A CA 1
ATOM 2824 C C . LYS A 1 352 ? -2.476 13.135 -8.963 1.00 95.75 352 LYS A C 1
ATOM 2826 O O . LYS A 1 352 ? -2.574 13.883 -9.932 1.00 95.75 352 LYS A O 1
ATOM 2831 N N . THR A 1 353 ? -3.190 12.024 -8.830 1.00 95.56 353 THR A N 1
ATOM 2832 C CA . THR A 1 353 ? -4.212 11.587 -9.795 1.00 95.56 353 THR A CA 1
ATOM 2833 C C . THR A 1 353 ? -5.487 11.144 -9.095 1.00 95.56 353 THR A C 1
ATOM 2835 O O . THR A 1 353 ? -5.463 10.709 -7.946 1.00 95.56 353 THR A O 1
ATOM 2838 N N . THR A 1 354 ? -6.604 11.239 -9.795 1.00 94.12 354 THR A N 1
ATOM 2839 C CA . THR A 1 354 ? -7.946 10.871 -9.340 1.00 94.12 354 THR A CA 1
ATOM 2840 C C . THR A 1 354 ? -8.624 10.003 -10.393 1.00 94.12 354 THR A C 1
ATOM 2842 O O . THR A 1 354 ? -8.100 9.832 -11.494 1.00 94.12 354 THR A O 1
ATOM 2845 N N . TYR A 1 355 ? -9.799 9.460 -10.086 1.00 91.94 355 TYR A N 1
ATOM 2846 C CA . TYR A 1 355 ? -10.586 8.698 -11.061 1.00 91.94 355 TYR A CA 1
ATOM 2847 C C . TYR A 1 355 ? -10.892 9.499 -12.340 1.00 91.94 355 TYR A C 1
ATOM 2849 O O . TYR A 1 355 ? -10.970 8.922 -13.419 1.00 91.94 355 TYR A O 1
ATOM 2857 N N . LYS A 1 356 ? -10.964 10.835 -12.247 1.00 91.31 356 LYS A N 1
ATOM 2858 C CA . LYS A 1 356 ? -11.197 11.743 -13.385 1.00 91.31 356 LYS A CA 1
ATOM 2859 C C . LYS A 1 356 ? -10.066 11.738 -14.410 1.00 91.31 356 LYS A C 1
ATOM 2861 O O . LYS A 1 356 ? -10.276 12.121 -15.556 1.00 91.31 356 LYS A O 1
ATOM 2866 N N . ASP A 1 357 ? -8.873 11.321 -13.999 1.00 92.19 357 ASP A N 1
ATOM 2867 C CA . ASP A 1 357 ? -7.719 11.207 -14.883 1.00 92.19 357 ASP A CA 1
ATOM 2868 C C . ASP A 1 357 ? -7.675 9.859 -15.620 1.00 92.19 357 ASP A C 1
ATOM 2870 O O . ASP A 1 357 ? -6.835 9.667 -16.503 1.00 92.19 357 ASP A O 1
ATOM 2874 N N . ASN A 1 358 ? -8.558 8.920 -15.258 1.00 91.50 358 ASN A N 1
ATOM 2875 C CA . ASN A 1 358 ? -8.606 7.585 -15.828 1.00 91.50 358 ASN A CA 1
ATOM 2876 C C . ASN A 1 358 ? -9.722 7.462 -16.874 1.00 91.50 358 ASN A C 1
ATOM 2878 O O . ASN A 1 358 ? -10.877 7.203 -16.549 1.00 91.50 358 ASN A O 1
ATOM 2882 N N . GLY A 1 359 ? -9.353 7.584 -18.150 1.00 86.06 359 GLY A N 1
ATOM 2883 C CA . GLY A 1 359 ? -10.274 7.468 -19.282 1.00 86.06 359 GLY A CA 1
ATOM 2884 C C . GLY A 1 359 ? -10.738 6.040 -19.591 1.00 86.06 359 GLY A C 1
ATOM 2885 O O . GLY A 1 359 ? -11.516 5.857 -20.521 1.00 86.06 359 GLY A O 1
ATOM 2886 N N . PHE A 1 360 ? -10.259 5.036 -18.849 1.00 85.94 360 PHE A N 1
ATOM 2887 C CA . PHE A 1 360 ? -10.622 3.626 -19.035 1.00 85.94 360 PHE A CA 1
ATOM 2888 C C . PHE A 1 360 ? -11.677 3.123 -18.038 1.00 85.94 360 PHE A C 1
ATOM 2890 O O . PHE A 1 360 ? -12.006 1.938 -18.066 1.00 85.94 360 PHE A O 1
ATOM 2897 N N . LEU A 1 361 ? -12.175 3.986 -17.145 1.00 87.88 361 LEU A N 1
ATOM 2898 C CA . LEU A 1 361 ? -13.260 3.638 -16.226 1.00 87.88 361 LEU A CA 1
ATOM 2899 C C . LEU A 1 361 ? -14.602 3.596 -16.952 1.00 87.88 361 LEU A C 1
ATOM 2901 O O . LEU A 1 361 ? -14.864 4.411 -17.839 1.00 87.88 361 LEU A O 1
ATOM 2905 N N . MET A 1 362 ? -15.455 2.659 -16.550 1.00 88.19 362 MET A N 1
ATOM 2906 C CA . MET A 1 362 ? -16.844 2.624 -16.995 1.00 88.19 362 MET A CA 1
ATOM 2907 C C . MET A 1 362 ? -17.675 3.640 -16.207 1.00 88.19 362 MET A C 1
ATOM 2909 O O . MET A 1 362 ? -17.292 4.060 -15.114 1.00 88.19 362 MET A O 1
ATOM 2913 N N . GLU A 1 363 ? -18.838 4.020 -16.742 1.00 83.88 363 GLU A N 1
ATOM 2914 C CA . GLU A 1 363 ? -19.755 4.940 -16.053 1.00 83.88 363 GLU A CA 1
ATOM 2915 C C . GLU A 1 363 ? -20.143 4.425 -14.658 1.00 83.88 363 GLU A C 1
ATOM 2917 O O . GLU A 1 363 ? -20.156 5.205 -13.711 1.00 83.88 363 GLU A O 1
ATOM 2922 N N . ASP A 1 364 ? -20.345 3.112 -14.501 1.00 86.00 364 ASP A N 1
ATOM 2923 C CA . ASP A 1 364 ? -20.655 2.496 -13.204 1.00 86.00 364 ASP A CA 1
ATOM 2924 C C . ASP A 1 364 ? -19.499 2.624 -12.193 1.00 86.00 364 ASP A C 1
ATOM 2926 O O . ASP A 1 364 ? -19.741 2.870 -11.011 1.00 86.00 364 ASP A O 1
ATOM 2930 N N . ASP A 1 365 ? -18.241 2.521 -12.644 1.00 83.88 365 ASP A N 1
ATOM 2931 C CA . ASP A 1 365 ? -17.062 2.695 -11.780 1.00 83.88 365 ASP A CA 1
ATOM 2932 C C . ASP A 1 365 ? -16.956 4.144 -11.282 1.00 83.88 365 ASP A C 1
ATOM 2934 O O . ASP A 1 365 ? -16.603 4.400 -10.128 1.00 83.88 365 ASP A O 1
ATOM 2938 N N . ILE A 1 366 ? -17.262 5.099 -12.166 1.00 86.38 366 ILE A N 1
ATOM 2939 C CA . ILE A 1 366 ? -17.288 6.530 -11.851 1.00 86.38 366 ILE A CA 1
ATOM 2940 C C . ILE A 1 366 ? -18.426 6.820 -10.875 1.00 86.38 366 ILE A C 1
ATOM 2942 O O . ILE A 1 366 ? -18.196 7.455 -9.848 1.00 86.38 366 ILE A O 1
ATOM 2946 N N . HIS A 1 367 ? -19.628 6.318 -11.154 1.00 86.06 367 HIS A N 1
ATOM 2947 C CA . HIS A 1 367 ? -20.785 6.486 -10.284 1.00 86.06 367 HIS A CA 1
ATOM 2948 C C . HIS A 1 367 ? -20.544 5.907 -8.895 1.00 86.06 367 HIS A C 1
ATOM 2950 O O . HIS A 1 367 ? -20.863 6.581 -7.924 1.00 86.06 367 HIS A O 1
ATOM 2956 N N . ALA A 1 368 ? -19.936 4.723 -8.771 1.00 79.44 368 ALA A N 1
ATOM 2957 C CA . ALA A 1 368 ? -19.609 4.147 -7.468 1.00 79.44 368 ALA A CA 1
ATOM 2958 C C . ALA A 1 368 ? -18.735 5.100 -6.631 1.00 79.44 368 ALA A C 1
ATOM 2960 O O . ALA A 1 368 ? -19.042 5.354 -5.469 1.00 79.44 368 ALA A O 1
ATOM 2961 N N . LEU A 1 369 ? -17.705 5.698 -7.241 1.00 81.50 369 LEU A N 1
ATOM 2962 C CA . LEU A 1 369 ? -16.817 6.656 -6.571 1.00 81.50 369 LEU A CA 1
ATOM 2963 C C . LEU A 1 369 ? -17.490 8.003 -6.282 1.00 81.50 369 LEU A C 1
ATOM 2965 O O . LEU A 1 369 ? -17.205 8.610 -5.255 1.00 81.50 369 LEU A O 1
ATOM 2969 N N . GLU A 1 370 ? -18.360 8.486 -7.169 1.00 85.06 370 GLU A N 1
ATOM 2970 C CA . GLU A 1 370 ? -19.102 9.743 -6.987 1.00 85.06 370 GLU A CA 1
ATOM 2971 C C . GLU A 1 370 ? -20.273 9.619 -6.010 1.00 85.06 370 GLU A C 1
ATOM 2973 O O . GLU A 1 370 ? -20.680 10.612 -5.409 1.00 85.06 370 GLU A O 1
ATOM 2978 N N . SER A 1 371 ? -20.793 8.406 -5.831 1.00 77.81 371 SER A N 1
ATOM 2979 C CA . SER A 1 371 ? -21.856 8.079 -4.881 1.00 77.81 371 SER A CA 1
ATOM 2980 C C . SER A 1 371 ? -21.352 7.798 -3.463 1.00 77.81 371 SER A C 1
ATOM 2982 O O . SER A 1 371 ? -22.172 7.558 -2.577 1.00 77.81 371 SER A O 1
ATOM 2984 N N . GLU A 1 372 ? -20.031 7.842 -3.239 1.00 72.62 372 GLU A N 1
ATOM 2985 C CA . GLU A 1 372 ? -19.424 7.674 -1.916 1.00 72.62 372 GLU A CA 1
ATOM 2986 C C . GLU A 1 372 ? -19.977 8.721 -0.942 1.00 72.62 372 GLU A C 1
ATOM 2988 O O . GLU A 1 372 ? -19.798 9.931 -1.114 1.00 72.62 372 GLU A O 1
ATOM 2993 N N . SER A 1 373 ? -20.683 8.236 0.077 1.00 56.09 373 SER A N 1
ATOM 2994 C CA . SER A 1 373 ? -21.467 9.073 0.978 1.00 56.09 373 SER A CA 1
ATOM 2995 C C . SER A 1 373 ? -20.640 9.620 2.138 1.00 56.09 373 SER A C 1
ATOM 2997 O O . SER A 1 373 ? -20.975 10.686 2.662 1.00 56.09 373 SER A O 1
ATOM 2999 N N . ASP A 1 374 ? -19.544 8.946 2.513 1.00 57.97 374 ASP A N 1
ATOM 3000 C CA . ASP A 1 374 ? -18.634 9.450 3.535 1.00 57.97 374 ASP A CA 1
ATOM 3001 C C . ASP A 1 374 ? -17.707 10.523 2.920 1.00 57.97 374 ASP A C 1
ATOM 3003 O O . ASP A 1 374 ? -16.858 10.219 2.071 1.00 57.97 374 ASP A O 1
ATOM 3007 N N . PRO A 1 375 ? -17.792 11.792 3.375 1.00 60.44 375 PRO A N 1
ATOM 3008 C CA . PRO A 1 375 ? -16.981 12.881 2.832 1.00 60.44 375 PRO A CA 1
ATOM 3009 C C . PRO A 1 375 ? -15.470 12.655 2.967 1.00 60.44 375 PRO A C 1
ATOM 3011 O O . PRO A 1 375 ? -14.693 13.173 2.161 1.00 60.44 375 PRO A O 1
ATOM 3014 N N . TYR A 1 376 ? -15.029 11.904 3.979 1.00 58.75 376 TYR A N 1
ATOM 3015 C CA . TYR A 1 376 ? -13.633 11.518 4.149 1.00 58.75 376 TYR A CA 1
ATOM 3016 C C . TYR A 1 376 ? -13.222 10.487 3.101 1.00 58.75 376 TYR A C 1
ATOM 3018 O O . TYR A 1 376 ? -12.201 10.691 2.440 1.00 58.75 376 TYR A O 1
ATOM 3026 N N . TRP A 1 377 ? -14.006 9.420 2.913 1.00 61.38 377 TRP A N 1
ATOM 3027 C CA . TRP A 1 377 ? -13.701 8.403 1.903 1.00 61.38 377 TRP A CA 1
ATOM 3028 C C . TRP A 1 377 ? -13.722 9.000 0.500 1.00 61.38 377 TRP A C 1
ATOM 3030 O O . TRP A 1 377 ? -12.777 8.791 -0.259 1.00 61.38 377 TRP A O 1
ATOM 3040 N N . TYR A 1 378 ? -14.695 9.857 0.193 1.00 73.50 378 TYR A N 1
ATOM 3041 C CA . TYR A 1 378 ? -14.725 10.585 -1.070 1.00 73.50 378 TYR A CA 1
ATOM 3042 C C . TYR A 1 378 ? -13.496 11.495 -1.231 1.00 73.50 378 TYR A C 1
ATOM 3044 O O . TYR A 1 378 ? -12.793 11.451 -2.243 1.00 73.50 378 TYR A O 1
ATOM 3052 N N . SER A 1 379 ? -13.155 12.286 -0.212 1.00 76.50 379 SER A N 1
ATOM 3053 C CA . SER A 1 379 ? -12.003 13.193 -0.275 1.00 76.50 379 SER A CA 1
ATOM 3054 C C . SER A 1 379 ? -10.669 12.453 -0.446 1.00 76.50 379 SER A C 1
ATOM 3056 O O . SER A 1 379 ? -9.826 12.867 -1.245 1.00 76.50 379 SER A O 1
ATOM 3058 N N . VAL A 1 380 ? -10.466 11.344 0.263 1.00 73.12 380 VAL A N 1
ATOM 3059 C CA . VAL A 1 380 ? -9.203 10.594 0.252 1.00 73.12 380 VAL A CA 1
ATOM 3060 C C . VAL A 1 380 ? -9.138 9.619 -0.922 1.00 73.12 380 VAL A C 1
ATOM 3062 O O . VAL A 1 380 ? -8.187 9.654 -1.702 1.00 73.12 380 VAL A O 1
ATOM 3065 N N . TYR A 1 381 ? -10.147 8.767 -1.089 1.00 72.69 381 TYR A N 1
ATOM 3066 C CA . TYR A 1 381 ? -10.131 7.679 -2.063 1.00 72.69 381 TYR A CA 1
ATOM 3067 C C . TYR A 1 381 ? -10.719 8.061 -3.419 1.00 72.69 381 TYR A C 1
ATOM 3069 O O . TYR A 1 381 ? -10.279 7.487 -4.405 1.00 72.69 381 TYR A O 1
ATOM 3077 N N . ALA A 1 382 ? -11.613 9.043 -3.545 1.00 81.69 382 ALA A N 1
ATOM 3078 C CA . ALA A 1 382 ? -12.014 9.529 -4.872 1.00 81.69 382 ALA A CA 1
ATOM 3079 C C . ALA A 1 382 ? -11.121 10.697 -5.328 1.00 81.69 382 ALA A C 1
ATOM 3081 O O . ALA A 1 382 ? -10.535 10.661 -6.415 1.00 81.69 382 ALA A O 1
ATOM 3082 N N . LEU A 1 383 ? -10.954 11.717 -4.478 1.00 85.88 383 LEU A N 1
ATOM 3083 C CA . LEU A 1 383 ? -10.237 12.953 -4.826 1.00 85.88 383 LEU A CA 1
ATOM 3084 C C . LEU A 1 383 ? -8.734 12.925 -4.518 1.00 85.88 383 LEU A C 1
ATOM 3086 O O . LEU A 1 383 ? -8.002 13.821 -4.951 1.00 85.88 383 LEU A O 1
ATOM 3090 N N . GLY A 1 384 ? -8.240 11.913 -3.801 1.00 85.38 384 GLY A N 1
ATOM 3091 C CA . GLY A 1 384 ? -6.811 11.785 -3.526 1.00 85.38 384 GLY A CA 1
ATOM 3092 C C . GLY A 1 384 ? -6.250 12.881 -2.626 1.00 85.38 384 GLY A C 1
ATOM 3093 O O . GLY A 1 384 ? -5.061 13.187 -2.722 1.00 85.38 384 GLY A O 1
ATOM 3094 N N . ASN A 1 385 ? -7.079 13.530 -1.811 1.00 85.00 385 ASN A N 1
ATOM 3095 C CA . ASN A 1 385 ? -6.625 14.541 -0.866 1.00 85.00 385 ASN A CA 1
ATOM 3096 C C . ASN A 1 385 ? -5.966 13.878 0.343 1.00 85.00 385 ASN A C 1
ATOM 3098 O O . ASN A 1 385 ? -6.367 12.799 0.776 1.00 85.00 385 ASN A O 1
ATOM 3102 N N . TRP A 1 386 ? -4.974 14.549 0.923 1.00 78.75 386 TRP A N 1
ATOM 3103 C CA . TRP A 1 386 ? -4.474 14.151 2.232 1.00 78.75 386 TRP A CA 1
ATOM 3104 C C . TRP A 1 386 ? -5.585 14.309 3.267 1.00 78.75 386 TRP A C 1
ATOM 3106 O O . TRP A 1 386 ? -6.217 15.361 3.356 1.00 78.75 386 TRP A O 1
ATOM 3116 N N . GLY A 1 387 ? -5.816 13.267 4.058 1.00 61.22 387 GLY A N 1
ATOM 3117 C CA . GLY A 1 387 ? -6.754 13.310 5.165 1.00 61.22 387 GLY A CA 1
ATOM 3118 C C . GLY A 1 387 ? -6.320 14.366 6.179 1.00 61.22 387 GLY A C 1
ATOM 3119 O O . GLY A 1 387 ? -5.247 14.268 6.781 1.00 61.22 387 GLY A O 1
ATOM 3120 N N . ILE A 1 388 ? -7.166 15.373 6.385 1.00 52.78 388 ILE A N 1
ATOM 3121 C CA . ILE A 1 388 ? -7.044 16.314 7.498 1.00 52.78 388 ILE A CA 1
ATOM 3122 C C . ILE A 1 388 ? -7.698 15.632 8.706 1.00 52.78 388 ILE A C 1
ATOM 3124 O O . ILE A 1 388 ? -8.881 15.295 8.651 1.00 52.78 388 ILE A O 1
ATOM 3128 N N . LEU A 1 389 ? -6.957 15.418 9.802 1.00 49.44 389 LEU A N 1
ATOM 3129 C CA . LEU A 1 389 ? -7.528 14.965 11.083 1.00 49.44 389 LEU A CA 1
ATOM 3130 C C . LEU A 1 389 ? -8.361 16.098 11.721 1.00 49.44 389 LEU A C 1
ATOM 3132 O O . LEU A 1 389 ? -8.016 16.612 12.777 1.00 49.44 389 LEU A O 1
ATOM 3136 N N . GLY A 1 390 ? -9.442 16.533 11.072 1.00 42.38 390 GLY A N 1
ATOM 3137 C CA . GLY A 1 390 ? -10.299 17.600 11.596 1.00 42.38 390 GLY A CA 1
ATOM 3138 C C . GLY A 1 390 ? -11.158 17.157 12.785 1.00 42.38 390 GLY A C 1
ATOM 3139 O O . GLY A 1 390 ? -11.473 17.969 13.650 1.00 42.38 390 GLY A O 1
ATOM 3140 N N . HIS A 1 391 ? -11.511 15.866 12.849 1.00 47.78 391 HIS A N 1
ATOM 3141 C CA . HIS A 1 391 ? -12.510 15.365 13.805 1.00 47.78 391 HIS A CA 1
ATOM 3142 C C . HIS A 1 391 ? -12.071 14.150 14.618 1.00 47.78 391 HIS A C 1
ATOM 3144 O O . HIS A 1 391 ? -12.762 13.807 15.566 1.00 47.78 391 HIS A O 1
ATOM 3150 N N . ALA A 1 392 ? -10.956 13.494 14.292 1.00 51.50 392 ALA A N 1
ATOM 3151 C CA . ALA A 1 392 ? -10.463 12.372 15.091 1.00 51.50 392 ALA A CA 1
ATOM 3152 C C . ALA A 1 392 ? -10.129 12.828 16.525 1.00 51.50 392 ALA A C 1
ATOM 3154 O O . ALA A 1 392 ? -9.635 13.932 16.731 1.00 51.50 392 ALA A O 1
ATOM 3155 N N . ILE A 1 393 ? -10.423 11.995 17.520 1.00 58.28 393 ILE A N 1
ATOM 3156 C CA . ILE A 1 393 ? -10.278 12.347 18.940 1.00 58.28 393 ILE A CA 1
ATOM 3157 C C . ILE A 1 393 ? -8.834 12.177 19.417 1.00 58.28 393 ILE A C 1
ATOM 3159 O O . ILE A 1 393 ? -8.339 13.000 20.187 1.00 58.28 393 ILE A O 1
ATOM 3163 N N . PHE A 1 394 ? -8.159 11.117 18.970 1.00 58.97 394 PHE A N 1
ATOM 3164 C CA . PHE A 1 394 ? -6.807 10.773 19.405 1.00 58.97 394 PHE A CA 1
ATOM 3165 C C . PHE A 1 394 ? -5.799 10.989 18.275 1.00 58.97 394 PHE A C 1
ATOM 3167 O O . PHE A 1 394 ? -5.870 10.360 17.223 1.00 58.97 394 PHE A O 1
ATOM 3174 N N . HIS A 1 395 ? -4.825 11.866 18.516 1.00 58.56 395 HIS A N 1
ATOM 3175 C CA . HIS A 1 395 ? -3.742 12.194 17.572 1.00 58.56 395 HIS A CA 1
ATOM 3176 C C . HIS A 1 395 ? -2.359 11.760 18.073 1.00 58.56 395 HIS A C 1
ATOM 3178 O O . HIS A 1 395 ? -1.348 11.929 17.401 1.00 58.56 395 HIS A O 1
ATOM 3184 N N . ASN A 1 396 ? -2.312 11.264 19.303 1.00 66.31 396 ASN A N 1
ATOM 3185 C CA . ASN A 1 396 ? -1.126 11.064 20.119 1.00 66.31 396 ASN A CA 1
ATOM 3186 C C . ASN A 1 396 ? -0.731 9.583 20.212 1.00 66.31 396 ASN A C 1
ATOM 3188 O O . ASN A 1 396 ? -0.176 9.155 21.224 1.00 66.31 396 ASN A O 1
ATOM 3192 N N . TRP A 1 397 ? -1.031 8.805 19.168 1.00 74.44 397 TRP A N 1
ATOM 3193 C CA . TRP A 1 397 ? -0.729 7.380 19.089 1.00 74.44 397 TRP A CA 1
ATOM 3194 C C . TRP A 1 397 ? 0.195 7.049 17.911 1.00 74.44 397 TRP A C 1
ATOM 3196 O O . TRP A 1 397 ? 0.249 7.761 16.911 1.00 74.44 397 TRP A O 1
ATOM 3206 N N . THR A 1 398 ? 0.958 5.970 18.057 1.00 58.25 398 THR A N 1
ATOM 3207 C CA . THR A 1 398 ? 1.878 5.416 17.052 1.00 58.25 398 THR A CA 1
ATOM 3208 C C . THR A 1 398 ? 1.846 3.892 17.124 1.00 58.25 398 THR A C 1
ATOM 3210 O O . THR A 1 398 ? 1.423 3.342 18.139 1.00 58.25 398 THR A O 1
ATOM 3213 N N . THR A 1 399 ? 2.300 3.204 16.079 1.00 64.31 399 THR A N 1
ATOM 3214 C CA . THR A 1 399 ? 2.453 1.741 16.084 1.00 64.31 399 THR A CA 1
ATOM 3215 C C . THR A 1 399 ? 3.917 1.342 16.246 1.00 64.31 399 THR A C 1
ATOM 3217 O O . THR A 1 399 ? 4.795 1.992 15.678 1.00 64.31 399 THR A O 1
ATOM 3220 N N . SER A 1 400 ? 4.186 0.265 16.980 1.00 70.81 400 SER A N 1
ATOM 3221 C CA . SER A 1 400 ? 5.514 -0.356 17.102 1.00 70.81 400 SER A CA 1
ATOM 3222 C C . SER A 1 400 ? 5.366 -1.870 17.212 1.00 70.81 400 SER A C 1
ATOM 3224 O O . SER A 1 400 ? 4.328 -2.342 17.655 1.00 70.81 400 SER A O 1
ATOM 3226 N N . ASP A 1 401 ? 6.390 -2.634 16.845 1.00 84.00 401 ASP A N 1
ATOM 3227 C CA . ASP A 1 401 ? 6.466 -4.050 17.218 1.00 84.00 401 ASP A CA 1
ATOM 3228 C C . ASP A 1 401 ? 6.821 -4.146 18.712 1.00 84.00 401 ASP A C 1
ATOM 3230 O O . ASP A 1 401 ? 7.866 -3.636 19.128 1.00 84.00 401 ASP A O 1
ATOM 3234 N N . LEU A 1 402 ? 5.923 -4.710 19.523 1.00 83.94 402 LEU A N 1
ATOM 3235 C CA . LEU A 1 402 ? 6.091 -4.921 20.964 1.00 83.94 402 LEU A CA 1
ATOM 3236 C C . LEU A 1 402 ? 6.182 -6.416 21.315 1.00 83.94 402 LEU A C 1
ATOM 3238 O O . LEU A 1 402 ? 6.176 -6.754 22.500 1.00 83.94 402 LEU A O 1
ATOM 3242 N N . SER A 1 403 ? 6.300 -7.306 20.321 1.00 78.06 403 SER A N 1
ATOM 3243 C CA . SER A 1 403 ? 6.295 -8.764 20.517 1.00 78.06 403 SER A CA 1
ATOM 3244 C C . SER A 1 403 ? 7.391 -9.252 21.473 1.00 78.06 403 SER A C 1
ATOM 3246 O O . SER A 1 403 ? 7.108 -10.043 22.371 1.00 78.06 403 SER A O 1
ATOM 3248 N N . ASP A 1 404 ? 8.605 -8.710 21.349 1.00 81.31 404 ASP A N 1
ATOM 3249 C CA . ASP A 1 404 ? 9.756 -9.026 22.211 1.00 81.31 404 ASP A CA 1
ATOM 3250 C C . ASP A 1 404 ? 9.871 -8.116 23.454 1.00 81.31 404 ASP A C 1
ATOM 3252 O O . ASP A 1 404 ? 10.827 -8.218 24.228 1.00 81.31 404 ASP A O 1
ATOM 3256 N N . THR A 1 405 ? 8.930 -7.186 23.655 1.00 81.56 405 THR A N 1
ATOM 3257 C CA . THR A 1 405 ? 8.985 -6.216 24.760 1.00 81.56 405 THR A CA 1
ATOM 3258 C C . THR A 1 405 ? 8.151 -6.703 25.938 1.00 81.56 405 THR A C 1
ATOM 3260 O O . THR A 1 405 ? 6.922 -6.674 25.894 1.00 81.56 405 THR A O 1
ATOM 3263 N N . GLU A 1 406 ? 8.807 -7.126 27.017 1.00 82.38 406 GLU A N 1
ATOM 3264 C CA . GLU A 1 406 ? 8.150 -7.424 28.293 1.00 82.38 406 GLU A CA 1
ATOM 3265 C C . GLU A 1 406 ? 8.214 -6.229 29.243 1.00 82.38 406 GLU A C 1
ATOM 3267 O O . GLU A 1 406 ? 9.249 -5.573 29.366 1.00 82.38 406 GLU A O 1
ATOM 3272 N N . PHE A 1 407 ? 7.099 -5.963 29.918 1.00 84.44 407 PHE A N 1
ATOM 3273 C CA . PHE A 1 407 ? 6.977 -4.894 30.901 1.00 84.44 407 PHE A CA 1
ATOM 3274 C C . PHE A 1 407 ? 6.839 -5.456 32.317 1.00 84.44 407 PHE A C 1
ATOM 3276 O O . PHE A 1 407 ? 6.341 -6.562 32.517 1.00 84.44 407 PHE A O 1
ATOM 3283 N N . ASP A 1 408 ? 7.238 -4.657 33.306 1.00 76.12 408 ASP A N 1
ATOM 3284 C CA . ASP A 1 408 ? 7.233 -5.057 34.720 1.00 76.12 408 ASP A CA 1
ATOM 3285 C C . ASP A 1 408 ? 5.819 -5.176 35.316 1.00 76.12 408 ASP A C 1
ATOM 3287 O O . ASP A 1 408 ? 5.632 -5.795 36.363 1.00 76.12 408 ASP A O 1
ATOM 3291 N N . SER A 1 409 ? 4.821 -4.550 34.684 1.00 78.25 409 SER A N 1
ATOM 3292 C CA . SER A 1 409 ? 3.434 -4.552 35.149 1.00 78.25 409 SER A CA 1
ATOM 3293 C C . SER A 1 409 ? 2.443 -4.391 34.003 1.00 78.25 409 SER A C 1
ATOM 3295 O O . SER A 1 409 ? 2.702 -3.673 33.035 1.00 78.25 409 SER A O 1
ATOM 3297 N N . TYR A 1 410 ? 1.275 -5.016 34.145 1.00 82.81 410 TYR A N 1
ATOM 3298 C CA . TYR A 1 410 ? 0.187 -4.923 33.180 1.00 82.81 410 TYR A CA 1
ATOM 3299 C C . TYR A 1 410 ? -1.134 -4.599 33.874 1.00 82.81 410 TYR A C 1
ATOM 3301 O O . TYR A 1 410 ? -1.419 -5.088 34.967 1.00 82.81 410 TYR A O 1
ATOM 3309 N N . VAL A 1 411 ? -1.961 -3.797 33.210 1.00 77.94 411 VAL A N 1
ATOM 3310 C CA . VAL A 1 411 ? -3.342 -3.514 33.608 1.00 77.94 411 VAL A CA 1
ATOM 3311 C C . VAL A 1 411 ? -4.268 -4.014 32.514 1.00 77.94 411 VAL A C 1
ATOM 3313 O O . VAL A 1 411 ? -4.023 -3.769 31.332 1.00 77.94 411 VAL A O 1
ATOM 3316 N N . TYR A 1 412 ? -5.342 -4.693 32.913 1.00 83.25 412 TYR A N 1
ATOM 3317 C CA . TYR A 1 412 ? -6.301 -5.269 31.982 1.00 83.25 412 TYR A CA 1
ATOM 3318 C C . TYR A 1 412 ? -7.626 -4.519 32.031 1.00 83.25 412 TYR A C 1
ATOM 3320 O O . TYR A 1 412 ? -8.159 -4.252 33.110 1.00 83.25 412 TYR A O 1
ATOM 3328 N N . GLY A 1 413 ? -8.160 -4.191 30.860 1.00 83.31 413 GLY A N 1
ATOM 3329 C CA . GLY A 1 413 ? -9.513 -3.664 30.693 1.00 83.31 413 GLY A CA 1
ATOM 3330 C C . GLY A 1 413 ? -10.390 -4.700 30.038 1.00 83.31 413 GLY A C 1
ATOM 3331 O O . GLY A 1 413 ? -9.931 -5.386 29.130 1.00 83.31 413 GLY A O 1
ATOM 3332 N N . LEU A 1 414 ? -11.630 -4.801 30.494 1.00 84.38 414 LEU A N 1
ATOM 3333 C CA . LEU A 1 414 ? -12.611 -5.709 29.929 1.00 84.38 414 LEU A CA 1
ATOM 3334 C C . LEU A 1 414 ? -13.924 -4.967 29.693 1.00 84.38 414 LEU A C 1
ATOM 3336 O O . LEU A 1 414 ? -14.490 -4.388 30.623 1.00 84.38 414 LEU A O 1
ATOM 3340 N N . ASP A 1 415 ? -14.401 -4.995 28.457 1.00 78.00 415 ASP A N 1
ATOM 3341 C CA . ASP A 1 415 ? -15.744 -4.554 28.092 1.00 78.00 415 ASP A CA 1
ATOM 3342 C C . ASP A 1 415 ? -16.608 -5.771 27.787 1.00 78.00 415 ASP A C 1
ATOM 3344 O O . ASP A 1 415 ? -16.171 -6.688 27.085 1.00 78.00 415 ASP A O 1
ATOM 3348 N N . TRP A 1 416 ? -17.793 -5.820 28.391 1.00 72.56 416 TRP A N 1
ATOM 3349 C CA . TRP A 1 416 ? -18.648 -6.996 28.292 1.00 72.56 416 TRP A CA 1
ATOM 3350 C C . TRP A 1 416 ? -19.344 -7.017 26.942 1.00 72.56 416 TRP A C 1
ATOM 3352 O O . TRP A 1 416 ? -20.034 -6.077 26.563 1.00 72.56 416 TRP A O 1
ATOM 3362 N N . GLY A 1 417 ? -19.204 -8.145 26.264 1.00 64.31 417 GLY A N 1
ATOM 3363 C CA . GLY A 1 417 ? -19.899 -8.459 25.030 1.00 64.31 417 GLY A CA 1
ATOM 3364 C C . GLY A 1 417 ? -20.144 -9.962 24.952 1.00 64.31 417 GLY A C 1
ATOM 3365 O O . GLY A 1 417 ? -19.576 -10.736 25.723 1.00 64.31 417 GLY A O 1
ATOM 3366 N N . PHE A 1 418 ? -21.010 -10.414 24.057 1.00 52.72 418 PHE A N 1
ATOM 3367 C CA . PHE A 1 418 ? -21.293 -11.844 23.944 1.00 52.72 418 PHE A CA 1
ATOM 3368 C C . PHE A 1 418 ? -21.396 -12.330 22.512 1.00 52.72 418 PHE A C 1
ATOM 3370 O O . PHE A 1 418 ? -20.878 -13.396 22.240 1.00 52.72 418 PHE A O 1
ATOM 3377 N N . SER A 1 419 ? -22.030 -11.616 21.586 1.00 45.34 419 SER A N 1
ATOM 3378 C CA . SER A 1 419 ? -22.200 -12.102 20.209 1.00 45.34 419 SER A CA 1
ATOM 3379 C C . SER A 1 419 ? -21.527 -11.164 19.216 1.00 45.34 419 SER A C 1
ATOM 3381 O O . SER A 1 419 ? -20.343 -11.347 18.928 1.00 45.34 419 SER A O 1
ATOM 3383 N N . ASN A 1 420 ? -22.258 -10.172 18.696 1.00 37.25 420 ASN A N 1
ATOM 3384 C CA . ASN A 1 420 ? -21.676 -9.235 17.743 1.00 37.25 420 ASN A CA 1
ATOM 3385 C C . ASN A 1 420 ? -20.709 -8.288 18.431 1.00 37.25 420 ASN A C 1
ATOM 3387 O O . ASN A 1 420 ? -19.574 -8.260 17.974 1.00 37.25 420 ASN A O 1
ATOM 3391 N N . ASP A 1 421 ? -21.069 -7.669 19.563 1.00 45.41 421 ASP A N 1
ATOM 3392 C CA . ASP A 1 421 ? -20.095 -7.048 20.466 1.00 45.41 421 ASP A CA 1
ATOM 3393 C C . ASP A 1 421 ? -19.322 -8.181 21.143 1.00 45.41 421 ASP A C 1
ATOM 3395 O O . ASP A 1 421 ? -19.891 -8.890 21.983 1.00 45.41 421 ASP A O 1
ATOM 3399 N N . PRO A 1 422 ? -18.064 -8.435 20.757 1.00 55.72 422 PRO A N 1
ATOM 3400 C CA . PRO A 1 422 ? -17.228 -9.379 21.479 1.00 55.72 422 PRO A CA 1
ATOM 3401 C C . PRO A 1 422 ? -17.000 -8.870 22.900 1.00 55.72 422 PRO A C 1
ATOM 3403 O O . PRO A 1 422 ? -16.913 -7.663 23.124 1.00 55.72 422 PRO A O 1
ATOM 3406 N N . THR A 1 423 ? -16.793 -9.777 23.857 1.00 75.81 423 THR A N 1
ATOM 3407 C CA . THR A 1 423 ? -16.088 -9.350 25.071 1.00 75.81 423 THR A CA 1
ATOM 3408 C C . THR A 1 423 ? -14.697 -8.898 24.643 1.00 75.81 423 THR A C 1
ATOM 3410 O O . THR A 1 423 ? -13.907 -9.704 24.149 1.00 75.81 423 THR A O 1
ATOM 3413 N N . ALA A 1 424 ? -14.412 -7.612 24.801 1.00 76.44 424 ALA A N 1
ATOM 3414 C CA . ALA A 1 424 ? -13.130 -7.038 24.444 1.00 76.44 424 ALA A CA 1
ATOM 3415 C C . ALA A 1 424 ? -12.243 -7.022 25.686 1.00 76.44 424 ALA A C 1
ATOM 3417 O O . ALA A 1 424 ? -12.582 -6.385 26.685 1.00 76.44 424 ALA A O 1
ATOM 3418 N N . ILE A 1 425 ? -11.103 -7.707 25.630 1.00 85.56 425 ILE A N 1
ATOM 3419 C CA . ILE A 1 425 ? -10.062 -7.610 26.649 1.00 85.56 425 ILE A CA 1
ATOM 3420 C C . ILE A 1 425 ? -8.828 -6.938 26.069 1.00 85.56 425 ILE A C 1
ATOM 3422 O O . ILE A 1 425 ? -8.351 -7.281 24.990 1.00 85.56 425 ILE A O 1
ATOM 3426 N N . VAL A 1 426 ? -8.288 -5.982 26.815 1.00 85.00 426 VAL A N 1
ATOM 3427 C CA . VAL A 1 426 ? -7.068 -5.272 26.444 1.00 85.00 426 VAL A CA 1
ATOM 3428 C C . VAL A 1 426 ? -6.033 -5.366 27.550 1.00 85.00 426 VAL A C 1
ATOM 3430 O O . VAL A 1 426 ? -6.367 -5.252 28.729 1.00 85.00 426 VAL A O 1
ATOM 3433 N N . GLN A 1 427 ? -4.773 -5.552 27.165 1.00 88.44 427 GLN A N 1
ATOM 3434 C CA . GLN A 1 427 ? -3.617 -5.536 28.057 1.00 88.44 427 GLN A CA 1
ATOM 3435 C C . GLN A 1 427 ? -2.803 -4.270 27.798 1.00 88.44 427 GLN A C 1
ATOM 3437 O O . GLN A 1 427 ? -2.338 -4.025 26.677 1.00 88.44 427 GLN A O 1
ATOM 3442 N N . LEU A 1 428 ? -2.608 -3.485 28.853 1.00 87.62 428 LEU A N 1
ATOM 3443 C CA . LEU A 1 428 ? -1.909 -2.210 28.807 1.00 87.62 428 LEU A CA 1
ATOM 3444 C C . LEU A 1 428 ? -0.714 -2.201 29.757 1.00 87.62 428 LEU A C 1
ATOM 3446 O O . LEU A 1 428 ? -0.781 -2.757 30.851 1.00 87.62 428 LEU A O 1
ATOM 3450 N N . HIS A 1 429 ? 0.333 -1.472 29.388 1.00 87.06 429 HIS A N 1
ATOM 3451 C CA . HIS A 1 429 ? 1.377 -1.029 30.307 1.00 87.06 429 HIS A CA 1
ATOM 3452 C C . HIS A 1 429 ? 1.487 0.496 30.254 1.00 87.06 429 HIS A C 1
ATOM 3454 O O . HIS A 1 429 ? 1.416 1.087 29.179 1.00 87.06 429 HIS A O 1
ATOM 3460 N N . TYR A 1 430 ? 1.673 1.151 31.398 1.00 85.12 430 TYR A N 1
ATOM 3461 C CA . TYR A 1 430 ? 1.833 2.602 31.454 1.00 85.12 430 TYR A CA 1
ATOM 3462 C C . TYR A 1 430 ? 3.145 2.988 32.126 1.00 85.12 430 TYR A C 1
ATOM 3464 O O . TYR A 1 430 ? 3.316 2.850 33.337 1.00 85.12 430 TYR A O 1
ATOM 3472 N N . GLU A 1 431 ? 4.057 3.527 31.323 1.00 85.25 431 GLU A N 1
ATOM 3473 C CA . GLU A 1 431 ? 5.346 4.033 31.770 1.00 85.25 431 GLU A CA 1
ATOM 3474 C C . GLU A 1 431 ? 5.190 5.483 32.240 1.00 85.25 431 GLU A C 1
ATOM 3476 O O . GLU A 1 431 ? 5.229 6.435 31.448 1.00 85.25 431 GLU A O 1
ATOM 3481 N N . ARG A 1 432 ? 5.030 5.657 33.556 1.00 79.06 432 ARG A N 1
ATOM 3482 C CA . ARG A 1 432 ? 4.797 6.963 34.192 1.00 79.06 432 ARG A CA 1
ATOM 3483 C C . ARG A 1 432 ? 5.907 7.971 33.907 1.00 79.06 432 ARG A C 1
ATOM 3485 O O . ARG A 1 432 ? 5.617 9.145 33.697 1.00 79.06 432 ARG A O 1
ATOM 3492 N N . ARG A 1 433 ? 7.177 7.547 33.846 1.00 77.31 433 ARG A N 1
ATOM 3493 C CA . ARG A 1 433 ? 8.306 8.480 33.645 1.00 77.31 433 ARG A CA 1
ATOM 3494 C C . ARG A 1 433 ? 8.252 9.171 32.290 1.00 77.31 433 ARG A C 1
ATOM 3496 O O . ARG A 1 433 ? 8.653 10.325 32.170 1.00 77.31 433 ARG A O 1
ATOM 3503 N N . THR A 1 434 ? 7.764 8.464 31.275 1.00 80.25 434 THR A N 1
ATOM 3504 C CA . THR A 1 434 ? 7.698 8.963 29.895 1.00 80.25 434 THR A CA 1
ATOM 3505 C C . THR A 1 434 ? 6.285 9.340 29.463 1.00 80.25 434 THR A C 1
ATOM 3507 O O . THR A 1 434 ? 6.120 9.827 28.349 1.00 80.25 434 THR A O 1
ATOM 3510 N N . HIS A 1 435 ? 5.290 9.142 30.336 1.00 82.19 435 HIS A N 1
ATOM 3511 C CA . HIS A 1 435 ? 3.867 9.292 30.024 1.00 82.19 435 HIS A CA 1
ATOM 3512 C C . HIS A 1 435 ? 3.462 8.451 28.803 1.00 82.19 435 HIS A C 1
ATOM 3514 O O . HIS A 1 435 ? 2.677 8.896 27.966 1.00 82.19 435 HIS A O 1
ATOM 3520 N N . THR A 1 436 ? 4.033 7.245 28.673 1.00 84.00 436 THR A N 1
ATOM 3521 C CA . THR A 1 436 ? 3.792 6.371 27.517 1.00 84.00 436 THR A CA 1
ATOM 3522 C C . THR A 1 436 ? 2.877 5.212 27.891 1.00 84.00 436 THR A C 1
ATOM 3524 O O . THR A 1 436 ? 3.209 4.410 28.760 1.00 84.00 436 THR A O 1
ATOM 3527 N N . LEU A 1 437 ? 1.732 5.116 27.219 1.00 87.06 437 LEU A N 1
ATOM 3528 C CA . LEU A 1 437 ? 0.795 4.003 27.301 1.00 87.06 437 LEU A CA 1
ATOM 3529 C C . LEU A 1 437 ? 1.070 3.020 26.160 1.00 87.06 437 LEU A C 1
ATOM 3531 O O . LEU A 1 437 ? 0.912 3.369 24.992 1.00 87.06 437 LEU A O 1
ATOM 3535 N N . TYR A 1 438 ? 1.448 1.798 26.500 1.00 86.81 438 TYR A N 1
ATOM 3536 C CA . TYR A 1 438 ? 1.657 0.701 25.565 1.00 86.81 438 TYR A CA 1
ATOM 3537 C C . TYR A 1 438 ? 0.428 -0.211 25.552 1.00 86.81 438 TYR A C 1
ATOM 3539 O O . TYR A 1 438 ? -0.030 -0.637 26.612 1.00 86.81 438 TYR A O 1
ATOM 3547 N N . ILE A 1 439 ? -0.094 -0.517 24.364 1.00 86.94 439 ILE A N 1
ATOM 3548 C CA . ILE A 1 439 ? -1.185 -1.476 24.143 1.00 86.94 439 ILE A CA 1
ATOM 3549 C C . ILE A 1 439 ? -0.577 -2.710 23.481 1.00 86.94 439 ILE A C 1
ATOM 3551 O O . ILE A 1 439 ? -0.202 -2.645 22.311 1.00 86.94 439 ILE A O 1
ATOM 3555 N N . LYS A 1 440 ? -0.441 -3.809 24.230 1.00 87.31 440 LYS A N 1
ATOM 3556 C CA . LYS A 1 440 ? 0.266 -5.020 23.768 1.00 87.31 440 LYS A CA 1
ATOM 3557 C C . LYS A 1 440 ? -0.682 -6.121 23.294 1.00 87.31 440 LYS A C 1
ATOM 3559 O O . LYS A 1 440 ? -0.327 -6.894 22.413 1.00 87.31 440 LYS A O 1
ATOM 3564 N N . LEU A 1 441 ? -1.899 -6.162 23.834 1.00 83.56 441 LEU A N 1
ATOM 3565 C CA . LEU A 1 441 ? -2.926 -7.121 23.437 1.00 83.56 441 LEU A CA 1
ATOM 3566 C C . LEU A 1 441 ? -4.292 -6.441 23.399 1.00 83.56 441 LEU A C 1
ATOM 3568 O O . LEU A 1 441 ? -4.627 -5.656 24.287 1.00 83.56 441 LEU A O 1
ATOM 3572 N N . ALA A 1 442 ? -5.065 -6.770 22.370 1.00 75.94 442 ALA A N 1
ATOM 3573 C CA . ALA A 1 442 ? -6.482 -6.467 22.250 1.00 75.94 442 ALA A CA 1
ATOM 3574 C C . ALA A 1 442 ? -7.156 -7.687 21.612 1.00 75.94 442 ALA A C 1
ATOM 3576 O O . ALA A 1 442 ? -6.938 -7.966 20.434 1.00 75.94 442 ALA A O 1
ATOM 3577 N N . GLU A 1 443 ? -7.909 -8.439 22.410 1.00 78.81 443 GLU A N 1
ATOM 3578 C CA . GLU A 1 443 ? -8.629 -9.634 21.977 1.00 78.81 443 GLU A CA 1
ATOM 3579 C C . GLU A 1 443 ? -10.133 -9.418 22.072 1.00 78.81 443 GLU A C 1
ATOM 3581 O O . GLU A 1 443 ? -10.642 -8.819 23.020 1.00 78.81 443 GLU A O 1
ATOM 3586 N N . TYR A 1 444 ? -10.834 -9.962 21.086 1.00 71.94 444 TYR A N 1
ATOM 3587 C CA . TYR A 1 444 ? -12.267 -9.820 20.904 1.00 71.94 444 TYR A CA 1
ATOM 3588 C C . TYR A 1 444 ? -12.905 -11.216 20.935 1.00 71.94 444 TYR A C 1
ATOM 3590 O O . TYR A 1 444 ? -12.816 -11.989 19.981 1.00 71.94 444 TYR A O 1
ATOM 3598 N N . LEU A 1 445 ? -13.504 -11.571 22.075 1.00 74.12 445 LEU A N 1
ATOM 3599 C CA . LEU A 1 445 ? -14.063 -12.893 22.356 1.00 74.12 445 LEU A CA 1
ATOM 3600 C C . LEU A 1 445 ? -15.547 -12.962 21.959 1.00 74.12 445 LEU A C 1
ATOM 3602 O O . LEU A 1 445 ? -16.426 -12.505 22.693 1.00 74.12 445 LEU A O 1
ATOM 3606 N N . HIS A 1 446 ? -15.823 -13.563 20.800 1.00 71.38 446 HIS A N 1
ATOM 3607 C CA . HIS A 1 446 ? -17.175 -13.736 20.254 1.00 71.38 446 HIS A CA 1
ATOM 3608 C C . HIS A 1 446 ? -17.816 -15.057 20.693 1.00 71.38 446 HIS A C 1
ATOM 3610 O O . HIS A 1 446 ? -17.288 -16.134 20.428 1.00 71.38 446 HIS A O 1
ATOM 3616 N N . GLY A 1 447 ? -18.988 -14.991 21.312 1.00 69.44 447 GLY A N 1
ATOM 3617 C CA . GLY A 1 447 ? -19.792 -16.139 21.748 1.00 69.44 447 GLY A CA 1
ATOM 3618 C C . GLY A 1 447 ? -19.399 -16.715 23.109 1.00 69.44 447 GLY A C 1
ATOM 3619 O O . GLY A 1 447 ? -19.925 -17.753 23.506 1.00 69.44 447 GLY A O 1
ATOM 3620 N N . TYR A 1 448 ? -18.457 -16.094 23.826 1.00 74.19 448 TYR A N 1
ATOM 3621 C CA . TYR A 1 448 ? -17.862 -16.696 25.019 1.00 74.19 448 TYR A CA 1
ATOM 3622 C C . TYR A 1 448 ? -18.749 -16.478 26.244 1.00 74.19 448 TYR A C 1
ATOM 3624 O O . TYR A 1 448 ? -19.067 -15.354 26.618 1.00 74.19 448 TYR A O 1
ATOM 3632 N N . THR A 1 449 ? -19.117 -17.567 26.915 1.00 83.44 449 THR A N 1
ATOM 3633 C CA . THR A 1 449 ? -19.744 -17.517 28.240 1.00 83.44 449 THR A CA 1
ATOM 3634 C C . THR A 1 449 ? -18.724 -17.106 29.304 1.00 83.44 449 THR A C 1
ATOM 3636 O O . THR A 1 449 ? -17.520 -17.260 29.111 1.00 83.44 449 THR A O 1
ATOM 3639 N N . ASN A 1 450 ? -19.182 -16.605 30.454 1.00 84.25 450 ASN A N 1
ATOM 3640 C CA . ASN A 1 450 ? -18.300 -16.086 31.511 1.00 84.25 450 ASN A CA 1
ATOM 3641 C C . ASN A 1 450 ? -17.244 -17.090 32.007 1.00 84.25 450 ASN A C 1
ATOM 3643 O O . ASN A 1 450 ? -16.153 -16.685 32.404 1.00 84.25 450 ASN A O 1
ATOM 3647 N N . ASP A 1 451 ? -17.528 -18.391 31.967 1.00 85.69 451 ASP A N 1
ATOM 3648 C CA . ASP A 1 451 ? -16.573 -19.456 32.282 1.00 85.69 451 ASP A CA 1
ATOM 3649 C C . ASP A 1 451 ? -15.492 -19.624 31.202 1.00 85.69 451 ASP A C 1
ATOM 3651 O O . ASP A 1 451 ? -14.324 -19.829 31.541 1.00 85.69 451 ASP A O 1
ATOM 3655 N N . LEU A 1 452 ? -15.849 -19.476 29.921 1.00 86.38 452 LEU A N 1
ATOM 3656 C CA . LEU A 1 452 ? -14.899 -19.466 28.804 1.00 86.38 452 LEU A CA 1
ATOM 3657 C C . LEU A 1 452 ? -14.064 -18.182 28.800 1.00 86.38 452 LEU A C 1
ATOM 3659 O O . LEU A 1 452 ? -12.845 -18.262 28.665 1.00 86.38 452 LEU A O 1
ATOM 3663 N N . ILE A 1 453 ? -14.688 -17.020 29.035 1.00 86.56 453 ILE A N 1
ATOM 3664 C CA . ILE A 1 453 ? -13.981 -15.746 29.244 1.00 86.56 453 ILE A CA 1
ATOM 3665 C C . ILE A 1 453 ? -12.988 -15.920 30.395 1.00 86.56 453 ILE A C 1
ATOM 3667 O O . ILE A 1 453 ? -11.802 -15.655 30.233 1.00 86.56 453 ILE A O 1
ATOM 3671 N N . ALA A 1 454 ? -13.419 -16.459 31.539 1.00 86.25 454 ALA A N 1
ATOM 3672 C CA . ALA A 1 454 ? -12.523 -16.705 32.664 1.00 86.25 454 ALA A CA 1
ATOM 3673 C C . ALA A 1 454 ? -11.359 -17.643 32.306 1.00 86.25 454 ALA A C 1
ATOM 3675 O O . ALA A 1 454 ? -10.258 -17.468 32.827 1.00 86.25 454 ALA A O 1
ATOM 3676 N N . ALA A 1 455 ? -11.579 -18.645 31.452 1.00 87.44 455 ALA A N 1
ATOM 3677 C CA . ALA A 1 455 ? -10.535 -19.563 31.013 1.00 87.44 455 ALA A CA 1
ATOM 3678 C C . ALA A 1 455 ? -9.502 -18.886 30.099 1.00 87.44 455 ALA A C 1
ATOM 3680 O O . ALA A 1 455 ? -8.308 -19.099 30.307 1.00 87.44 455 ALA A O 1
ATOM 3681 N N . GLU A 1 456 ? -9.930 -18.065 29.137 1.00 87.69 456 GLU A N 1
ATOM 3682 C CA . GLU A 1 456 ? -9.027 -17.300 28.262 1.00 87.69 456 GLU A CA 1
ATOM 3683 C C . GLU A 1 456 ? -8.250 -16.249 29.051 1.00 87.69 456 GLU A C 1
ATOM 3685 O O . GLU A 1 456 ? -7.021 -16.224 29.023 1.00 87.69 456 GLU A O 1
ATOM 3690 N N . VAL A 1 457 ? -8.950 -15.464 29.869 1.00 85.56 457 VAL A N 1
ATOM 3691 C CA . VAL A 1 457 ? -8.340 -14.406 30.675 1.00 85.56 457 VAL A CA 1
ATOM 3692 C C . VAL A 1 457 ? -7.325 -14.973 31.672 1.00 85.56 457 VAL A C 1
ATOM 3694 O O . VAL A 1 457 ? -6.282 -14.368 31.902 1.00 85.56 457 VAL A O 1
ATOM 3697 N N . LYS A 1 458 ? -7.548 -16.176 32.217 1.00 85.56 458 LYS A N 1
ATOM 3698 C CA . LYS A 1 458 ? -6.554 -16.858 33.065 1.00 85.56 458 LYS A CA 1
ATOM 3699 C C . LYS A 1 458 ? -5.239 -17.161 32.358 1.00 85.56 458 LYS A C 1
ATOM 3701 O O . LYS A 1 458 ? -4.211 -17.170 33.030 1.00 85.56 458 LYS A O 1
ATOM 3706 N N . LYS A 1 459 ? -5.245 -17.419 31.045 1.00 86.88 459 LYS A N 1
ATOM 3707 C CA . LYS A 1 459 ? -4.010 -17.688 30.285 1.00 86.88 459 LYS A CA 1
ATOM 3708 C C . LYS A 1 459 ? -3.097 -16.466 30.254 1.00 86.88 459 LYS A C 1
ATOM 3710 O O . LYS A 1 459 ? -1.883 -16.628 30.211 1.00 86.88 459 LYS A O 1
ATOM 3715 N N . LEU A 1 460 ? -3.683 -15.272 30.334 1.00 83.56 460 LEU A N 1
ATOM 3716 C CA . LEU A 1 460 ? -2.963 -14.001 30.394 1.00 83.56 460 LEU A CA 1
ATOM 3717 C C . LEU A 1 460 ? -2.355 -13.727 31.781 1.00 83.56 460 LEU A C 1
ATOM 3719 O O . LEU A 1 460 ? -1.539 -12.823 31.920 1.00 83.56 460 LEU A O 1
ATOM 3723 N N . ASN A 1 461 ? -2.742 -14.503 32.802 1.00 80.19 461 ASN A N 1
ATOM 3724 C CA . ASN A 1 461 ? -2.311 -14.365 34.195 1.00 80.19 461 ASN A CA 1
ATOM 3725 C C . ASN A 1 461 ? -2.392 -12.914 34.736 1.00 80.19 461 ASN A C 1
ATOM 3727 O O . ASN A 1 461 ? -1.375 -12.355 35.151 1.00 80.19 461 ASN A O 1
ATOM 3731 N N . PRO A 1 462 ? -3.579 -12.275 34.713 1.00 79.69 462 PRO A N 1
ATOM 3732 C CA . PRO A 1 462 ? -3.723 -10.880 35.105 1.00 79.69 462 PRO A CA 1
ATOM 3733 C C . PRO A 1 462 ? -3.706 -10.698 36.627 1.00 79.69 462 PRO A C 1
ATOM 3735 O O . PRO A 1 462 ? -4.425 -11.393 37.348 1.00 79.69 462 PRO A O 1
ATOM 3738 N N . ASP A 1 463 ? -2.971 -9.692 37.107 1.00 72.25 463 ASP A N 1
ATOM 3739 C CA . ASP A 1 463 ? -3.006 -9.279 38.518 1.00 72.25 463 ASP A CA 1
ATOM 3740 C C . ASP A 1 463 ? -4.324 -8.569 38.876 1.00 72.25 463 ASP A C 1
ATOM 3742 O O . ASP A 1 463 ? -4.866 -8.745 39.970 1.00 72.25 463 ASP A O 1
ATOM 3746 N N . LEU A 1 464 ? -4.857 -7.771 37.943 1.00 75.69 464 LEU A N 1
ATOM 3747 C CA . LEU A 1 464 ? -6.087 -6.996 38.104 1.00 75.69 464 LEU A CA 1
ATOM 3748 C C . LEU A 1 464 ? -6.781 -6.769 36.755 1.00 75.69 464 LEU A C 1
ATOM 3750 O O . LEU A 1 464 ? -6.139 -6.384 35.777 1.00 75.69 464 LEU A O 1
ATOM 3754 N N . ILE A 1 465 ? -8.105 -6.940 36.730 1.00 78.62 465 ILE A N 1
ATOM 3755 C CA . ILE A 1 465 ? -8.961 -6.675 35.568 1.00 78.62 465 ILE A CA 1
ATOM 3756 C C . ILE A 1 465 ? -10.003 -5.626 35.945 1.00 78.62 465 ILE A C 1
ATOM 3758 O O . ILE A 1 465 ? -10.773 -5.816 36.890 1.00 78.62 465 ILE A O 1
ATOM 3762 N N . ILE A 1 466 ? -10.076 -4.545 35.177 1.00 76.00 466 ILE A N 1
ATOM 3763 C CA . ILE A 1 466 ? -11.121 -3.533 35.315 1.00 76.00 466 ILE A CA 1
ATOM 3764 C C . ILE A 1 466 ? -12.181 -3.775 34.263 1.00 76.00 466 ILE A C 1
ATOM 3766 O O . ILE A 1 466 ? -11.946 -3.604 33.071 1.00 76.00 466 ILE A O 1
ATOM 3770 N N . CYS A 1 467 ? -13.350 -4.179 34.732 1.00 75.12 467 CYS A N 1
ATOM 3771 C CA . CYS A 1 467 ? -14.468 -4.545 33.885 1.00 75.12 467 CYS A CA 1
ATOM 3772 C C . CYS A 1 467 ? -15.461 -3.393 33.778 1.00 75.12 467 CYS A C 1
ATOM 3774 O O . CYS A 1 467 ? -15.631 -2.629 34.735 1.00 75.12 467 CYS A O 1
ATOM 3776 N N . ASP A 1 468 ? -16.213 -3.340 32.684 1.00 75.00 468 ASP A N 1
ATOM 3777 C CA . ASP A 1 468 ? -17.443 -2.562 32.648 1.00 75.00 468 ASP A CA 1
ATOM 3778 C C . ASP A 1 468 ? -18.328 -2.911 33.872 1.00 75.00 468 ASP A C 1
ATOM 3780 O O . ASP A 1 468 ? -18.603 -4.072 34.183 1.00 75.00 468 ASP A O 1
ATOM 3784 N N . SER A 1 469 ? -18.762 -1.881 34.603 1.00 71.88 469 SER A N 1
ATOM 3785 C CA . SER A 1 469 ? -19.650 -1.983 35.761 1.00 71.88 469 SER A CA 1
ATOM 3786 C C . SER A 1 469 ? -21.121 -2.248 35.425 1.00 71.88 469 SER A C 1
ATOM 3788 O O . SER A 1 469 ? -21.914 -2.449 36.348 1.00 71.88 469 SER A O 1
ATOM 3790 N N . SER A 1 470 ? -21.496 -2.274 34.142 1.00 64.75 470 SER A N 1
ATOM 3791 C CA . SER A 1 470 ? -22.856 -2.587 33.683 1.00 64.75 470 SER A CA 1
ATOM 3792 C C . SER A 1 470 ? -23.287 -4.033 33.975 1.00 64.75 470 SER A C 1
ATOM 3794 O O . SER A 1 470 ? -24.481 -4.273 34.175 1.00 64.75 470 SER A O 1
ATOM 3796 N N . GLU A 1 471 ? -22.336 -4.969 34.133 1.00 71.81 471 GLU A N 1
ATOM 3797 C CA . GLU A 1 471 ? -22.609 -6.379 34.454 1.00 71.81 471 GLU A CA 1
ATOM 3798 C C . GLU A 1 471 ? -22.010 -6.864 35.797 1.00 71.81 471 GLU A C 1
ATOM 3800 O O . GLU A 1 471 ? -21.076 -7.672 35.839 1.00 71.81 471 GLU A O 1
ATOM 3805 N N . PRO A 1 472 ? -22.586 -6.477 36.954 1.00 73.81 472 PRO A N 1
ATOM 3806 C CA . PRO A 1 472 ? -22.090 -6.908 38.267 1.00 73.81 472 PRO A CA 1
ATOM 3807 C C . PRO A 1 472 ? -22.076 -8.430 38.483 1.00 73.81 472 PRO A C 1
ATOM 3809 O O . PRO A 1 472 ? -21.289 -8.936 39.285 1.00 73.81 472 PRO A O 1
ATOM 3812 N N . LYS A 1 473 ? -22.958 -9.167 37.791 1.00 78.56 473 LYS A N 1
ATOM 3813 C CA . LYS A 1 473 ? -23.026 -10.635 37.868 1.00 78.56 473 LYS A CA 1
ATOM 3814 C C . LYS A 1 473 ? -21.813 -11.287 37.204 1.00 78.56 473 LYS A C 1
ATOM 3816 O O . LYS A 1 473 ? -21.184 -12.130 37.836 1.00 78.56 473 LYS A O 1
ATOM 3821 N N . SER A 1 474 ? -21.452 -10.843 36.003 1.00 82.94 474 SER A N 1
ATOM 3822 C CA . SER A 1 474 ? -20.308 -11.350 35.238 1.00 82.94 474 SER A CA 1
ATOM 3823 C C . SER A 1 474 ? -18.989 -11.079 35.970 1.00 82.94 474 SER A C 1
ATOM 3825 O O . SER A 1 474 ? -18.157 -11.974 36.120 1.00 82.94 474 SER A O 1
ATOM 3827 N N . ILE A 1 475 ? -18.863 -9.911 36.613 1.00 75.88 475 ILE A N 1
ATOM 3828 C CA . ILE A 1 475 ? -17.743 -9.605 37.525 1.00 75.88 475 ILE A CA 1
ATOM 3829 C C . ILE A 1 475 ? -17.676 -10.599 38.696 1.00 75.88 475 ILE A C 1
ATOM 3831 O O . ILE A 1 475 ? -16.600 -11.090 39.047 1.00 75.88 475 ILE A O 1
ATOM 3835 N N . ALA A 1 476 ? -18.810 -10.898 39.337 1.00 74.38 476 ALA A N 1
ATOM 3836 C CA . ALA A 1 476 ? -18.849 -11.848 40.447 1.00 74.38 476 ALA A CA 1
ATOM 3837 C C . ALA A 1 476 ? -18.499 -13.280 40.004 1.00 74.38 476 ALA A C 1
ATOM 3839 O O . ALA A 1 476 ? -17.905 -14.031 40.780 1.00 74.38 476 ALA A O 1
ATOM 3840 N N . GLU A 1 477 ? -18.831 -13.658 38.771 1.00 84.50 477 GLU A N 1
ATOM 3841 C CA . GLU A 1 477 ? -18.474 -14.952 38.190 1.00 84.50 477 GLU A CA 1
ATOM 3842 C C . GLU A 1 477 ? -16.975 -15.056 37.893 1.00 84.50 477 GLU A C 1
ATOM 3844 O O . GLU A 1 477 ? -16.356 -16.021 38.344 1.00 84.50 477 GLU A O 1
ATOM 3849 N N . LEU A 1 478 ? -16.343 -14.041 37.290 1.00 81.00 478 LEU A N 1
ATOM 3850 C CA . LEU A 1 478 ? -14.878 -14.022 37.131 1.00 81.00 478 LEU A CA 1
ATOM 3851 C C . LEU A 1 478 ? -14.155 -14.167 38.479 1.00 81.00 478 LEU A C 1
ATOM 3853 O O . LEU A 1 478 ? -13.212 -14.954 38.598 1.00 81.00 478 LEU A O 1
ATOM 3857 N N . LYS A 1 479 ? -14.650 -13.491 39.528 1.00 75.31 479 LYS A N 1
ATOM 3858 C CA . LYS A 1 479 ? -14.128 -13.644 40.898 1.00 75.31 479 LYS A CA 1
ATOM 3859 C C . LYS A 1 479 ? -14.246 -15.072 41.419 1.00 75.31 479 LYS A C 1
ATOM 3861 O O . LYS A 1 479 ? -13.306 -15.575 42.028 1.00 75.31 479 LYS A O 1
ATOM 3866 N N . ARG A 1 480 ? -15.371 -15.751 41.172 1.00 81.56 480 ARG A N 1
ATOM 3867 C CA . ARG A 1 480 ? -15.554 -17.168 41.549 1.00 81.56 480 ARG A CA 1
ATOM 3868 C C . ARG A 1 480 ? -14.603 -18.090 40.801 1.00 81.56 480 ARG A C 1
ATOM 3870 O O . ARG A 1 480 ? -14.176 -19.096 41.358 1.00 81.56 480 ARG A O 1
ATOM 3877 N N . HIS A 1 481 ? -14.239 -17.730 39.576 1.00 84.31 481 HIS A N 1
ATOM 3878 C CA . HIS A 1 481 ? -13.205 -18.429 38.832 1.00 84.31 481 HIS A CA 1
ATOM 3879 C C . HIS A 1 481 ? -11.784 -18.092 39.316 1.00 84.31 481 HIS A C 1
ATOM 3881 O O . HIS A 1 481 ? -10.844 -18.706 38.825 1.00 84.31 481 HIS A O 1
ATOM 3887 N N . GLY A 1 482 ? -11.594 -17.219 40.310 1.00 75.44 482 GLY A N 1
ATOM 3888 C CA . GLY A 1 482 ? -10.287 -16.910 40.898 1.00 75.44 482 GLY A CA 1
ATOM 3889 C C . GLY A 1 482 ? -9.544 -15.758 40.219 1.00 75.44 482 GLY A C 1
ATOM 3890 O O . GLY A 1 482 ? -8.347 -15.612 40.437 1.00 75.44 482 GLY A O 1
ATOM 3891 N N . LEU A 1 483 ? -10.231 -14.956 39.401 1.00 78.56 483 LEU A N 1
ATOM 3892 C CA . LEU A 1 483 ? -9.679 -13.748 38.790 1.00 78.56 483 LEU A CA 1
ATOM 3893 C C . LEU A 1 483 ? -9.970 -12.514 39.653 1.00 78.56 483 LEU A C 1
ATOM 3895 O O . LEU A 1 483 ? -11.067 -12.355 40.196 1.00 78.56 483 LEU A O 1
ATOM 3899 N N . CYS A 1 484 ? -9.004 -11.602 39.748 1.00 74.31 484 CYS A N 1
ATOM 3900 C CA . CYS A 1 484 ? -9.177 -10.332 40.446 1.00 74.31 484 CYS A CA 1
ATOM 3901 C C . CYS A 1 484 ? -9.855 -9.306 39.519 1.00 74.31 484 CYS A C 1
ATOM 3903 O O . CYS A 1 484 ? -9.191 -8.511 38.862 1.00 74.31 484 CYS A O 1
ATOM 3905 N N . ALA A 1 485 ? -11.187 -9.353 39.430 1.00 76.38 485 ALA A N 1
ATOM 3906 C CA . ALA A 1 485 ? -11.981 -8.433 38.610 1.00 76.38 485 ALA A CA 1
ATOM 3907 C C . ALA A 1 485 ? -12.646 -7.339 39.462 1.00 76.38 485 ALA A C 1
ATOM 3909 O O . ALA A 1 485 ? -13.285 -7.644 40.470 1.00 76.38 485 ALA A O 1
ATOM 3910 N N . ILE A 1 486 ? -12.560 -6.070 39.070 1.00 73.25 486 ILE A N 1
ATOM 3911 C CA . ILE A 1 486 ? -13.244 -4.954 39.742 1.00 73.25 486 ILE A CA 1
ATOM 3912 C C . ILE A 1 486 ? -14.093 -4.146 38.748 1.00 73.25 486 ILE A C 1
ATOM 3914 O O . ILE A 1 486 ? -13.730 -4.053 37.578 1.00 73.25 486 ILE A O 1
ATOM 3918 N N . PRO A 1 487 ? -15.232 -3.574 39.180 1.00 70.56 487 PRO A N 1
ATOM 3919 C CA . PRO A 1 487 ? -16.043 -2.711 38.325 1.00 70.56 487 PRO A CA 1
ATOM 3920 C C . PRO A 1 487 ? -15.363 -1.357 38.082 1.00 70.56 487 PRO A C 1
ATOM 3922 O O . PRO A 1 487 ? -14.833 -0.754 39.014 1.00 70.56 487 PRO A O 1
ATOM 3925 N N . ALA A 1 488 ? -15.467 -0.841 36.859 1.00 73.00 488 ALA A N 1
ATOM 3926 C CA . ALA A 1 488 ? -15.090 0.523 36.513 1.00 73.00 488 ALA A CA 1
ATOM 3927 C C . ALA A 1 488 ? -16.028 1.551 37.179 1.00 73.00 488 ALA A C 1
ATOM 3929 O O . ALA A 1 488 ? -17.257 1.415 37.150 1.00 73.00 488 ALA A O 1
ATOM 3930 N N . THR A 1 489 ? -15.476 2.628 37.737 1.00 68.44 489 THR A N 1
ATOM 3931 C CA . THR A 1 489 ? -16.252 3.725 38.335 1.00 68.44 489 THR A CA 1
ATOM 3932 C C . THR A 1 489 ? -16.877 4.578 37.225 1.00 68.44 489 THR A C 1
ATOM 3934 O O . THR A 1 489 ? -16.183 5.356 36.568 1.00 68.44 489 THR A O 1
ATOM 3937 N N . LYS A 1 490 ? -18.192 4.461 37.006 1.00 55.19 490 LYS A N 1
ATOM 3938 C CA . LYS A 1 490 ? -18.931 5.289 36.037 1.00 55.19 490 LYS A CA 1
ATOM 3939 C C . LYS A 1 490 ? -19.486 6.546 36.711 1.00 55.19 490 LYS A C 1
ATOM 3941 O O . LYS A 1 490 ? -20.206 6.467 37.701 1.00 55.19 490 LYS A O 1
ATOM 3946 N N . GLY A 1 491 ? -19.160 7.708 36.150 1.00 54.59 491 GLY A N 1
ATOM 3947 C CA . GLY A 1 491 ? -19.755 9.005 36.494 1.00 54.59 491 GLY A CA 1
ATOM 3948 C C . GLY A 1 491 ? -20.222 9.747 35.233 1.00 54.59 491 GLY A C 1
ATOM 3949 O O . GLY A 1 491 ? -19.779 9.367 34.143 1.00 54.59 491 GLY A O 1
ATOM 3950 N N . PRO A 1 492 ? -21.059 10.800 35.355 1.00 39.28 492 PRO A N 1
ATOM 3951 C CA . PRO A 1 492 ? -21.659 11.520 34.219 1.00 39.28 492 PRO A CA 1
ATOM 3952 C C . PRO A 1 492 ? -20.654 12.016 33.164 1.00 39.28 492 PRO A C 1
ATOM 3954 O O . PRO A 1 492 ? -20.999 12.093 31.993 1.00 39.28 492 PRO A O 1
ATOM 3957 N N . ASP A 1 493 ? -19.395 12.247 33.556 1.00 51.47 493 ASP A N 1
ATOM 3958 C CA . ASP A 1 493 ? -18.315 12.723 32.677 1.00 51.47 493 ASP A CA 1
ATOM 3959 C C . ASP A 1 493 ? -17.148 11.733 32.516 1.00 51.47 493 ASP A C 1
ATOM 3961 O O . ASP A 1 493 ? -16.107 12.073 31.950 1.00 51.47 493 ASP A O 1
ATOM 3965 N N . SER A 1 494 ? -17.286 10.495 33.002 1.00 57.50 494 SER A N 1
ATOM 3966 C CA . SER A 1 494 ? -16.211 9.483 32.954 1.00 57.50 494 SER A CA 1
ATOM 3967 C C . SER A 1 494 ? -15.746 9.175 31.524 1.00 57.50 494 SER A C 1
ATOM 3969 O O . SER A 1 494 ? -14.578 8.844 31.296 1.00 57.50 494 SER A O 1
ATOM 3971 N N . VAL A 1 495 ? -16.635 9.357 30.537 1.00 55.12 495 VAL A N 1
ATOM 3972 C CA . VAL A 1 495 ? -16.297 9.223 29.119 1.00 55.12 495 VAL A CA 1
ATOM 3973 C C . VAL A 1 495 ? -15.277 10.275 28.684 1.00 55.12 495 VAL A C 1
ATOM 3975 O O . VAL A 1 495 ? -14.142 9.971 28.310 1.00 55.12 495 VAL A O 1
ATOM 3978 N N . MET A 1 496 ? -15.662 11.537 28.837 1.00 56.12 496 MET A N 1
ATOM 3979 C CA . MET A 1 496 ? -14.850 12.692 28.469 1.00 56.12 496 MET A CA 1
ATOM 3980 C C . MET A 1 496 ? -13.579 12.820 29.308 1.00 56.12 496 MET A C 1
ATOM 3982 O O . MET A 1 496 ? -12.550 13.259 28.797 1.00 56.12 496 MET A O 1
ATOM 3986 N N . TYR A 1 497 ? -13.624 12.433 30.583 1.00 61.50 497 TYR A N 1
ATOM 3987 C CA . TYR A 1 497 ? -12.451 12.420 31.452 1.00 61.50 497 TYR A CA 1
ATOM 3988 C C . TYR A 1 497 ? -11.399 11.418 30.961 1.00 61.50 497 TYR A C 1
ATOM 3990 O O . TYR A 1 497 ? -10.234 11.787 30.807 1.00 61.50 497 TYR A O 1
ATOM 3998 N N . GLY A 1 498 ? -11.819 10.192 30.622 1.00 60.06 498 GLY A N 1
ATOM 3999 C CA . GLY A 1 498 ? -10.923 9.179 30.064 1.00 60.06 498 GLY A CA 1
ATOM 4000 C C . GLY A 1 498 ? -10.311 9.608 28.730 1.00 60.06 498 GLY A C 1
ATOM 4001 O O . GLY A 1 498 ? -9.101 9.497 28.551 1.00 60.06 498 GLY A O 1
ATOM 4002 N N . ILE A 1 499 ? -11.114 10.201 27.838 1.00 62.28 499 ILE A N 1
ATOM 4003 C CA . ILE A 1 499 ? -10.634 10.763 26.565 1.00 62.28 499 ILE A CA 1
ATOM 4004 C C . ILE A 1 499 ? -9.591 11.866 26.801 1.00 62.28 499 ILE A C 1
ATOM 4006 O O . ILE A 1 499 ? -8.522 11.854 26.190 1.00 62.28 499 ILE A O 1
ATOM 4010 N N . LYS A 1 500 ? -9.861 12.810 27.712 1.00 62.81 500 LYS A N 1
ATOM 4011 C CA . LYS A 1 500 ? -8.930 13.904 28.039 1.00 62.81 500 LYS A CA 1
ATOM 4012 C C . LYS A 1 500 ? -7.615 13.402 28.626 1.00 62.81 500 LYS A C 1
ATOM 4014 O O . LYS A 1 500 ? -6.579 13.997 28.346 1.00 62.81 500 LYS A O 1
ATOM 4019 N N . TRP A 1 501 ? -7.648 12.366 29.462 1.00 71.19 501 TRP A N 1
ATOM 4020 C CA . TRP A 1 501 ? -6.432 11.779 30.021 1.00 71.19 501 TRP A CA 1
ATOM 4021 C C . TRP A 1 501 ? -5.633 11.045 28.946 1.00 71.19 501 TRP A C 1
ATOM 4023 O O . TRP A 1 501 ? -4.442 11.314 28.807 1.00 71.19 501 TRP A O 1
ATOM 4033 N N . LEU A 1 502 ? -6.295 10.206 28.142 1.00 69.94 502 LEU A N 1
ATOM 4034 C CA . LEU A 1 502 ? -5.677 9.482 27.031 1.00 69.94 502 LEU A CA 1
ATOM 4035 C C . LEU A 1 502 ? -5.020 10.435 26.035 1.00 69.94 502 LEU A C 1
ATOM 4037 O O . LEU A 1 502 ? -3.886 10.195 25.647 1.00 69.94 502 LEU A O 1
ATOM 4041 N N . SER A 1 503 ? -5.666 11.558 25.707 1.00 64.31 503 SER A N 1
ATOM 4042 C CA . SER A 1 503 ? -5.150 12.575 24.772 1.00 64.31 503 SER A CA 1
ATOM 4043 C C . SER A 1 503 ? -3.865 13.275 25.240 1.00 64.31 503 SER A C 1
ATOM 4045 O O . SER A 1 503 ? -3.207 13.944 24.448 1.00 64.31 503 SER A O 1
ATOM 4047 N N . LYS A 1 504 ? -3.512 13.166 26.528 1.00 70.75 504 LYS A N 1
ATOM 4048 C CA . LYS A 1 504 ? -2.285 13.748 27.101 1.00 70.75 504 LYS A CA 1
ATOM 4049 C C . LYS A 1 504 ? -1.109 12.773 27.135 1.00 70.75 504 LYS A C 1
ATOM 4051 O O . LYS A 1 504 ? -0.001 13.203 27.441 1.00 70.75 504 LYS A O 1
ATOM 4056 N N . GLN A 1 505 ? -1.344 11.491 26.863 1.00 77.00 505 GLN A N 1
ATOM 4057 C CA . GLN A 1 505 ? -0.301 10.466 26.908 1.00 77.00 505 GLN A CA 1
ATOM 4058 C C . GLN A 1 505 ? 0.433 10.368 25.571 1.00 77.00 505 GLN A C 1
ATOM 4060 O O . GLN A 1 505 ? 0.002 10.917 24.562 1.00 77.00 505 GLN A O 1
ATOM 4065 N N . ARG A 1 506 ? 1.530 9.628 25.525 1.00 77.69 506 ARG A N 1
ATOM 4066 C CA . ARG A 1 506 ? 2.055 9.057 24.286 1.00 77.69 506 ARG A CA 1
ATOM 4067 C C . ARG A 1 506 ? 1.522 7.633 24.180 1.00 77.69 506 ARG A C 1
ATOM 4069 O O . ARG A 1 506 ? 1.796 6.830 25.057 1.00 77.69 506 ARG A O 1
ATOM 4076 N N . ILE A 1 507 ? 0.769 7.303 23.142 1.00 80.56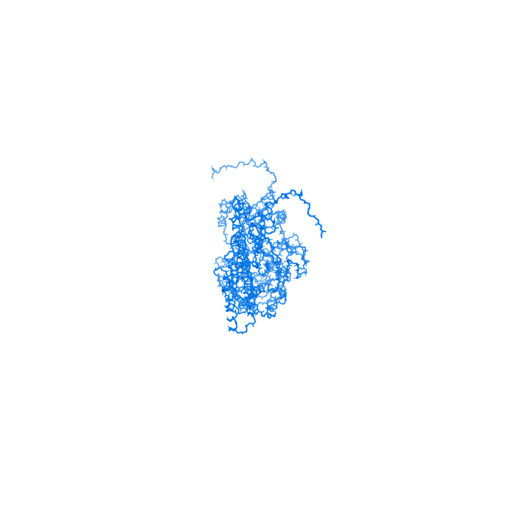 507 ILE A N 1
ATOM 4077 C CA . ILE A 1 507 ? 0.190 5.964 22.982 1.00 80.56 507 ILE A CA 1
ATOM 4078 C C . ILE A 1 507 ? 1.020 5.178 21.956 1.00 80.56 507 ILE A C 1
ATOM 4080 O O . ILE A 1 507 ? 1.345 5.679 20.879 1.00 80.56 507 ILE A O 1
ATOM 4084 N N . VAL A 1 508 ? 1.396 3.950 22.292 1.00 79.56 508 VAL A N 1
ATOM 4085 C CA . VAL A 1 508 ? 2.111 3.025 21.409 1.00 79.56 508 VAL A CA 1
ATOM 4086 C C . VAL A 1 508 ? 1.304 1.736 21.338 1.00 79.56 508 VAL A C 1
ATOM 4088 O O . VAL A 1 508 ? 1.147 1.047 22.340 1.00 79.56 508 VAL A O 1
ATOM 4091 N N . ILE A 1 509 ? 0.763 1.430 20.166 1.00 77.62 509 ILE A N 1
ATOM 4092 C CA . ILE A 1 509 ? -0.053 0.238 19.926 1.00 77.62 509 ILE A CA 1
ATOM 4093 C C . ILE A 1 509 ? 0.823 -0.805 19.237 1.00 77.62 509 ILE A C 1
ATOM 4095 O O . ILE A 1 509 ? 1.558 -0.465 18.305 1.00 77.62 509 ILE A O 1
ATOM 4099 N N . ASP A 1 510 ? 0.762 -2.058 19.682 1.00 79.62 510 ASP A N 1
ATOM 4100 C CA . ASP A 1 510 ? 1.428 -3.141 18.971 1.00 79.62 510 ASP A CA 1
ATOM 4101 C C . ASP A 1 510 ? 0.906 -3.231 17.524 1.00 79.62 510 ASP A C 1
ATOM 4103 O O . ASP A 1 510 ? -0.302 -3.218 17.270 1.00 79.62 510 ASP A O 1
ATOM 4107 N N . ALA A 1 511 ? 1.824 -3.290 16.559 1.00 65.75 511 ALA A N 1
ATOM 4108 C CA . ALA A 1 511 ? 1.508 -3.228 15.133 1.00 65.75 511 ALA A CA 1
ATOM 4109 C C . ALA A 1 511 ? 0.632 -4.398 14.635 1.00 65.75 511 ALA A C 1
ATOM 4111 O O . ALA A 1 511 ? 0.035 -4.305 13.558 1.00 65.75 511 ALA A O 1
ATOM 4112 N N . SER A 1 512 ? 0.535 -5.496 15.392 1.00 63.72 512 SER A N 1
ATOM 4113 C CA . SER A 1 512 ? -0.330 -6.632 15.066 1.00 63.72 512 SER A CA 1
ATOM 4114 C C . SER A 1 512 ? -1.815 -6.391 15.385 1.00 63.72 512 SER A C 1
ATOM 4116 O O . SER A 1 512 ? -2.670 -7.065 14.804 1.00 63.72 512 SER A O 1
ATOM 4118 N N . LEU A 1 513 ? -2.145 -5.400 16.225 1.00 66.38 513 LEU A N 1
ATOM 4119 C CA . LEU A 1 513 ? -3.497 -5.140 16.741 1.00 66.38 513 LEU A CA 1
ATOM 4120 C C . LEU A 1 513 ? -4.351 -4.309 15.771 1.00 66.38 513 LEU A C 1
ATOM 4122 O O . LEU A 1 513 ? -4.711 -3.161 16.038 1.00 66.38 513 LEU A O 1
ATOM 4126 N N . ARG A 1 514 ? -4.679 -4.897 14.618 1.00 48.38 514 ARG A N 1
ATOM 4127 C CA . ARG A 1 514 ? -5.374 -4.219 13.506 1.00 48.38 514 ARG A CA 1
ATOM 4128 C C . ARG A 1 514 ? -6.705 -3.588 13.901 1.00 48.38 514 ARG A C 1
ATOM 4130 O O . ARG A 1 514 ? -6.970 -2.460 13.497 1.00 48.38 514 ARG A O 1
ATOM 4137 N N . ASP A 1 515 ? -7.499 -4.291 14.698 1.00 50.62 515 ASP A N 1
ATOM 4138 C CA . ASP A 1 515 ? -8.822 -3.824 15.108 1.00 50.62 515 ASP A CA 1
ATOM 4139 C C . ASP A 1 515 ? -8.702 -2.620 16.047 1.00 50.62 515 ASP A C 1
ATOM 4141 O O . ASP A 1 515 ? -9.319 -1.589 15.806 1.00 50.62 515 ASP A O 1
ATOM 4145 N N . ALA A 1 516 ? -7.800 -2.677 17.035 1.00 55.44 516 ALA A N 1
ATOM 4146 C CA . ALA A 1 516 ? -7.518 -1.534 17.904 1.00 55.44 516 ALA A CA 1
ATOM 4147 C C . ALA A 1 516 ? -7.007 -0.321 17.103 1.00 55.44 516 ALA A C 1
ATOM 4149 O O . ALA A 1 516 ? -7.463 0.800 17.317 1.00 55.44 516 ALA A O 1
ATOM 4150 N N . ILE A 1 517 ? -6.104 -0.528 16.136 1.00 50.62 517 ILE A N 1
ATOM 4151 C CA . ILE A 1 517 ? -5.618 0.544 15.250 1.00 50.62 517 ILE A CA 1
ATOM 4152 C C . ILE A 1 517 ? -6.779 1.166 14.460 1.00 50.62 517 ILE A C 1
ATOM 4154 O O . ILE A 1 517 ? -6.873 2.394 14.372 1.00 50.62 517 ILE A O 1
ATOM 4158 N N . ALA A 1 518 ? -7.680 0.348 13.909 1.00 47.28 518 ALA A N 1
ATOM 4159 C CA . ALA A 1 518 ? -8.854 0.822 13.182 1.00 47.28 518 ALA A CA 1
ATOM 4160 C C . ALA A 1 518 ? -9.791 1.641 14.085 1.00 47.28 518 ALA A C 1
ATOM 4162 O O . ALA A 1 518 ? -10.255 2.710 13.683 1.00 47.28 518 ALA A O 1
ATOM 4163 N N . GLU A 1 519 ? -10.011 1.204 15.326 1.00 54.84 519 GLU A N 1
ATOM 4164 C CA . GLU A 1 519 ? -10.821 1.937 16.300 1.00 54.84 519 GLU A CA 1
ATOM 4165 C C . GLU A 1 519 ? -10.211 3.294 16.663 1.00 54.84 519 GLU A C 1
ATOM 4167 O O . GLU A 1 519 ? -10.894 4.313 16.580 1.00 54.84 519 GLU A O 1
ATOM 4172 N N . PHE A 1 520 ? -8.913 3.351 16.973 1.00 57.06 520 PHE A N 1
ATOM 4173 C CA . PHE A 1 520 ? -8.221 4.618 17.249 1.00 57.06 520 PHE A CA 1
ATOM 4174 C C . PHE A 1 520 ? -8.213 5.571 16.049 1.00 57.06 520 PHE A C 1
ATOM 4176 O O . PHE A 1 520 ? -8.230 6.790 16.229 1.00 57.06 520 PHE A O 1
ATOM 4183 N N . THR A 1 521 ? -8.200 5.028 14.831 1.00 46.94 521 THR A N 1
ATOM 4184 C CA . THR A 1 521 ? -8.224 5.811 13.587 1.00 46.94 521 THR A CA 1
ATOM 4185 C C . THR A 1 521 ? -9.606 6.410 13.315 1.00 46.94 521 THR A C 1
ATOM 4187 O O . THR A 1 521 ? -9.712 7.532 12.819 1.00 46.94 521 THR A O 1
ATOM 4190 N N . THR A 1 522 ? -10.671 5.672 13.634 1.00 48.22 522 THR A N 1
ATOM 4191 C CA . THR A 1 522 ? -12.059 6.028 13.290 1.00 48.22 522 THR A CA 1
ATOM 4192 C C . THR A 1 522 ? -12.809 6.747 14.407 1.00 48.22 522 THR A C 1
ATOM 4194 O O . THR A 1 522 ? -13.889 7.278 14.157 1.00 48.22 522 THR A O 1
ATOM 4197 N N . TYR A 1 523 ? -12.246 6.828 15.615 1.00 57.16 523 TYR A N 1
ATOM 4198 C CA . TYR A 1 523 ? -12.885 7.495 16.747 1.00 57.16 523 TYR A CA 1
ATOM 4199 C C . TYR A 1 523 ? -12.875 9.024 16.589 1.00 57.16 523 TYR A C 1
ATOM 4201 O O . TYR A 1 523 ? -11.827 9.670 16.700 1.00 57.16 523 TYR A O 1
ATOM 4209 N N . LYS A 1 524 ? -14.047 9.611 16.318 1.00 59.22 524 LYS A N 1
ATOM 4210 C CA . LYS A 1 524 ? -14.228 11.026 15.949 1.00 59.22 524 LYS A CA 1
ATOM 4211 C C . LYS A 1 524 ? -15.143 11.773 16.925 1.00 59.22 524 LYS A C 1
ATOM 4213 O O . LYS A 1 524 ? -15.944 11.176 17.635 1.00 59.22 524 LYS A O 1
ATOM 4218 N N . TRP A 1 525 ? -15.009 13.095 16.979 1.00 54.66 525 TRP A N 1
ATOM 4219 C CA . TRP A 1 525 ? -15.951 14.007 17.620 1.00 54.66 525 TRP A CA 1
ATOM 4220 C C . TRP A 1 525 ? -17.215 14.125 16.764 1.00 54.66 525 TRP A C 1
ATOM 4222 O O . TRP A 1 525 ? -17.123 14.318 15.552 1.00 54.66 525 TRP A O 1
ATOM 4232 N N . LEU A 1 526 ? -18.380 14.074 17.407 1.00 50.78 526 LEU A N 1
ATOM 4233 C CA . LEU A 1 526 ? -19.677 14.338 16.793 1.00 50.78 526 LEU A CA 1
ATOM 4234 C C . LEU A 1 526 ? -19.661 15.724 16.140 1.00 50.78 526 LEU A C 1
ATOM 4236 O O . LEU A 1 526 ? -19.151 16.671 16.735 1.00 50.78 526 LEU A O 1
ATOM 4240 N N . GLN A 1 527 ? -20.229 15.869 14.948 1.00 46.66 527 GLN A N 1
ATOM 4241 C CA . GLN A 1 527 ? -20.294 17.157 14.255 1.00 46.66 527 GLN A CA 1
ATOM 4242 C C . GLN A 1 527 ? -21.666 17.817 14.436 1.00 46.66 527 GLN A C 1
ATOM 4244 O O . GLN A 1 527 ? -22.686 17.138 14.567 1.00 46.66 527 GLN A O 1
ATOM 4249 N N . ASP A 1 528 ? -21.700 19.148 14.475 1.00 45.00 528 ASP A N 1
ATOM 4250 C CA . ASP A 1 528 ? -22.941 19.906 14.339 1.00 45.00 528 ASP A CA 1
ATOM 4251 C C . ASP A 1 528 ? -23.356 20.058 12.864 1.00 45.00 528 ASP A C 1
ATOM 4253 O O . ASP A 1 528 ? -22.665 19.620 11.944 1.00 45.00 528 ASP A O 1
ATOM 4257 N N . LYS A 1 529 ? -24.520 20.675 12.634 1.00 38.28 529 LYS A N 1
ATOM 4258 C CA . LYS A 1 529 ? -25.095 20.866 11.291 1.00 38.28 529 LYS A CA 1
ATOM 4259 C C . LYS A 1 529 ? -24.227 21.720 10.358 1.00 38.28 529 LYS A C 1
ATOM 4261 O O . LYS A 1 529 ? -24.450 21.685 9.153 1.00 38.28 529 LYS A O 1
ATOM 4266 N N . ASP A 1 530 ? -23.264 22.456 10.907 1.00 36.88 530 ASP A N 1
ATOM 4267 C CA . ASP A 1 530 ? -22.342 23.321 10.173 1.00 36.88 530 ASP A CA 1
ATOM 4268 C C . ASP A 1 530 ? -20.959 22.653 9.985 1.00 36.88 530 ASP A C 1
ATOM 4270 O O . ASP A 1 530 ? -20.016 23.294 9.518 1.00 36.88 530 ASP A O 1
ATOM 4274 N N . GLY A 1 531 ? -20.821 21.367 10.347 1.00 40.12 531 GLY A N 1
ATOM 4275 C CA . GLY A 1 531 ? -19.585 20.588 10.216 1.00 40.12 531 GLY A CA 1
ATOM 4276 C C . GLY A 1 531 ? -18.544 20.874 11.302 1.00 40.12 531 GLY A C 1
ATOM 4277 O O . GLY A 1 531 ? -17.376 20.511 11.162 1.00 40.12 531 GLY A O 1
ATOM 4278 N N . LYS A 1 532 ? -18.915 21.541 12.401 1.00 41.78 532 LYS A N 1
ATOM 4279 C CA . LYS A 1 532 ? -17.998 21.847 13.504 1.00 41.78 532 LYS A CA 1
ATOM 4280 C C . LYS A 1 532 ? -18.036 20.743 14.560 1.00 41.78 532 LYS A C 1
ATOM 4282 O O . LYS A 1 532 ? -19.095 20.271 14.961 1.00 41.78 532 LYS A O 1
ATOM 4287 N N . ALA A 1 533 ? -16.859 20.351 15.047 1.00 42.12 533 ALA A N 1
ATOM 4288 C CA . ALA A 1 533 ? -16.729 19.336 16.088 1.00 42.12 533 ALA A CA 1
ATOM 4289 C C . ALA A 1 533 ? -17.375 19.788 17.415 1.00 42.12 533 ALA A C 1
ATOM 4291 O O . ALA A 1 533 ? -17.023 20.829 17.981 1.00 42.12 533 ALA A O 1
ATOM 4292 N N . LEU A 1 534 ? -18.290 18.970 17.930 1.00 47.12 534 LEU A N 1
ATOM 4293 C CA . LEU A 1 534 ? -18.877 19.057 19.260 1.00 47.12 534 LEU A CA 1
ATOM 4294 C C . LEU A 1 534 ? -18.017 18.265 20.259 1.00 47.12 534 LEU A C 1
ATOM 4296 O O . LEU A 1 534 ? -17.453 17.230 19.910 1.00 47.12 534 LEU A O 1
ATOM 4300 N N . PRO A 1 535 ? -17.939 18.684 21.535 1.00 51.53 535 PRO A N 1
ATOM 4301 C CA . PRO A 1 535 ? -17.171 17.997 22.578 1.00 51.53 535 PRO A CA 1
ATOM 4302 C C . PRO A 1 535 ? -17.900 16.743 23.099 1.00 51.53 535 PRO A C 1
ATOM 4304 O O . PRO A 1 535 ? -18.046 16.548 24.305 1.00 51.53 535 PRO A O 1
ATOM 4307 N N . LYS A 1 536 ? -18.396 15.914 22.181 1.00 53.41 536 LYS A N 1
ATOM 4308 C CA . LYS A 1 536 ? -19.035 14.624 22.423 1.00 53.41 536 LYS A CA 1
ATOM 4309 C C . LYS A 1 536 ? -18.517 13.651 21.358 1.00 53.41 536 LYS A C 1
ATOM 4311 O O . LYS A 1 536 ? -18.543 14.032 20.192 1.00 53.41 536 LYS A O 1
ATOM 4316 N N . PRO A 1 537 ? -18.019 12.455 21.707 1.00 49.62 537 PRO A N 1
ATOM 4317 C CA . PRO A 1 537 ? -17.631 11.476 20.697 1.00 49.62 537 PRO A CA 1
ATOM 4318 C C . PRO A 1 537 ? -18.830 11.108 19.815 1.00 49.62 537 PRO A C 1
ATOM 4320 O O . PRO A 1 537 ? -19.967 11.067 20.293 1.00 49.62 537 PRO A O 1
ATOM 4323 N N . GLU A 1 538 ? -18.567 10.900 18.529 1.00 54.09 538 GLU A N 1
ATOM 4324 C CA . GLU A 1 538 ? -19.513 10.340 17.574 1.00 54.09 538 GLU A CA 1
ATOM 4325 C C . GLU A 1 538 ? -19.790 8.900 18.007 1.00 54.09 538 GLU A C 1
ATOM 4327 O O . GLU A 1 538 ? -18.927 8.026 17.951 1.00 54.09 538 GLU A O 1
ATOM 4332 N N . ASP A 1 539 ? -20.977 8.698 18.568 1.00 45.38 539 ASP A N 1
ATOM 4333 C CA . ASP A 1 539 ? -21.447 7.386 18.986 1.00 45.38 539 ASP A CA 1
ATOM 4334 C C . ASP A 1 539 ? -21.707 6.561 17.717 1.00 45.38 539 ASP A C 1
ATOM 4336 O O . ASP A 1 539 ? -22.343 7.082 16.800 1.00 45.38 539 ASP A O 1
ATOM 4340 N N . LYS A 1 540 ? -21.200 5.319 17.632 1.00 47.25 540 LYS A N 1
ATOM 4341 C CA . LYS A 1 540 ? -21.229 4.433 16.440 1.00 47.25 540 LYS A CA 1
ATOM 4342 C C . LYS A 1 540 ? -22.662 3.980 16.067 1.00 47.25 540 LYS A C 1
ATOM 4344 O O . LYS A 1 540 ? -22.894 2.817 15.782 1.00 47.25 540 LYS A O 1
ATOM 4349 N N . ASN A 1 541 ? -23.665 4.849 16.116 1.00 42.56 541 ASN A N 1
ATOM 4350 C CA . ASN A 1 541 ? -25.093 4.542 16.038 1.00 42.56 541 ASN A CA 1
ATOM 4351 C C . ASN A 1 541 ? -25.723 5.028 14.713 1.00 42.56 541 ASN A C 1
ATOM 4353 O O . ASN A 1 541 ? -26.814 5.591 14.716 1.00 42.56 541 ASN A O 1
ATOM 4357 N N . ASN A 1 542 ? -25.060 4.802 13.571 1.00 45.75 542 ASN A N 1
ATOM 4358 C CA . ASN A 1 542 ? -25.546 5.252 12.249 1.00 45.75 542 ASN A CA 1
ATOM 4359 C C . ASN A 1 542 ? -26.404 4.201 11.500 1.00 45.75 542 ASN A C 1
ATOM 4361 O O . ASN A 1 542 ? -26.878 4.444 10.389 1.00 45.75 542 ASN A O 1
ATOM 4365 N N . HIS A 1 543 ? -26.650 3.039 12.107 1.00 60.25 543 HIS A N 1
ATOM 4366 C CA . HIS A 1 543 ? -27.428 1.939 11.532 1.00 60.25 543 HIS A CA 1
ATOM 4367 C C . HIS A 1 543 ? -28.909 2.084 11.926 1.00 60.25 543 HIS A C 1
ATOM 4369 O O . HIS A 1 543 ? -29.283 1.687 13.027 1.00 60.25 543 HIS A O 1
ATOM 4375 N N . CYS A 1 544 ? -29.753 2.666 11.065 1.00 67.69 544 CYS A N 1
ATOM 4376 C CA . CYS A 1 544 ? -31.128 3.018 11.445 1.00 67.69 544 CYS A CA 1
ATOM 4377 C C . CYS A 1 544 ? -32.196 2.479 10.478 1.00 67.69 544 CYS A C 1
ATOM 4379 O O . CYS A 1 544 ? -31.968 2.327 9.277 1.00 67.69 544 CYS A O 1
ATOM 4381 N N . LEU A 1 545 ? -33.396 2.257 11.019 1.00 70.88 545 LEU A N 1
ATOM 4382 C CA . LEU A 1 545 ? -34.591 1.773 10.319 1.00 70.88 545 LEU A CA 1
ATOM 4383 C C . LEU A 1 545 ? -35.660 2.860 10.240 1.00 70.88 545 LEU A C 1
ATOM 4385 O O . LEU A 1 545 ? -35.774 3.681 11.151 1.00 70.88 545 LEU A O 1
ATOM 4389 N N . THR A 1 546 ? -36.501 2.847 9.208 1.00 78.94 546 THR A N 1
ATOM 4390 C CA . THR A 1 546 ? -37.653 3.762 9.145 1.00 78.94 546 THR A CA 1
ATOM 4391 C C . THR A 1 546 ? -38.675 3.454 10.236 1.00 78.94 546 THR A C 1
ATOM 4393 O O . THR A 1 546 ? -38.836 2.310 10.665 1.00 78.94 546 THR A O 1
ATOM 4396 N N . GLY A 1 547 ? -39.404 4.475 10.692 1.00 76.62 547 GLY A N 1
ATOM 4397 C CA . GLY A 1 547 ? -40.346 4.347 11.812 1.00 76.62 547 GLY A CA 1
ATOM 4398 C C . GLY A 1 547 ? -41.498 3.356 11.607 1.00 76.62 547 GLY A C 1
ATOM 4399 O O . GLY A 1 547 ? -42.060 2.868 12.590 1.00 76.62 547 GLY A O 1
ATOM 4400 N N . ASP A 1 548 ? -41.855 3.059 10.357 1.0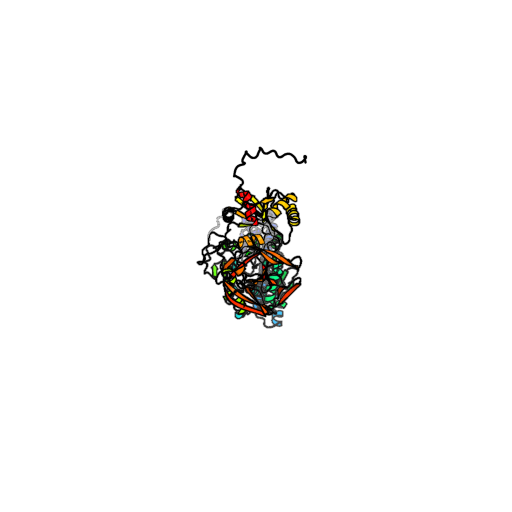0 80.94 548 ASP A N 1
ATOM 4401 C CA . ASP A 1 548 ? -42.850 2.054 9.963 1.00 80.94 548 ASP A CA 1
ATOM 4402 C C . ASP A 1 548 ? -42.302 0.614 9.972 1.00 80.94 548 ASP A C 1
ATOM 4404 O O . ASP A 1 548 ? -43.082 -0.334 9.858 1.00 80.94 548 ASP A O 1
ATOM 4408 N N . THR A 1 549 ? -40.992 0.429 10.171 1.00 80.88 549 THR A N 1
ATOM 4409 C CA . THR A 1 549 ? -40.367 -0.894 10.229 1.00 80.88 549 THR A CA 1
ATOM 4410 C C . THR A 1 549 ? -40.938 -1.703 11.384 1.00 80.88 549 THR A C 1
ATOM 4412 O O . THR A 1 549 ? -40.798 -1.337 12.552 1.00 80.88 549 THR A O 1
ATOM 4415 N N . LEU A 1 550 ? -41.575 -2.829 11.063 1.00 82.31 550 LEU A N 1
ATOM 4416 C CA . LEU A 1 550 ? -42.160 -3.698 12.072 1.00 82.31 550 LEU A CA 1
ATOM 4417 C C . LEU A 1 550 ? -41.087 -4.563 12.731 1.00 82.31 550 LEU A C 1
ATOM 4419 O O . LEU A 1 550 ? -40.432 -5.369 12.074 1.00 82.31 550 LEU A O 1
ATOM 4423 N N . VAL A 1 551 ? -40.959 -4.423 14.043 1.00 81.25 551 VAL A N 1
ATOM 4424 C CA . VAL A 1 551 ? -40.067 -5.186 14.909 1.00 81.25 551 VAL A CA 1
ATOM 4425 C C . VAL A 1 551 ? -40.843 -6.346 15.521 1.00 81.25 551 VAL A C 1
ATOM 4427 O O . VAL A 1 551 ? -41.921 -6.172 16.099 1.00 81.25 551 VAL A O 1
ATOM 4430 N N . HIS A 1 552 ? -40.293 -7.554 15.421 1.00 80.31 552 HIS A N 1
ATOM 4431 C CA . HIS A 1 552 ? -40.909 -8.742 16.004 1.00 80.31 552 HIS A CA 1
ATOM 4432 C C . HIS A 1 552 ? -40.605 -8.803 17.506 1.00 80.31 552 HIS A C 1
ATOM 4434 O O . HIS A 1 552 ? -39.546 -9.279 17.926 1.00 80.31 552 HIS A O 1
ATOM 4440 N N . THR A 1 553 ? -41.545 -8.348 18.334 1.00 83.56 553 THR A N 1
ATOM 4441 C CA . THR A 1 553 ? -41.447 -8.472 19.793 1.00 83.56 553 THR A CA 1
ATOM 4442 C C . THR A 1 553 ? -42.167 -9.724 20.297 1.00 83.56 553 THR A C 1
ATOM 4444 O O . THR A 1 553 ? -43.046 -10.285 19.643 1.00 83.56 553 THR A O 1
ATOM 4447 N N . THR A 1 554 ? -41.837 -10.149 21.514 1.00 82.50 554 THR A N 1
ATOM 4448 C CA . THR A 1 554 ? -42.564 -11.227 22.214 1.00 82.50 554 THR A CA 1
ATOM 4449 C C . THR A 1 554 ? -44.020 -10.877 22.548 1.00 82.50 554 THR A C 1
ATOM 4451 O O . THR A 1 554 ? -44.815 -11.783 22.779 1.00 82.50 554 THR A O 1
ATOM 4454 N N . ASN A 1 555 ? -44.383 -9.590 22.525 1.00 79.94 555 ASN A N 1
ATOM 4455 C CA . ASN A 1 555 ? -45.738 -9.096 22.791 1.00 79.94 555 ASN A CA 1
ATOM 4456 C C . ASN A 1 555 ? -46.520 -8.776 21.505 1.00 79.94 555 ASN A C 1
ATOM 4458 O O . ASN A 1 555 ? -47.608 -8.209 21.574 1.00 79.94 555 ASN A O 1
ATOM 4462 N N . GLY A 1 556 ? -45.970 -9.124 20.339 1.00 80.12 556 GLY A N 1
ATOM 4463 C CA . GLY A 1 556 ? -46.552 -8.826 19.035 1.00 80.12 556 GLY A CA 1
ATOM 4464 C C . GLY A 1 556 ? -45.589 -8.080 18.117 1.00 80.12 556 GLY A C 1
ATOM 4465 O O . GLY A 1 556 ? -44.500 -7.659 18.508 1.00 80.12 556 GLY A O 1
ATOM 4466 N N . ILE A 1 557 ? -45.996 -7.939 16.865 1.00 84.25 557 ILE A N 1
ATOM 4467 C CA . ILE A 1 557 ? -45.236 -7.228 15.841 1.00 84.25 557 ILE A CA 1
ATOM 4468 C C . ILE A 1 557 ? -45.651 -5.754 15.898 1.00 84.25 557 ILE A C 1
ATOM 4470 O O . ILE A 1 557 ? -46.831 -5.453 15.722 1.00 84.25 557 ILE A O 1
ATOM 4474 N N . LEU A 1 558 ? -44.705 -4.856 16.179 1.00 83.38 558 LEU A N 1
ATOM 4475 C CA . LEU A 1 558 ? -44.966 -3.426 16.390 1.00 83.38 558 LEU A CA 1
ATOM 4476 C C . LEU A 1 558 ? -44.008 -2.567 15.551 1.00 83.38 558 LEU A C 1
ATOM 4478 O O . LEU A 1 558 ? -42.837 -2.931 15.441 1.00 83.38 558 LEU A O 1
ATOM 4482 N N . PRO A 1 559 ? -44.449 -1.429 14.986 1.00 86.69 559 PRO A N 1
ATOM 4483 C CA . PRO A 1 559 ? -43.549 -0.467 14.350 1.00 86.69 559 PRO A CA 1
ATOM 4484 C C . PRO A 1 559 ? -42.475 0.037 15.324 1.00 86.69 559 PRO A C 1
ATOM 4486 O O . PRO A 1 559 ? -42.784 0.347 16.476 1.00 86.69 559 PRO A O 1
ATOM 4489 N N . ILE A 1 560 ? -41.228 0.192 14.871 1.00 84.75 560 ILE A N 1
ATOM 4490 C CA . ILE A 1 560 ? -40.103 0.615 15.722 1.00 84.75 560 ILE A CA 1
ATOM 4491 C C . ILE A 1 560 ? -40.359 1.967 16.403 1.00 84.75 560 ILE A C 1
ATOM 4493 O O . ILE A 1 560 ? -40.005 2.153 17.565 1.00 84.75 560 ILE A O 1
ATOM 4497 N N . ARG A 1 561 ? -41.078 2.886 15.745 1.00 87.44 561 ARG A N 1
ATOM 4498 C CA . ARG A 1 561 ? -41.465 4.177 16.342 1.00 87.44 561 ARG A CA 1
ATOM 4499 C C . ARG A 1 561 ? -42.343 4.036 17.593 1.00 87.44 561 ARG A C 1
ATOM 4501 O O . ARG A 1 561 ? -42.319 4.909 18.451 1.00 87.44 561 ARG A O 1
ATOM 4508 N N . GLU A 1 562 ? -43.123 2.959 17.699 1.00 88.12 562 GLU A N 1
ATOM 4509 C CA . GLU A 1 562 ? -43.996 2.686 18.851 1.00 88.12 562 GLU A CA 1
ATOM 4510 C C . GLU A 1 562 ? -43.232 2.044 20.012 1.00 88.12 562 GLU A C 1
ATOM 4512 O O . GLU A 1 562 ? -43.712 2.035 21.144 1.00 88.12 562 GLU A O 1
ATOM 4517 N N . LEU A 1 563 ? -42.018 1.550 19.751 1.00 84.25 563 LEU A N 1
ATOM 4518 C CA . LEU A 1 563 ? -41.129 1.027 20.779 1.00 84.25 563 LEU A CA 1
ATOM 4519 C C . LEU A 1 563 ? -40.330 2.136 21.479 1.00 84.25 563 LEU A C 1
ATOM 4521 O O . LEU A 1 563 ? -39.693 1.863 22.500 1.00 84.25 563 LEU A O 1
ATOM 4525 N N . VAL A 1 564 ? -40.379 3.379 20.986 1.00 85.00 564 VAL A N 1
ATOM 4526 C CA . VAL A 1 564 ? -39.624 4.505 21.550 1.00 85.00 564 VAL A CA 1
ATOM 4527 C C . VAL A 1 564 ? -39.990 4.744 23.013 1.00 85.00 564 VAL A C 1
ATOM 4529 O O . VAL A 1 564 ? -41.159 4.884 23.368 1.00 85.00 564 VAL A O 1
ATOM 4532 N N . GLY A 1 565 ? -38.974 4.791 23.878 1.00 75.88 565 GLY A N 1
ATOM 4533 C CA . GLY A 1 565 ? -39.160 4.956 25.324 1.00 75.88 565 GLY A CA 1
ATOM 4534 C C . GLY A 1 565 ? -39.721 3.723 26.048 1.00 75.88 565 GLY A C 1
ATOM 4535 O O . GLY A 1 565 ? -40.029 3.802 27.238 1.00 75.88 565 GLY A O 1
ATOM 4536 N N . THR A 1 566 ? -39.840 2.581 25.366 1.00 83.38 566 THR A N 1
ATOM 4537 C CA . THR A 1 566 ? -40.251 1.301 25.959 1.00 83.38 566 THR A CA 1
ATOM 4538 C C . THR A 1 566 ? -39.059 0.352 26.114 1.00 83.38 566 THR A C 1
ATOM 4540 O O . THR A 1 566 ? -37.994 0.556 25.534 1.00 83.38 566 THR A O 1
ATOM 4543 N N . THR A 1 567 ? -39.233 -0.710 26.902 1.00 80.88 567 THR A N 1
ATOM 4544 C CA . THR A 1 567 ? -38.294 -1.841 26.957 1.00 80.88 567 THR A CA 1
ATOM 4545 C C . THR A 1 567 ? -39.086 -3.141 26.920 1.00 80.88 567 THR A C 1
ATOM 4547 O O . THR A 1 567 ? -40.210 -3.204 27.422 1.00 80.88 567 THR A O 1
ATOM 4550 N N . GLY A 1 568 ? -38.517 -4.191 26.340 1.00 79.75 568 GLY A N 1
ATOM 4551 C CA . GLY A 1 568 ? -39.208 -5.466 26.155 1.00 79.75 568 GLY A CA 1
ATOM 4552 C C . GLY A 1 568 ? -38.271 -6.520 25.588 1.00 79.75 568 GLY A C 1
ATOM 4553 O O . GLY A 1 568 ? -37.059 -6.361 25.677 1.00 79.75 568 GLY A O 1
ATOM 4554 N N . LYS A 1 569 ? -38.807 -7.603 25.016 1.00 82.12 569 LYS A N 1
ATOM 4555 C CA . LYS A 1 569 ? -37.999 -8.618 24.322 1.00 82.12 569 LYS A CA 1
ATOM 4556 C C . LYS A 1 569 ? -38.343 -8.683 22.844 1.00 82.12 569 LYS A C 1
ATOM 4558 O O . LYS A 1 569 ? -39.526 -8.739 22.502 1.00 82.12 569 LYS A O 1
ATOM 4563 N N . VAL A 1 570 ? -37.314 -8.751 22.014 1.00 79.44 570 VAL A N 1
ATOM 4564 C CA . VAL A 1 570 ? -37.383 -8.957 20.564 1.00 79.44 570 VAL A CA 1
ATOM 4565 C C . VAL A 1 570 ? -36.880 -10.342 20.199 1.00 79.44 570 VAL A C 1
ATOM 4567 O O . VAL A 1 570 ? -36.119 -10.948 20.956 1.00 79.44 570 VAL A O 1
ATOM 4570 N N . TYR A 1 571 ? -37.338 -10.857 19.062 1.00 77.00 571 TYR A N 1
ATOM 4571 C CA . TYR A 1 571 ? -36.765 -12.057 18.468 1.00 77.00 571 TYR A CA 1
ATOM 4572 C C . TYR A 1 571 ? -35.428 -11.721 17.803 1.00 77.00 571 TYR A C 1
ATOM 4574 O O . TYR A 1 571 ? -35.317 -10.742 17.067 1.00 77.00 571 TYR A O 1
ATOM 4582 N N . CYS A 1 572 ? -34.431 -12.554 18.068 1.00 68.31 572 CYS A N 1
ATOM 4583 C CA . CYS A 1 572 ? -33.040 -12.424 17.645 1.00 68.31 572 CYS A CA 1
ATOM 4584 C C . CYS A 1 572 ? -32.608 -13.728 16.960 1.00 68.31 572 CYS A C 1
ATOM 4586 O O . CYS A 1 572 ? -33.254 -14.767 17.116 1.00 68.31 572 CYS A O 1
ATOM 4588 N N . TYR A 1 573 ? -31.480 -13.715 16.268 1.00 65.81 573 TYR A N 1
ATOM 4589 C CA . TYR A 1 573 ? -30.827 -14.904 15.734 1.00 65.81 573 TYR A CA 1
ATOM 4590 C C . TYR A 1 573 ? -29.562 -15.197 16.529 1.00 65.81 573 TYR A C 1
ATOM 4592 O O . TYR A 1 573 ? -28.729 -14.321 16.759 1.00 65.81 573 TYR A O 1
ATOM 4600 N N . ASN A 1 574 ? -29.415 -16.449 16.939 1.00 66.56 574 ASN A N 1
ATOM 4601 C CA . ASN A 1 574 ? -28.173 -16.961 17.482 1.00 66.56 574 ASN A CA 1
ATOM 4602 C C . ASN A 1 574 ? -27.383 -17.608 16.336 1.00 66.56 574 ASN A C 1
ATOM 4604 O O . ASN A 1 574 ? -27.773 -18.673 15.849 1.00 66.56 574 ASN A O 1
ATOM 4608 N N . GLU A 1 575 ? -26.290 -16.970 15.917 1.00 57.81 575 GLU A N 1
ATOM 4609 C CA . GLU A 1 575 ? -25.452 -17.437 14.805 1.00 57.81 575 GLU A CA 1
ATOM 4610 C C . GLU A 1 575 ? -24.772 -18.782 15.093 1.00 57.81 575 GLU A C 1
ATOM 4612 O O . GLU A 1 575 ? -24.683 -19.635 14.211 1.00 57.81 575 GLU A O 1
ATOM 4617 N N . GLU A 1 576 ? -24.360 -19.008 16.342 1.00 54.66 576 GLU A N 1
ATOM 4618 C CA . GLU A 1 576 ? -23.674 -20.226 16.781 1.00 54.66 576 GLU A CA 1
ATOM 4619 C C . GLU A 1 576 ? -24.597 -21.451 16.695 1.00 54.66 576 GLU A C 1
ATOM 4621 O O . GLU A 1 576 ? -24.251 -22.488 16.126 1.00 54.66 576 GLU A O 1
ATOM 4626 N N . LYS A 1 577 ? -25.817 -21.319 17.220 1.00 58.41 577 LYS A N 1
ATOM 4627 C CA . LYS A 1 577 ? -26.831 -22.385 17.229 1.00 58.41 577 LYS A CA 1
ATOM 4628 C C . LYS A 1 577 ? -27.681 -22.410 15.962 1.00 58.41 577 LYS A C 1
ATOM 4630 O O . LYS A 1 577 ? -28.528 -23.292 15.829 1.00 58.41 577 LYS A O 1
ATOM 4635 N N . LYS A 1 578 ? -27.486 -21.437 15.067 1.00 63.53 578 LYS A N 1
ATOM 4636 C CA . LYS A 1 578 ? -28.264 -21.219 13.841 1.00 63.53 578 LYS A CA 1
ATOM 4637 C C . LYS A 1 578 ? -29.775 -21.271 14.077 1.00 63.53 578 LYS A C 1
ATOM 4639 O O . LYS A 1 578 ? -30.512 -21.894 13.315 1.00 63.53 578 LYS A O 1
ATOM 4644 N N . CYS A 1 579 ? -30.241 -20.646 15.157 1.00 65.94 579 CYS A N 1
ATOM 4645 C CA . CYS A 1 579 ? -31.644 -20.699 15.565 1.00 65.94 579 CYS A CA 1
ATOM 4646 C C . CYS A 1 579 ? -32.150 -19.355 16.095 1.00 65.94 579 CYS A C 1
ATOM 4648 O O . CYS A 1 579 ? -31.379 -18.500 16.532 1.00 65.94 579 CYS A O 1
ATOM 4650 N N . MET A 1 580 ? -33.469 -19.178 16.059 1.00 69.94 580 MET A N 1
ATOM 4651 C CA . MET A 1 580 ? -34.130 -18.012 16.633 1.00 69.94 580 MET A CA 1
ATOM 4652 C C . MET A 1 580 ? -34.107 -18.075 18.169 1.00 69.94 580 MET A C 1
ATOM 4654 O O . MET A 1 580 ? -34.324 -19.125 18.772 1.00 69.94 580 MET A O 1
ATOM 4658 N N . THR A 1 581 ? -33.879 -16.932 18.805 1.00 72.69 581 THR A N 1
ATOM 4659 C CA . THR A 1 581 ? -33.900 -16.731 20.259 1.00 72.69 581 THR A CA 1
ATOM 4660 C C . THR A 1 581 ? -34.611 -15.411 20.582 1.00 72.69 581 THR A C 1
ATOM 4662 O O . THR A 1 581 ? -35.154 -14.762 19.690 1.00 72.69 581 THR A O 1
ATOM 4665 N N . THR A 1 582 ? -34.655 -15.002 21.849 1.00 77.25 582 THR A N 1
ATOM 4666 C CA . THR A 1 582 ? -35.173 -13.684 22.245 1.00 77.25 582 THR A CA 1
ATOM 4667 C C . THR A 1 582 ? -34.202 -12.990 23.177 1.00 77.25 582 THR A C 1
ATOM 4669 O O . THR A 1 582 ? -33.709 -13.632 24.107 1.00 77.25 582 THR A O 1
ATOM 4672 N N . SER A 1 583 ? -34.015 -11.686 23.009 1.00 66.94 583 SER A N 1
ATOM 4673 C CA . SER A 1 583 ? -33.273 -10.867 23.961 1.00 66.94 583 SER A CA 1
ATOM 4674 C C . SER A 1 583 ? -33.967 -9.547 24.246 1.00 66.94 583 SER A C 1
ATOM 4676 O O . SER A 1 583 ? -34.920 -9.159 23.567 1.00 66.94 583 SER A O 1
ATOM 4678 N N . LYS A 1 584 ? -33.554 -8.908 25.337 1.00 65.50 584 LYS A N 1
ATOM 4679 C CA . LYS A 1 584 ? -34.134 -7.656 25.792 1.00 65.50 584 LYS A CA 1
ATOM 4680 C C . LYS A 1 584 ? -33.655 -6.521 24.888 1.00 65.50 584 LYS A C 1
ATOM 4682 O O . LYS A 1 584 ? -32.467 -6.437 24.610 1.00 65.50 584 LYS A O 1
ATOM 4687 N N . TYR A 1 585 ? -34.572 -5.658 24.462 1.00 76.00 585 TYR A N 1
ATOM 4688 C CA . TYR A 1 585 ? -34.209 -4.403 23.815 1.00 76.00 585 TYR A CA 1
ATOM 4689 C C . TYR A 1 585 ? -34.310 -3.225 24.783 1.00 76.00 585 TYR A C 1
ATOM 4691 O O . TYR A 1 585 ? -35.135 -3.219 25.712 1.00 76.00 585 TYR A O 1
ATOM 4699 N N . ARG A 1 586 ? -33.479 -2.215 24.536 1.00 67.56 586 ARG A N 1
ATOM 4700 C CA . ARG A 1 586 ? -33.430 -0.954 25.271 1.00 67.56 586 ARG A CA 1
ATOM 4701 C C . ARG A 1 586 ? -33.147 0.215 24.330 1.00 67.56 586 ARG A C 1
ATOM 4703 O O . ARG A 1 586 ? -32.814 0.028 23.167 1.00 67.56 586 ARG A O 1
ATOM 4710 N N . ASP A 1 587 ? -33.331 1.412 24.871 1.00 69.81 587 ASP A N 1
ATOM 4711 C CA . ASP A 1 587 ? -32.996 2.686 24.231 1.00 69.81 587 ASP A CA 1
ATOM 4712 C C . ASP A 1 587 ? -33.501 2.845 22.787 1.00 69.81 587 ASP A C 1
ATOM 4714 O O . ASP A 1 587 ? -32.820 3.378 21.914 1.00 69.81 587 ASP A O 1
ATOM 4718 N N . CYS A 1 588 ? -34.729 2.380 22.534 1.00 73.19 588 CYS A N 1
ATOM 4719 C CA . CYS A 1 588 ? -35.384 2.651 21.265 1.00 73.19 588 CYS A CA 1
ATOM 4720 C C . CYS A 1 588 ? -35.649 4.155 21.158 1.00 73.19 588 CYS A C 1
ATOM 4722 O O . CYS A 1 588 ? -36.375 4.726 21.984 1.00 73.19 588 CYS A O 1
ATOM 4724 N N . ARG A 1 589 ? -35.072 4.799 20.144 1.00 75.38 589 ARG A N 1
ATOM 4725 C CA . ARG A 1 589 ? -35.094 6.257 19.991 1.00 75.38 589 ARG A CA 1
ATOM 4726 C C . ARG A 1 589 ? -35.107 6.673 18.527 1.00 75.38 589 ARG A C 1
ATOM 4728 O O . ARG A 1 589 ? -34.680 5.929 17.651 1.00 75.38 589 ARG A O 1
ATOM 4735 N N . LEU A 1 590 ? -35.605 7.883 18.281 1.00 75.50 590 LEU A N 1
ATOM 4736 C CA . LEU A 1 590 ? -35.411 8.572 17.008 1.00 75.50 590 LEU A CA 1
ATOM 4737 C C . LEU A 1 590 ? -33.937 8.977 16.914 1.00 75.50 590 LEU A C 1
ATOM 4739 O O . LEU A 1 590 ? -33.464 9.747 17.752 1.00 75.50 590 LEU A O 1
ATOM 4743 N N . THR A 1 591 ? -33.232 8.468 15.913 1.00 66.19 591 THR A N 1
ATOM 4744 C CA . THR A 1 591 ? -31.789 8.680 15.755 1.00 66.19 591 THR A CA 1
ATOM 4745 C C . THR A 1 591 ? -31.503 9.854 14.828 1.00 66.19 591 THR A C 1
ATOM 4747 O O . THR A 1 591 ? -30.676 10.705 15.148 1.00 66.19 591 THR A O 1
ATOM 4750 N N . GLN A 1 592 ? -32.234 9.952 13.715 1.00 69.69 592 GLN A N 1
ATOM 4751 C CA . GLN A 1 592 ? -32.062 11.011 12.723 1.00 69.69 592 GLN A CA 1
ATOM 4752 C C . GLN A 1 592 ? -33.405 11.367 12.078 1.00 69.69 592 GLN A C 1
ATOM 4754 O O . GLN A 1 592 ? -34.256 10.505 11.865 1.00 69.69 592 GLN A O 1
ATOM 4759 N N . LYS A 1 593 ? -33.588 12.656 11.778 1.00 74.25 593 LYS A N 1
ATOM 4760 C CA . LYS A 1 593 ? -34.716 13.145 10.981 1.00 74.25 593 LYS A CA 1
ATOM 4761 C C . LYS A 1 593 ? -34.313 13.277 9.522 1.00 74.25 593 LYS A C 1
ATOM 4763 O O . LYS A 1 593 ? -33.190 13.706 9.264 1.00 74.25 593 LYS A O 1
ATOM 4768 N N . GLU A 1 594 ? -35.232 12.958 8.617 1.00 79.25 594 GLU A N 1
ATOM 4769 C CA . GLU A 1 594 ? -35.038 13.090 7.163 1.00 79.25 594 GLU A CA 1
ATOM 4770 C C . GLU A 1 594 ? -33.756 12.389 6.651 1.00 79.25 594 GLU A C 1
ATOM 4772 O O . GLU A 1 594 ? -32.981 12.957 5.882 1.00 79.25 594 GLU A O 1
ATOM 4777 N N . ALA A 1 595 ? -33.511 11.148 7.083 1.00 73.44 595 ALA A N 1
ATOM 4778 C CA . ALA A 1 595 ? -32.383 10.347 6.607 1.00 73.44 595 ALA A CA 1
ATOM 4779 C C . ALA A 1 595 ? -32.698 9.705 5.240 1.00 73.44 595 ALA A C 1
ATOM 4781 O O . ALA A 1 595 ? -33.823 9.236 5.061 1.00 73.44 595 ALA A O 1
ATOM 4782 N N . PRO A 1 596 ? -31.743 9.634 4.290 1.00 75.50 596 PRO A N 1
ATOM 4783 C CA . PRO A 1 596 ? -31.922 8.918 3.025 1.00 75.50 596 PRO A CA 1
ATOM 4784 C C . PRO A 1 596 ? -32.181 7.423 3.236 1.00 75.50 596 PRO A C 1
ATOM 4786 O O . PRO A 1 596 ? -31.437 6.758 3.960 1.00 75.50 596 PRO A O 1
ATOM 4789 N N . ILE A 1 597 ? -33.216 6.897 2.581 1.00 86.94 597 ILE A N 1
ATOM 4790 C CA . ILE A 1 597 ? -33.673 5.513 2.743 1.00 86.94 597 ILE A CA 1
ATOM 4791 C C . ILE A 1 597 ? -33.508 4.727 1.448 1.00 86.94 597 ILE A C 1
ATOM 4793 O O . ILE A 1 597 ? -33.881 5.195 0.369 1.00 86.94 597 ILE A O 1
ATOM 4797 N N . LEU A 1 598 ? -33.029 3.493 1.577 1.00 83.25 598 LEU A N 1
ATOM 4798 C CA . LEU A 1 598 ? -33.149 2.459 0.558 1.00 83.25 598 LEU A CA 1
ATOM 4799 C C . LEU A 1 598 ? -34.308 1.526 0.917 1.00 83.25 598 LEU A C 1
ATOM 4801 O O . LEU A 1 598 ? -34.455 1.106 2.066 1.00 83.25 598 LEU A O 1
ATOM 4805 N N . GLN A 1 599 ? -35.134 1.218 -0.078 1.00 88.62 599 GLN A N 1
ATOM 4806 C CA . GLN A 1 599 ? -36.203 0.233 -0.012 1.00 88.62 599 GLN A CA 1
ATOM 4807 C C . GLN A 1 599 ? -35.748 -1.045 -0.716 1.00 88.62 599 GLN A C 1
ATOM 4809 O O . GLN A 1 599 ? -35.450 -1.018 -1.909 1.00 88.62 599 GLN A O 1
ATOM 4814 N N . ILE A 1 600 ? -35.733 -2.151 0.024 1.00 88.75 600 ILE A N 1
ATOM 4815 C CA . ILE A 1 600 ? -35.400 -3.492 -0.452 1.00 88.75 600 ILE A CA 1
ATOM 4816 C C . ILE A 1 600 ? -36.692 -4.299 -0.543 1.00 88.75 600 ILE A C 1
ATOM 4818 O O . ILE A 1 600 ? -37.345 -4.526 0.477 1.00 88.75 600 ILE A O 1
ATOM 4822 N N . GLU A 1 601 ? -37.052 -4.748 -1.741 1.00 87.94 601 GLU A N 1
ATOM 4823 C CA . GLU A 1 601 ? -38.140 -5.703 -1.958 1.00 87.94 601 GLU A CA 1
ATOM 4824 C C . GLU A 1 601 ? -37.580 -7.128 -2.026 1.00 87.94 601 GLU A C 1
ATOM 4826 O O . GLU A 1 601 ? -36.542 -7.377 -2.647 1.00 87.94 601 GLU A O 1
ATOM 4831 N N . LEU A 1 602 ? -38.253 -8.064 -1.358 1.00 85.56 602 LEU A N 1
ATOM 4832 C CA . LEU A 1 602 ? -37.893 -9.481 -1.307 1.00 85.56 602 LEU A CA 1
ATOM 4833 C C . LEU A 1 602 ? -38.862 -10.323 -2.142 1.00 85.56 602 LEU A C 1
ATOM 4835 O O . LEU A 1 602 ? -40.007 -9.937 -2.368 1.00 85.56 602 LEU A O 1
ATOM 4839 N N . GLU A 1 603 ? -38.435 -11.523 -2.535 1.00 85.44 603 GLU A N 1
ATOM 4840 C CA . GLU A 1 603 ? -39.204 -12.425 -3.408 1.00 85.44 603 GLU A CA 1
ATOM 4841 C C . GLU A 1 603 ? -40.579 -12.849 -2.865 1.00 85.44 603 GLU A C 1
ATOM 4843 O O . GLU A 1 603 ? -41.448 -13.251 -3.638 1.00 85.44 603 GLU A O 1
ATOM 4848 N N . ASP A 1 604 ? -40.803 -12.741 -1.551 1.00 80.69 604 ASP A N 1
ATOM 4849 C CA . ASP A 1 604 ? -42.096 -13.003 -0.907 1.00 80.69 604 ASP A CA 1
ATOM 4850 C C . ASP A 1 604 ? -42.996 -11.753 -0.801 1.00 80.69 604 ASP A C 1
ATOM 4852 O O . ASP A 1 604 ? -44.070 -11.809 -0.196 1.00 80.69 604 ASP A O 1
ATOM 4856 N N . GLY A 1 605 ? -42.579 -10.631 -1.399 1.00 80.12 605 GLY A N 1
ATOM 4857 C CA . GLY A 1 605 ? -43.286 -9.350 -1.415 1.00 80.12 605 GLY A CA 1
ATOM 4858 C C . GLY A 1 605 ? -43.056 -8.479 -0.177 1.00 80.12 605 GLY A C 1
ATOM 4859 O O . GLY A 1 605 ? -43.689 -7.429 -0.049 1.00 80.12 605 GLY A O 1
ATOM 4860 N N . ARG A 1 606 ? -42.188 -8.890 0.758 1.00 80.38 606 ARG A N 1
ATOM 4861 C CA . ARG A 1 606 ? -41.803 -8.054 1.906 1.00 80.38 606 ARG A CA 1
ATOM 4862 C C . ARG A 1 606 ? -40.920 -6.895 1.478 1.00 80.38 606 ARG A C 1
ATOM 4864 O O . ARG A 1 606 ? -40.164 -6.989 0.517 1.00 80.38 606 ARG A O 1
ATOM 4871 N N . VAL A 1 607 ? -40.991 -5.831 2.270 1.00 83.44 607 VAL A N 1
ATOM 4872 C CA . VAL A 1 607 ? -40.246 -4.601 2.040 1.00 83.44 607 VAL A CA 1
ATOM 4873 C C . VAL A 1 607 ? -39.507 -4.201 3.313 1.00 83.44 607 VAL A C 1
ATOM 4875 O O . VAL A 1 607 ? -40.143 -3.998 4.349 1.00 83.44 607 VAL A O 1
ATOM 4878 N N . LEU A 1 608 ? -38.184 -4.068 3.215 1.00 83.62 608 LEU A N 1
ATOM 4879 C CA . LEU A 1 608 ? -37.323 -3.494 4.246 1.00 83.62 608 LEU A CA 1
ATOM 4880 C C . LEU A 1 608 ? -36.932 -2.075 3.831 1.00 83.62 608 LEU A C 1
ATOM 4882 O O . LEU A 1 608 ? -36.576 -1.841 2.680 1.00 83.62 608 LEU A O 1
ATOM 4886 N N . LYS A 1 609 ? -36.981 -1.132 4.769 1.00 85.56 609 LYS A N 1
ATOM 4887 C CA . LYS A 1 609 ? -36.557 0.251 4.558 1.00 85.56 609 LYS A CA 1
ATOM 4888 C C . LYS A 1 609 ? -35.518 0.633 5.604 1.00 85.56 609 LYS A C 1
ATOM 4890 O O . LYS A 1 609 ? -35.796 0.589 6.803 1.00 85.56 609 LYS A O 1
ATOM 4895 N N . ALA A 1 610 ? -34.326 1.000 5.158 1.00 79.81 610 ALA A N 1
ATOM 4896 C CA . ALA A 1 610 ? -33.207 1.285 6.047 1.00 79.81 610 ALA A CA 1
ATOM 4897 C C . ALA A 1 610 ? -32.226 2.292 5.437 1.00 79.81 610 ALA A C 1
ATOM 4899 O O . ALA A 1 610 ? -32.273 2.573 4.236 1.00 79.81 610 ALA A O 1
ATOM 4900 N N . THR A 1 611 ? -31.321 2.817 6.264 1.00 74.94 611 THR A N 1
ATOM 4901 C CA . THR A 1 611 ? -30.154 3.562 5.773 1.00 74.94 611 THR A CA 1
ATOM 4902 C C . THR A 1 611 ? -29.181 2.624 5.046 1.00 74.94 611 THR A C 1
ATOM 4904 O O . THR A 1 611 ? -29.131 1.430 5.339 1.00 74.94 611 THR A O 1
ATOM 4907 N N . ALA A 1 612 ? -28.398 3.145 4.093 1.00 72.88 612 ALA A N 1
ATOM 4908 C CA . ALA A 1 612 ? -27.464 2.333 3.299 1.00 72.88 612 ALA A CA 1
ATOM 4909 C C . ALA A 1 612 ? -26.441 1.577 4.165 1.00 72.88 612 ALA A C 1
ATOM 4911 O O . ALA A 1 612 ? -26.157 0.412 3.910 1.00 72.88 612 ALA A O 1
ATOM 4912 N N . GLU A 1 613 ? -25.984 2.198 5.250 1.00 61.84 613 GLU A N 1
ATOM 4913 C CA . GLU A 1 613 ? -25.030 1.614 6.198 1.00 61.84 613 GLU A CA 1
ATOM 4914 C C . GLU A 1 613 ? -25.628 0.518 7.086 1.00 61.84 613 GLU A C 1
ATOM 4916 O O . GLU A 1 613 ? -24.928 -0.060 7.914 1.00 61.84 613 GLU A O 1
ATOM 4921 N N . HIS A 1 614 ? -26.931 0.248 7.005 1.00 66.38 614 HIS A N 1
ATOM 4922 C CA . HIS A 1 614 ? -27.583 -0.688 7.909 1.00 66.38 614 HIS A CA 1
ATOM 4923 C C . HIS A 1 614 ? -27.210 -2.143 7.571 1.00 66.38 614 HIS A C 1
ATOM 4925 O O . HIS A 1 614 ? -27.481 -2.577 6.452 1.00 66.38 614 HIS A O 1
ATOM 4931 N N . PRO A 1 615 ? -26.600 -2.919 8.487 1.00 64.31 615 PRO A N 1
ATOM 4932 C CA . PRO A 1 615 ? -26.197 -4.288 8.191 1.00 64.31 615 PRO A CA 1
ATOM 4933 C C . PRO A 1 615 ? -27.395 -5.241 8.232 1.00 64.31 615 PRO A C 1
ATOM 4935 O O . PRO A 1 615 ? -28.188 -5.218 9.174 1.00 64.31 615 PRO A O 1
ATOM 4938 N N . VAL A 1 616 ? -27.483 -6.131 7.244 1.00 68.88 616 VAL A N 1
ATOM 4939 C CA . VAL A 1 616 ? -28.431 -7.250 7.187 1.00 68.88 616 VAL A CA 1
ATOM 4940 C C . VAL A 1 616 ? -27.700 -8.582 7.030 1.00 68.88 616 VAL A C 1
ATOM 4942 O O . VAL A 1 616 ? -26.632 -8.657 6.421 1.00 68.88 616 VAL A O 1
ATOM 4945 N N . TYR A 1 617 ? -28.264 -9.660 7.573 1.00 69.38 617 TYR A N 1
ATOM 4946 C CA . TYR A 1 617 ? -27.652 -10.987 7.457 1.00 69.38 617 TYR A CA 1
ATOM 4947 C C . TYR A 1 617 ? -28.029 -11.671 6.146 1.00 69.38 617 TYR A C 1
ATOM 4949 O O . TYR A 1 617 ? -29.211 -11.887 5.875 1.00 69.38 617 TYR A O 1
ATOM 4957 N N . THR A 1 618 ? -27.030 -12.071 5.364 1.00 77.19 618 THR A N 1
ATOM 4958 C CA . THR A 1 618 ? -27.205 -12.705 4.050 1.00 77.19 618 THR A CA 1
ATOM 4959 C C . THR A 1 618 ? -26.560 -14.091 3.979 1.00 77.19 618 THR A C 1
ATOM 4961 O O . THR A 1 618 ? -25.884 -14.540 4.906 1.00 77.19 618 THR A O 1
ATOM 4964 N N . GLN A 1 619 ? -26.698 -14.771 2.838 1.00 75.19 619 GLN A N 1
ATOM 4965 C CA . GLN A 1 619 ? -26.005 -16.030 2.538 1.00 75.19 619 GLN A CA 1
ATOM 4966 C C . GLN A 1 619 ? -24.470 -15.939 2.612 1.00 75.19 619 GLN A C 1
ATOM 4968 O O . GLN A 1 619 ? -23.813 -16.966 2.785 1.00 75.19 619 GLN A O 1
ATOM 4973 N N . ARG A 1 620 ? -23.894 -14.736 2.475 1.00 74.12 620 ARG A N 1
ATOM 4974 C CA . ARG A 1 620 ? -22.446 -14.484 2.568 1.00 74.12 620 ARG A CA 1
ATOM 4975 C C . ARG A 1 620 ? -22.021 -13.819 3.884 1.00 74.12 620 ARG A C 1
ATOM 4977 O O . ARG A 1 620 ? -20.865 -13.432 4.010 1.00 74.12 620 ARG A O 1
ATOM 4984 N N . GLY A 1 621 ? -22.926 -13.740 4.862 1.00 64.25 621 GLY A N 1
ATOM 4985 C CA . GLY A 1 621 ? -22.713 -13.068 6.146 1.00 64.25 621 GLY A CA 1
ATOM 4986 C C . GLY A 1 621 ? -23.359 -11.683 6.197 1.00 64.25 621 GLY A C 1
ATOM 4987 O O . GLY A 1 621 ? -24.277 -11.391 5.429 1.00 64.25 621 GLY A O 1
ATOM 4988 N N . TRP A 1 622 ? -22.902 -10.844 7.124 1.00 65.25 622 TRP A N 1
ATOM 4989 C CA . TRP A 1 622 ? -23.377 -9.469 7.288 1.00 65.25 622 TRP A CA 1
ATOM 4990 C C . TRP A 1 622 ? -22.960 -8.595 6.099 1.00 65.25 622 TRP A C 1
ATOM 4992 O O . TRP A 1 622 ? -21.782 -8.545 5.753 1.00 65.25 622 TRP A O 1
ATOM 5002 N N . VAL A 1 623 ? -23.929 -7.926 5.477 1.00 68.44 623 VAL A N 1
ATOM 5003 C CA . VAL A 1 623 ? -23.742 -7.019 4.331 1.00 68.44 623 VAL A CA 1
ATOM 5004 C C . VAL A 1 623 ? -24.562 -5.761 4.598 1.00 68.44 623 VAL A C 1
ATOM 5006 O O . VAL A 1 623 ? -25.675 -5.862 5.115 1.00 68.44 623 VAL A O 1
ATOM 5009 N N . THR A 1 624 ? -24.036 -4.578 4.290 1.00 76.69 624 THR A N 1
ATOM 5010 C CA . THR A 1 624 ? -24.804 -3.333 4.434 1.00 76.69 624 THR A CA 1
ATOM 5011 C C . THR A 1 624 ? -25.869 -3.237 3.346 1.00 76.69 624 THR A C 1
ATOM 5013 O O . THR A 1 624 ? -25.715 -3.766 2.247 1.00 76.69 624 THR A O 1
ATOM 5016 N N . VAL A 1 625 ? -26.979 -2.561 3.632 1.00 75.88 625 VAL A N 1
ATOM 5017 C CA . VAL A 1 625 ? -28.075 -2.390 2.670 1.00 75.88 625 VAL A CA 1
ATOM 5018 C C . VAL A 1 625 ? -27.607 -1.737 1.361 1.00 75.88 625 VAL A C 1
ATOM 5020 O O . VAL A 1 625 ? -28.108 -2.101 0.300 1.00 75.88 625 VAL A O 1
ATOM 5023 N N . GLY A 1 626 ? -26.629 -0.828 1.411 1.00 78.25 626 GLY A N 1
ATOM 5024 C CA . GLY A 1 626 ? -26.029 -0.194 0.232 1.00 78.25 626 GLY A CA 1
ATOM 5025 C C . GLY A 1 626 ? -25.197 -1.136 -0.647 1.00 78.25 626 GLY A C 1
ATOM 5026 O O . GLY A 1 626 ? -25.045 -0.876 -1.835 1.00 78.25 626 GLY A O 1
ATOM 5027 N N . GLU A 1 627 ? -24.698 -2.244 -0.096 1.00 78.88 627 GLU A N 1
ATOM 5028 C CA . GLU A 1 627 ? -23.898 -3.251 -0.810 1.00 78.88 627 GLU A CA 1
ATOM 5029 C C . GLU A 1 627 ? -24.717 -4.468 -1.282 1.00 78.88 627 GLU A C 1
ATOM 5031 O O . GLU A 1 627 ? -24.163 -5.413 -1.864 1.00 78.88 627 GLU A O 1
ATOM 5036 N N . LEU A 1 628 ? -26.025 -4.488 -1.005 1.00 81.75 628 LEU A N 1
ATOM 5037 C CA . LEU A 1 628 ? -26.912 -5.554 -1.459 1.00 81.75 628 LEU A CA 1
ATOM 5038 C C . LEU A 1 628 ? -27.098 -5.506 -2.976 1.00 81.75 628 LEU A C 1
ATOM 5040 O O . LEU A 1 628 ? -27.192 -4.450 -3.596 1.00 81.75 628 LEU A O 1
ATOM 5044 N N . THR A 1 629 ? -27.232 -6.687 -3.570 1.00 86.19 629 THR A N 1
ATOM 5045 C CA . THR A 1 629 ? -27.583 -6.865 -4.983 1.00 86.19 629 THR A CA 1
ATOM 5046 C C . THR A 1 629 ? -28.771 -7.820 -5.120 1.00 86.19 629 THR A C 1
ATOM 5048 O O . THR A 1 629 ? -29.076 -8.575 -4.200 1.00 86.19 629 THR A O 1
ATOM 5051 N N . GLU A 1 630 ? -29.405 -7.890 -6.294 1.00 85.88 630 GLU A N 1
ATOM 5052 C CA . GLU A 1 630 ? -30.467 -8.878 -6.599 1.00 85.88 630 GLU A CA 1
ATOM 5053 C C . GLU A 1 630 ? -29.987 -10.351 -6.587 1.00 85.88 630 GLU A C 1
ATOM 5055 O O . GLU A 1 630 ? -30.767 -11.296 -6.775 1.00 85.88 630 GLU A O 1
ATOM 5060 N N . ASN A 1 631 ? -28.679 -10.569 -6.411 1.00 86.31 631 ASN A N 1
ATOM 5061 C CA . ASN A 1 631 ? -28.086 -11.890 -6.206 1.00 86.31 631 ASN A CA 1
ATOM 5062 C C . ASN A 1 631 ? -28.002 -12.269 -4.721 1.00 86.31 631 ASN A C 1
ATOM 5064 O O . ASN A 1 631 ? -27.720 -13.428 -4.409 1.00 86.31 631 ASN A O 1
ATOM 5068 N N . ASP A 1 632 ? -28.231 -11.320 -3.812 1.00 87.12 632 ASP A N 1
ATOM 5069 C CA . ASP A 1 632 ? -28.216 -11.558 -2.377 1.00 87.12 632 ASP A CA 1
ATOM 5070 C C . ASP A 1 632 ? -29.571 -12.063 -1.869 1.00 87.12 632 ASP A C 1
ATOM 5072 O O . ASP A 1 632 ? -30.632 -11.848 -2.458 1.00 87.12 632 ASP A O 1
ATOM 5076 N N . SER A 1 633 ? -29.529 -12.815 -0.774 1.00 85.69 633 SER A N 1
ATOM 5077 C CA . SER A 1 633 ? -30.699 -13.325 -0.075 1.00 85.69 633 SER A CA 1
ATOM 5078 C C . SER A 1 633 ? -30.580 -13.028 1.412 1.00 85.69 633 SER A C 1
ATOM 5080 O O . SER A 1 633 ? -29.600 -13.411 2.050 1.00 85.69 633 SER A O 1
ATOM 5082 N N . ILE A 1 634 ? -31.585 -12.362 1.971 1.00 83.06 634 ILE A N 1
ATOM 5083 C CA . ILE A 1 634 ? -31.604 -11.947 3.373 1.00 83.06 634 ILE A CA 1
ATOM 5084 C C . ILE A 1 634 ? -32.203 -13.061 4.231 1.00 83.06 634 ILE A C 1
ATOM 5086 O O . ILE A 1 634 ? -33.201 -13.691 3.873 1.00 83.06 634 ILE A O 1
ATOM 5090 N N . LEU A 1 635 ? -31.589 -13.317 5.383 1.00 77.38 635 LEU A N 1
ATOM 5091 C CA . LEU A 1 635 ? -32.062 -14.302 6.343 1.00 77.38 635 LEU A CA 1
ATOM 5092 C C . LEU A 1 635 ? -33.352 -13.835 7.016 1.00 77.38 635 LEU A C 1
ATOM 5094 O O . LEU A 1 635 ? -33.367 -12.927 7.846 1.00 77.38 635 LEU A O 1
ATOM 5098 N N . LYS A 1 636 ? -34.425 -14.549 6.705 1.00 78.69 636 LYS A N 1
ATOM 5099 C CA . LYS A 1 636 ? -35.716 -14.517 7.373 1.00 78.69 636 LYS A CA 1
ATOM 5100 C C . LYS A 1 636 ? -35.742 -15.547 8.500 1.00 78.69 636 LYS A C 1
ATOM 5102 O O . LYS A 1 636 ? -35.427 -16.725 8.306 1.00 78.69 636 LYS A O 1
ATOM 5107 N N . LEU A 1 637 ? -36.204 -15.111 9.667 1.00 66.56 637 LEU A N 1
ATOM 5108 C CA . LEU A 1 637 ? -36.599 -16.004 10.751 1.00 66.56 637 LEU A CA 1
ATOM 5109 C C . LEU A 1 637 ? -38.113 -16.204 10.718 1.00 66.56 637 LEU A C 1
ATOM 5111 O O . LEU A 1 637 ? -38.883 -15.263 10.918 1.00 66.56 637 LEU A O 1
ATOM 5115 N N . GLU A 1 638 ? -38.543 -17.437 10.453 1.00 60.00 638 GLU A N 1
ATOM 5116 C CA . GLU A 1 638 ? -39.950 -17.822 10.461 1.00 60.00 638 GLU A CA 1
ATOM 5117 C C . GLU A 1 638 ? -40.134 -18.997 11.417 1.00 60.00 638 GLU A C 1
ATOM 5119 O O . GLU A 1 638 ? -39.847 -20.153 11.103 1.00 60.00 638 GLU A O 1
ATOM 5124 N N . SER A 1 639 ? -40.630 -18.701 12.620 1.00 58.91 639 SER A N 1
ATOM 5125 C CA . SER A 1 639 ? -40.759 -19.677 13.708 1.00 58.91 639 SER A CA 1
ATOM 5126 C C . SER A 1 639 ? -39.416 -20.362 14.037 1.00 58.91 639 SER A C 1
ATOM 5128 O O . SER A 1 639 ? -38.417 -19.680 14.231 1.00 58.91 639 SER A O 1
ATOM 5130 N N . ILE A 1 640 ? -39.369 -21.691 14.142 1.00 51.31 640 ILE A N 1
ATOM 5131 C CA . ILE A 1 640 ? -38.144 -22.455 14.458 1.00 51.31 640 ILE A CA 1
ATOM 5132 C C . ILE A 1 640 ? -37.202 -22.634 13.253 1.00 51.31 640 ILE A C 1
ATOM 5134 O O . ILE A 1 640 ? -36.108 -23.167 13.430 1.00 51.31 640 ILE A O 1
ATOM 5138 N N . ASN A 1 641 ? -37.596 -22.187 12.055 1.00 54.62 641 ASN A N 1
ATOM 5139 C CA . ASN A 1 641 ? -36.831 -22.371 10.823 1.00 54.62 641 ASN A CA 1
ATOM 5140 C C . ASN A 1 641 ? -36.228 -21.051 10.317 1.00 54.62 641 ASN A C 1
ATOM 5142 O O . ASN A 1 641 ? -36.817 -19.974 10.432 1.00 54.62 641 ASN A O 1
ATOM 5146 N N . THR A 1 642 ? -35.046 -21.160 9.716 1.00 67.06 642 THR A N 1
ATOM 5147 C CA . THR A 1 642 ? -34.370 -20.097 8.970 1.00 67.06 642 THR A CA 1
ATOM 5148 C C . THR A 1 642 ? -34.635 -20.271 7.476 1.00 67.06 642 THR A C 1
ATOM 5150 O O . THR A 1 642 ? -34.582 -21.384 6.953 1.00 67.06 642 THR A O 1
ATOM 5153 N N . GLN A 1 643 ? -34.909 -19.176 6.773 1.00 78.25 643 GLN A N 1
ATOM 5154 C CA . GLN A 1 643 ? -35.050 -19.154 5.317 1.00 78.25 643 GLN A CA 1
ATOM 5155 C C . GLN A 1 643 ? -34.256 -17.975 4.757 1.00 78.25 643 GLN A C 1
ATOM 5157 O O . GLN A 1 643 ? -34.231 -16.913 5.362 1.00 78.25 643 GLN A O 1
ATOM 5162 N N . LEU A 1 644 ? -33.609 -18.146 3.609 1.00 81.19 644 LEU A N 1
ATOM 5163 C CA . LEU A 1 644 ? -33.017 -17.037 2.861 1.00 81.19 644 LEU A CA 1
ATOM 5164 C C . LEU A 1 644 ? -34.043 -16.573 1.825 1.00 81.19 644 LEU A C 1
ATOM 5166 O O . LEU A 1 644 ? -34.557 -17.407 1.082 1.00 81.19 644 LEU A O 1
ATOM 5170 N N . LEU A 1 645 ? -34.361 -15.280 1.819 1.00 81.56 645 LEU A N 1
ATOM 5171 C CA . LEU A 1 645 ? -35.266 -14.649 0.861 1.00 81.56 645 LEU A CA 1
ATOM 5172 C C . LEU A 1 645 ? -34.465 -13.834 -0.140 1.00 81.56 645 LEU A C 1
ATOM 5174 O O . LEU A 1 645 ? -33.748 -12.916 0.260 1.00 81.56 645 LEU A O 1
ATOM 5178 N N . ARG A 1 646 ? -34.601 -14.141 -1.427 1.00 87.50 646 ARG A N 1
ATOM 5179 C CA . ARG A 1 646 ? -33.893 -13.408 -2.478 1.00 87.50 646 ARG A CA 1
ATOM 5180 C C . ARG A 1 646 ? -34.360 -11.952 -2.563 1.00 87.50 646 ARG A C 1
ATOM 5182 O O . ARG A 1 646 ? -35.559 -11.680 -2.522 1.00 87.50 646 ARG A O 1
ATOM 5189 N N . VAL A 1 647 ? -33.410 -11.033 -2.725 1.00 88.38 647 VAL A N 1
ATOM 5190 C CA . VAL A 1 647 ? -33.678 -9.625 -3.038 1.00 88.38 647 VAL A CA 1
ATOM 5191 C C . VAL A 1 647 ? -34.152 -9.509 -4.487 1.00 88.38 647 VAL A C 1
ATOM 5193 O O . VAL A 1 647 ? -33.482 -9.994 -5.399 1.00 88.38 647 VAL A O 1
ATOM 5196 N N . THR A 1 648 ? -35.309 -8.886 -4.707 1.00 87.94 648 THR A N 1
ATOM 5197 C CA . THR A 1 648 ? -35.886 -8.685 -6.046 1.00 87.94 648 THR A CA 1
ATOM 5198 C C . THR A 1 648 ? -35.685 -7.283 -6.585 1.00 87.94 648 THR A C 1
ATOM 5200 O O . THR A 1 648 ? -35.592 -7.128 -7.795 1.00 87.94 648 THR A O 1
ATOM 5203 N N . GLU A 1 649 ? -35.652 -6.272 -5.720 1.00 87.31 649 GLU A N 1
ATOM 5204 C CA . GLU A 1 649 ? -35.466 -4.880 -6.131 1.00 87.31 649 GLU A CA 1
ATOM 5205 C C . GLU A 1 649 ? -34.843 -4.079 -4.981 1.00 87.31 649 GLU A C 1
ATOM 5207 O O . GLU A 1 649 ? -35.189 -4.288 -3.817 1.00 87.31 649 GLU A O 1
ATOM 5212 N N . ILE A 1 650 ? -33.945 -3.146 -5.302 1.00 88.19 650 ILE A N 1
ATOM 5213 C CA . ILE A 1 650 ? -33.410 -2.157 -4.360 1.00 88.19 650 ILE A CA 1
ATOM 5214 C C . ILE A 1 650 ? -33.578 -0.785 -5.003 1.00 88.19 650 ILE A C 1
ATOM 5216 O O . ILE A 1 650 ? -33.061 -0.545 -6.093 1.00 88.19 650 ILE A O 1
ATOM 5220 N N . LYS A 1 651 ? -34.297 0.125 -4.343 1.00 90.31 651 LYS A N 1
ATOM 5221 C CA . LYS A 1 651 ? -34.545 1.473 -4.871 1.00 90.31 651 LYS A CA 1
ATOM 5222 C C . LYS A 1 651 ? -34.459 2.552 -3.794 1.00 90.31 651 LYS A C 1
ATOM 5224 O O . LYS A 1 651 ? -34.845 2.304 -2.651 1.00 90.31 651 LYS A O 1
ATOM 5229 N N . PRO A 1 652 ? -34.013 3.771 -4.137 1.00 88.25 652 PRO A N 1
ATOM 5230 C CA . PRO A 1 652 ? -34.140 4.921 -3.249 1.00 88.25 652 PRO A CA 1
ATOM 5231 C C . PRO A 1 652 ? -35.608 5.186 -2.891 1.00 88.25 652 PRO A C 1
ATOM 5233 O O . PRO A 1 652 ? -36.473 5.205 -3.767 1.00 88.25 652 PRO A O 1
ATOM 5236 N N . ALA A 1 653 ? -35.884 5.426 -1.610 1.00 86.19 653 ALA A N 1
ATOM 5237 C CA . ALA A 1 653 ? -37.227 5.644 -1.067 1.00 86.19 653 ALA A CA 1
ATOM 5238 C C . ALA A 1 653 ? -37.417 7.047 -0.464 1.00 86.19 653 ALA A C 1
ATOM 5240 O O . ALA A 1 653 ? -38.308 7.272 0.351 1.00 86.19 653 ALA A O 1
ATOM 5241 N N . GLY A 1 654 ? -36.589 8.008 -0.884 1.00 87.38 654 GLY A N 1
ATOM 5242 C CA . GLY A 1 654 ? -36.624 9.381 -0.384 1.00 87.38 654 GLY A CA 1
ATOM 5243 C C . GLY A 1 654 ? -35.952 9.519 0.981 1.00 87.38 654 GLY A C 1
ATOM 5244 O O . GLY A 1 654 ? -34.943 8.867 1.246 1.00 87.38 654 GLY A O 1
ATOM 5245 N N . VAL A 1 655 ? -36.496 10.402 1.821 1.00 83.00 655 VAL A N 1
ATOM 5246 C CA . VAL A 1 655 ? -36.003 10.667 3.177 1.00 83.00 655 VAL A CA 1
ATOM 5247 C C . VAL A 1 655 ? -37.102 10.413 4.205 1.00 83.00 655 VAL A C 1
ATOM 5249 O O . VAL A 1 655 ? -38.235 10.856 4.018 1.00 83.00 655 VAL A O 1
ATOM 5252 N N . GLU A 1 656 ? -36.778 9.720 5.295 1.00 82.44 656 GLU A N 1
ATOM 5253 C CA . GLU A 1 656 ? -37.711 9.449 6.395 1.00 82.44 656 GLU A CA 1
ATOM 5254 C C . GLU A 1 656 ? -37.029 9.634 7.763 1.00 82.44 656 GLU A C 1
ATOM 5256 O O . GLU A 1 656 ? -35.803 9.641 7.884 1.00 82.44 656 GLU A O 1
ATOM 5261 N N . ASP A 1 657 ? -37.832 9.793 8.815 1.00 82.50 657 ASP A N 1
ATOM 5262 C CA . ASP A 1 657 ? -37.351 9.751 10.196 1.00 82.50 657 ASP A CA 1
ATOM 5263 C C . ASP A 1 657 ? -36.949 8.311 10.555 1.00 82.50 657 ASP A C 1
ATOM 5265 O O . ASP A 1 657 ? -37.746 7.374 10.409 1.00 82.50 657 ASP A O 1
ATOM 5269 N N . VAL A 1 658 ? -35.720 8.137 11.048 1.00 78.75 658 VAL A N 1
ATOM 5270 C CA . VAL A 1 658 ? -35.139 6.821 11.329 1.00 78.75 658 VAL A CA 1
ATOM 5271 C C . VAL A 1 658 ? -34.842 6.612 12.804 1.00 78.75 658 VAL A C 1
ATOM 5273 O O . VAL A 1 658 ? -34.471 7.524 13.547 1.00 78.75 658 VAL A O 1
ATOM 5276 N N . PHE A 1 659 ? -35.006 5.368 13.222 1.00 79.81 659 PHE A N 1
ATOM 5277 C CA . PHE A 1 659 ? -34.979 4.921 14.599 1.00 79.81 659 PHE A CA 1
ATOM 5278 C C . PHE A 1 659 ? -33.959 3.798 14.747 1.00 79.81 659 PHE A C 1
ATOM 5280 O O . PHE A 1 659 ? -33.709 3.039 13.809 1.00 79.81 659 PHE A O 1
ATOM 5287 N N . ASN A 1 660 ? -33.398 3.677 15.943 1.00 74.56 660 ASN A N 1
ATOM 5288 C CA . ASN A 1 660 ? -32.582 2.535 16.326 1.00 74.56 660 ASN A CA 1
ATOM 5289 C C . ASN A 1 660 ? -33.000 2.050 17.719 1.00 74.56 660 ASN A C 1
ATOM 5291 O O . ASN A 1 660 ? -33.590 2.809 18.494 1.00 74.56 660 ASN A O 1
ATOM 5295 N N . LEU A 1 661 ? -32.715 0.786 18.019 1.00 64.88 661 LEU A N 1
ATOM 5296 C CA . LEU A 1 661 ? -32.842 0.195 19.345 1.00 64.88 661 LEU A CA 1
ATOM 5297 C C . LEU A 1 661 ? -31.633 -0.699 19.618 1.00 64.88 661 LEU A C 1
ATOM 5299 O O . LEU A 1 661 ? -31.079 -1.311 18.710 1.00 64.88 661 LEU A O 1
ATOM 5303 N N . GLU A 1 662 ? -31.226 -0.780 20.876 1.00 60.78 662 GLU A N 1
ATOM 5304 C CA . GLU A 1 662 ? -30.157 -1.679 21.303 1.00 60.78 662 GLU A CA 1
ATOM 5305 C C . GLU A 1 662 ? -30.760 -3.005 21.753 1.00 60.78 662 GLU A C 1
ATOM 5307 O O . GLU A 1 662 ? -31.815 -3.023 22.392 1.00 60.78 662 GLU A O 1
ATOM 5312 N N . VAL A 1 663 ? -30.089 -4.116 21.454 1.00 53.44 663 VAL A N 1
ATOM 5313 C CA . VAL A 1 663 ? -30.523 -5.455 21.864 1.00 53.44 663 VAL A CA 1
ATOM 5314 C C . VAL A 1 663 ? -29.422 -6.121 22.662 1.00 53.44 663 VAL A C 1
ATOM 5316 O O . VAL A 1 663 ? -28.353 -6.408 22.132 1.00 53.44 663 VAL A O 1
ATOM 5319 N N . ASP A 1 664 ? -29.713 -6.424 23.921 1.00 49.81 664 ASP A N 1
ATOM 5320 C CA . ASP A 1 664 ? -28.779 -7.085 24.825 1.00 49.81 664 ASP A CA 1
ATOM 5321 C C . ASP A 1 664 ? -28.338 -8.451 24.238 1.00 49.81 664 ASP A C 1
ATOM 5323 O O . ASP A 1 664 ? -29.098 -9.117 23.526 1.00 49.81 664 ASP A O 1
ATOM 5327 N N . CYS A 1 665 ? -27.140 -8.925 24.580 1.00 45.56 665 CYS A N 1
ATOM 5328 C CA . CYS A 1 665 ? -26.589 -10.260 24.273 1.00 45.56 665 CYS A CA 1
ATOM 5329 C C . CYS A 1 665 ? -26.296 -10.581 22.794 1.00 45.56 665 CYS A C 1
ATOM 5331 O O . CYS A 1 665 ? -25.192 -11.013 22.476 1.00 45.56 665 CYS A O 1
ATOM 5333 N N . TYR A 1 666 ? -27.277 -10.459 21.898 1.00 49.53 666 TYR A N 1
ATOM 5334 C CA . TYR A 1 666 ? -27.134 -10.857 20.489 1.00 49.53 666 TYR A CA 1
ATOM 5335 C C . TYR A 1 666 ? -26.898 -9.671 19.566 1.00 49.53 666 TYR A C 1
ATOM 5337 O O . TYR A 1 666 ? -26.468 -9.876 18.432 1.00 49.53 666 TYR A O 1
ATOM 5345 N N . HIS A 1 667 ? -27.174 -8.452 20.049 1.00 54.47 667 HIS A N 1
ATOM 5346 C CA . HIS A 1 667 ? -27.003 -7.210 19.298 1.00 54.47 667 HIS A CA 1
ATOM 5347 C C . HIS A 1 667 ? -27.659 -7.302 17.923 1.00 54.47 667 HIS A C 1
ATOM 5349 O O . HIS A 1 667 ? -27.167 -6.716 16.977 1.00 54.47 667 HIS A O 1
ATOM 5355 N N . ASN A 1 668 ? -28.739 -8.090 17.812 1.00 60.25 668 ASN A N 1
ATOM 5356 C CA . ASN A 1 668 ? -29.511 -8.253 16.598 1.00 60.25 668 ASN A CA 1
ATOM 5357 C C . ASN A 1 668 ? -31.001 -8.433 16.864 1.00 60.25 668 ASN A C 1
ATOM 5359 O O . ASN A 1 668 ? -31.390 -8.929 17.921 1.00 60.25 668 ASN A O 1
ATOM 5363 N N . PHE A 1 669 ? -31.845 -8.039 15.912 1.00 63.91 669 PHE A N 1
ATOM 5364 C CA . PHE A 1 669 ? -33.289 -8.243 16.009 1.00 63.91 669 PHE A CA 1
ATOM 5365 C C . PHE A 1 669 ? -33.957 -8.461 14.658 1.00 63.91 669 PHE A C 1
ATOM 5367 O O . PHE A 1 669 ? -33.453 -8.064 13.611 1.00 63.91 669 PHE A O 1
ATOM 5374 N N . CYS A 1 670 ? -35.106 -9.133 14.709 1.00 73.62 670 CYS A N 1
ATOM 5375 C CA . CYS A 1 670 ? -35.931 -9.442 13.552 1.00 73.62 670 CYS A CA 1
ATOM 5376 C C . CYS A 1 670 ? -36.850 -8.273 13.198 1.00 73.62 670 CYS A C 1
ATOM 5378 O O . CYS A 1 670 ? -37.621 -7.797 14.043 1.00 73.62 670 CYS A O 1
ATOM 5380 N N . VAL A 1 671 ? -36.834 -7.897 11.924 1.00 73.12 671 VAL A N 1
ATOM 5381 C CA . VAL A 1 671 ? -37.694 -6.864 11.344 1.00 73.12 671 VAL A CA 1
ATOM 5382 C C . VAL A 1 671 ? -38.382 -7.343 10.065 1.00 73.12 671 VAL A C 1
ATOM 5384 O O . VAL A 1 671 ? -38.139 -8.463 9.606 1.00 73.12 671 VAL A O 1
ATOM 5387 N N . ASN A 1 672 ? -39.249 -6.503 9.488 1.00 62.66 672 ASN A N 1
ATOM 5388 C CA . ASN A 1 672 ? -39.916 -6.697 8.194 1.00 62.66 672 ASN A CA 1
ATOM 5389 C C . ASN A 1 672 ? -38.918 -6.917 7.034 1.00 62.66 672 ASN A C 1
ATOM 5391 O O . ASN A 1 672 ? -38.680 -6.032 6.227 1.00 62.66 672 ASN A O 1
ATOM 5395 N N . GLY A 1 673 ? -38.327 -8.110 6.948 1.00 55.56 673 GLY A N 1
ATOM 5396 C CA . GLY A 1 673 ? -37.398 -8.487 5.881 1.00 55.56 673 GLY A CA 1
ATOM 5397 C C . GLY A 1 673 ? -36.122 -9.202 6.333 1.00 55.56 673 GLY A C 1
ATOM 5398 O O . GLY A 1 673 ? -35.419 -9.714 5.474 1.00 55.56 673 GLY A O 1
ATOM 5399 N N . GLY A 1 674 ? -35.827 -9.308 7.636 1.00 58.81 674 GLY A N 1
ATOM 5400 C CA . GLY A 1 674 ? -34.666 -10.078 8.104 1.00 58.81 674 GLY A CA 1
ATOM 5401 C C . GLY A 1 674 ? -34.058 -9.630 9.434 1.00 58.81 674 GLY A C 1
ATOM 5402 O O . GLY A 1 674 ? -34.752 -9.066 10.279 1.00 58.81 674 GLY A O 1
ATOM 5403 N N . LEU A 1 675 ? -32.770 -9.940 9.619 1.00 52.28 675 LEU A N 1
ATOM 5404 C CA . LEU A 1 675 ? -31.966 -9.758 10.838 1.00 52.28 675 LEU A CA 1
ATOM 5405 C C . LEU A 1 675 ? -30.920 -8.622 10.694 1.00 52.28 675 LEU A C 1
ATOM 5407 O O . LEU A 1 675 ? -30.329 -8.525 9.623 1.00 52.28 675 LEU A O 1
ATOM 5411 N N . VAL A 1 676 ? -30.651 -7.835 11.755 1.00 52.28 676 VAL A N 1
ATOM 5412 C CA . VAL A 1 676 ? -29.894 -6.538 11.767 1.00 52.28 676 VAL A CA 1
ATOM 5413 C C . VAL A 1 676 ? -28.931 -6.370 12.991 1.00 52.28 676 VAL A C 1
ATOM 5415 O O . VAL A 1 676 ? -29.337 -6.919 14.002 1.00 52.28 676 VAL A O 1
ATOM 5418 N N . VAL A 1 677 ? -27.768 -5.629 12.984 1.00 48.84 677 VAL A N 1
ATOM 5419 C CA . VAL A 1 677 ? -26.698 -5.520 14.083 1.00 48.84 677 VAL A CA 1
ATOM 5420 C C . VAL A 1 677 ? -26.029 -4.124 14.434 1.00 48.84 677 VAL A C 1
ATOM 5422 O O . VAL A 1 677 ? -26.168 -3.208 13.629 1.00 48.84 677 VAL A O 1
ATOM 5425 N N . HIS A 1 678 ? -25.282 -3.968 15.588 1.00 40.94 678 HIS A N 1
ATOM 5426 C CA . HIS A 1 678 ? -24.420 -2.820 16.118 1.00 40.94 678 HIS A CA 1
ATOM 5427 C C . HIS A 1 678 ? -23.157 -3.234 17.010 1.00 40.94 678 HIS A C 1
ATOM 5429 O O . HIS A 1 678 ? -23.322 -4.314 17.553 1.00 40.94 678 HIS A O 1
ATOM 5435 N N . ASN A 1 679 ? -22.016 -2.443 17.186 1.00 36.81 679 ASN A N 1
ATOM 5436 C CA . ASN A 1 679 ? -20.748 -2.654 18.052 1.00 36.81 679 ASN A CA 1
ATOM 5437 C C . ASN A 1 679 ? -19.879 -1.391 18.570 1.00 36.81 679 ASN A C 1
ATOM 5439 O O . ASN A 1 679 ? -19.834 -0.392 17.845 1.00 36.81 679 ASN A O 1
ATOM 5443 N N . CYS A 1 680 ? -19.064 -1.437 19.703 1.00 43.03 680 CYS A N 1
ATOM 5444 C CA . CYS A 1 680 ? -18.295 -0.310 20.431 1.00 43.03 680 CYS A CA 1
ATOM 5445 C C . CYS A 1 680 ? -16.785 -0.499 20.974 1.00 43.03 680 CYS A C 1
ATOM 5447 O O . CYS A 1 680 ? -16.299 -1.621 20.996 1.00 43.03 680 CYS A O 1
ATOM 5449 N N . ILE A 1 681 ? -16.075 0.597 21.434 1.00 48.00 681 ILE A N 1
ATOM 5450 C CA . ILE A 1 681 ? -14.616 0.863 21.825 1.00 48.00 681 ILE A CA 1
ATOM 5451 C C . ILE A 1 681 ? -14.250 0.882 23.357 1.00 48.00 681 ILE A C 1
ATOM 5453 O O . ILE A 1 681 ? -13.183 1.351 23.773 1.00 48.00 681 ILE A O 1
ATOM 5457 N N . ASP A 1 682 ? -15.113 0.480 24.287 1.00 54.69 682 ASP A N 1
ATOM 5458 C CA . ASP A 1 682 ? -15.004 0.939 25.689 1.00 54.69 682 ASP A CA 1
ATOM 5459 C C . ASP A 1 682 ? -13.943 0.246 26.586 1.00 54.69 682 ASP A C 1
ATOM 5461 O O . ASP A 1 682 ? -13.533 0.817 27.607 1.00 54.69 682 ASP A O 1
ATOM 5465 N N . ALA A 1 683 ? -13.395 -0.909 26.193 1.00 51.66 683 ALA A N 1
ATOM 5466 C CA . ALA A 1 683 ? -12.465 -1.707 27.017 1.00 51.66 683 ALA A CA 1
ATOM 5467 C C . ALA A 1 683 ? -11.187 -0.960 27.452 1.00 51.66 683 ALA A C 1
ATOM 5469 O O . ALA A 1 683 ? -10.740 -1.071 28.599 1.00 51.66 683 ALA A O 1
ATOM 5470 N N . ILE A 1 684 ? -10.610 -0.146 26.563 1.00 55.78 684 ILE A N 1
ATOM 5471 C CA . ILE A 1 684 ? -9.371 0.614 26.821 1.00 55.78 684 ILE A CA 1
ATOM 5472 C C . ILE A 1 684 ? -9.593 1.690 27.881 1.00 55.78 684 ILE A C 1
ATOM 5474 O O . ILE A 1 684 ? -8.755 1.905 28.762 1.00 55.78 684 ILE A O 1
ATOM 5478 N N . ARG A 1 685 ? -10.746 2.358 27.836 1.00 65.69 685 ARG A N 1
ATOM 5479 C CA . ARG A 1 685 ? -11.087 3.419 28.787 1.00 65.69 685 ARG A CA 1
ATOM 5480 C C . ARG A 1 685 ? -11.217 2.875 30.207 1.00 65.69 685 ARG A C 1
ATOM 5482 O O . ARG A 1 685 ? -10.819 3.566 31.146 1.00 65.69 685 ARG A O 1
ATOM 5489 N N . TYR A 1 686 ? -11.731 1.655 30.363 1.00 66.00 686 TYR A N 1
ATOM 5490 C CA . TYR A 1 686 ? -11.852 1.001 31.665 1.00 66.00 686 TYR A CA 1
ATOM 5491 C C . TYR A 1 686 ? -10.490 0.637 32.256 1.00 66.00 686 TYR A C 1
ATOM 5493 O O . TYR A 1 686 ? -10.229 0.978 33.407 1.00 66.00 686 TYR A O 1
ATOM 5501 N N . ALA A 1 687 ? -9.577 0.059 31.471 1.00 63.03 687 ALA A N 1
ATOM 5502 C CA . ALA A 1 687 ? -8.219 -0.233 31.939 1.00 63.03 687 ALA A CA 1
ATOM 5503 C C . ALA A 1 687 ? -7.489 1.026 32.437 1.00 63.03 687 ALA A C 1
ATOM 5505 O O . ALA A 1 687 ? -6.871 1.031 33.504 1.00 63.03 687 ALA A O 1
ATOM 5506 N N . CYS A 1 688 ? -7.583 2.128 31.684 1.00 65.81 688 CYS A N 1
ATOM 5507 C CA . CYS A 1 688 ? -6.881 3.362 32.026 1.00 65.81 688 CYS A CA 1
ATOM 5508 C C . CYS A 1 688 ? -7.404 4.026 33.302 1.00 65.81 688 CYS A C 1
ATOM 5510 O O . CYS A 1 688 ? -6.685 4.821 33.902 1.00 65.81 688 CYS A O 1
ATOM 5512 N N . GLN A 1 689 ? -8.617 3.701 33.753 1.00 69.12 689 GLN A N 1
ATOM 5513 C CA . GLN A 1 689 ? -9.161 4.264 34.983 1.00 69.12 689 GLN A CA 1
ATOM 5514 C C . GLN A 1 689 ? -8.288 3.969 36.208 1.00 69.12 689 GLN A C 1
ATOM 5516 O O . GLN A 1 689 ? -8.107 4.862 37.034 1.00 69.12 689 GLN A O 1
ATOM 5521 N N . TYR A 1 690 ? -7.720 2.762 36.308 1.00 64.50 690 TYR A N 1
ATOM 5522 C CA . TYR A 1 690 ? -6.803 2.406 37.397 1.00 64.50 690 TYR A CA 1
ATOM 5523 C C . TYR A 1 690 ? -5.622 3.374 37.478 1.00 64.50 690 TYR A C 1
ATOM 5525 O O . TYR A 1 690 ? -5.261 3.892 38.536 1.00 64.50 690 TYR A O 1
ATOM 5533 N N . LEU A 1 691 ? -5.046 3.640 36.305 1.00 64.19 691 LEU A N 1
ATOM 5534 C CA . LEU A 1 691 ? -3.821 4.406 36.132 1.00 64.19 691 LEU A CA 1
ATOM 5535 C C . LEU A 1 691 ? -4.024 5.874 36.518 1.00 64.19 691 LEU A C 1
ATOM 5537 O O . LEU A 1 691 ? -3.080 6.522 36.970 1.00 64.19 691 LEU A O 1
ATOM 5541 N N . MET A 1 692 ? -5.259 6.371 36.381 1.00 64.75 692 MET A N 1
ATOM 5542 C CA . MET A 1 692 ? -5.670 7.727 36.755 1.00 64.75 692 MET A CA 1
ATOM 5543 C C . MET A 1 692 ? -5.811 7.925 38.272 1.00 64.75 692 MET A C 1
ATOM 5545 O O . MET A 1 692 ? -5.797 9.068 38.722 1.00 64.75 692 MET A O 1
ATOM 5549 N N . THR A 1 693 ? -5.992 6.851 39.050 1.00 51.47 693 THR A N 1
ATOM 5550 C CA . THR A 1 693 ? -6.298 6.926 40.492 1.00 51.47 693 THR A CA 1
ATOM 5551 C C . THR A 1 693 ? -5.110 6.682 41.420 1.00 51.47 693 THR A C 1
ATOM 5553 O O . THR A 1 693 ? -5.211 6.970 42.609 1.00 51.47 693 THR A O 1
ATOM 5556 N N . GLU A 1 694 ? -3.987 6.182 40.910 1.00 41.59 694 GLU A N 1
ATOM 5557 C CA . GLU A 1 694 ? -2.759 6.036 41.699 1.00 41.59 694 GLU A CA 1
ATOM 5558 C C . GLU A 1 694 ? -2.026 7.390 41.815 1.00 41.59 694 GLU A C 1
ATOM 5560 O O . GLU A 1 694 ? -1.661 7.961 40.780 1.00 41.59 694 GLU A O 1
ATOM 5565 N N . PRO A 1 695 ? -1.809 7.917 43.038 1.00 34.44 695 PRO A N 1
ATOM 5566 C CA . PRO A 1 695 ? -1.085 9.168 43.253 1.00 34.44 695 PRO A CA 1
ATOM 5567 C C . PRO A 1 695 ? 0.390 9.061 42.843 1.00 34.44 695 PRO A C 1
ATOM 5569 O O . PRO A 1 695 ? 0.988 7.990 42.913 1.00 34.44 695 PRO A O 1
ATOM 5572 N N . ASP A 1 696 ? 1.005 10.198 42.509 1.00 35.12 696 ASP A N 1
ATOM 5573 C CA . ASP A 1 696 ? 2.442 10.327 42.205 1.00 35.12 696 ASP A CA 1
ATOM 5574 C C . ASP A 1 696 ? 3.382 10.088 43.414 1.00 35.12 696 ASP A C 1
ATOM 5576 O O . ASP A 1 696 ? 4.597 10.231 43.293 1.00 35.12 696 ASP A O 1
ATOM 5580 N N . GLU A 1 697 ? 2.865 9.668 44.572 1.00 29.58 697 GLU A N 1
ATOM 5581 C CA . GLU A 1 697 ? 3.654 9.233 45.728 1.00 29.58 697 GLU A CA 1
ATOM 5582 C C . GLU A 1 697 ? 2.990 8.029 46.418 1.00 29.58 697 GLU A C 1
ATOM 5584 O O . GLU A 1 697 ? 1.759 7.955 46.476 1.00 29.58 697 GLU A O 1
ATOM 5589 N N . PRO A 1 698 ? 3.770 7.078 46.972 1.00 29.38 698 PRO A N 1
ATOM 5590 C CA . PRO A 1 698 ? 3.214 5.961 47.721 1.00 29.38 698 PRO A CA 1
ATOM 5591 C C . PRO A 1 698 ? 2.548 6.489 48.994 1.00 29.38 698 PRO A C 1
ATOM 5593 O O . PRO A 1 698 ? 3.224 6.917 49.932 1.00 29.38 698 PRO A O 1
ATOM 5596 N N . ASP A 1 699 ? 1.220 6.437 49.039 1.00 27.66 699 ASP A N 1
ATOM 5597 C CA . ASP A 1 699 ? 0.465 6.730 50.250 1.00 27.66 699 ASP A CA 1
ATOM 5598 C C . ASP A 1 699 ? 0.827 5.689 51.327 1.00 27.66 699 ASP A C 1
ATOM 5600 O O . ASP A 1 699 ? 0.462 4.512 51.258 1.00 27.66 699 ASP A O 1
ATOM 5604 N N . GLN A 1 700 ? 1.600 6.117 52.329 1.00 32.31 700 GLN A N 1
ATOM 5605 C CA . GLN A 1 700 ? 2.067 5.288 53.446 1.00 32.31 700 GLN A CA 1
ATOM 5606 C C . GLN A 1 700 ? 0.932 4.812 54.376 1.00 32.31 700 GLN A C 1
ATOM 5608 O O . GLN A 1 700 ? 1.202 4.165 55.390 1.00 32.31 700 GLN A O 1
ATOM 5613 N N . THR A 1 701 ? -0.336 5.087 54.061 1.00 30.84 701 THR A N 1
ATOM 5614 C CA . THR A 1 701 ? -1.480 4.746 54.918 1.00 30.84 701 THR A CA 1
ATOM 5615 C C . THR A 1 701 ? -2.133 3.386 54.632 1.00 30.84 701 THR A C 1
ATOM 5617 O O . THR A 1 701 ? -2.882 2.898 55.477 1.00 30.84 701 THR A O 1
ATOM 5620 N N . LEU A 1 702 ? -1.796 2.688 53.537 1.00 31.39 702 LEU A N 1
ATOM 5621 C CA . LEU A 1 702 ? -2.354 1.350 53.237 1.00 31.39 702 LEU A CA 1
ATOM 5622 C C . LEU A 1 702 ? -1.649 0.172 53.947 1.00 31.39 702 LEU A C 1
ATOM 5624 O O . LEU A 1 702 ? -2.085 -0.972 53.833 1.00 31.39 702 LEU A O 1
ATOM 5628 N N . ASN A 1 703 ? -0.620 0.431 54.761 1.00 29.80 703 ASN A N 1
ATOM 5629 C CA . ASN A 1 703 ? 0.130 -0.597 55.503 1.00 29.80 703 ASN A CA 1
ATOM 5630 C C . ASN A 1 703 ? -0.537 -1.097 56.809 1.00 29.80 703 ASN A C 1
ATOM 5632 O O . ASN A 1 703 ? 0.134 -1.715 57.636 1.00 29.80 703 ASN A O 1
ATOM 5636 N N . GLN A 1 704 ? -1.839 -0.873 57.031 1.00 30.41 704 GLN A N 1
ATOM 5637 C CA . GLN A 1 704 ? -2.530 -1.327 58.256 1.00 30.41 704 GLN A CA 1
ATOM 5638 C C . GLN A 1 704 ? -3.858 -2.066 58.038 1.00 30.41 704 GLN A C 1
ATOM 5640 O O . GLN A 1 704 ? -4.741 -2.021 58.892 1.00 30.41 704 GLN A O 1
ATOM 5645 N N . VAL A 1 705 ? -3.998 -2.835 56.956 1.00 27.59 705 VAL A N 1
ATOM 5646 C CA . VAL A 1 705 ? -5.072 -3.842 56.884 1.00 27.59 705 VAL A CA 1
ATOM 5647 C C . VAL A 1 705 ? -4.468 -5.232 56.730 1.00 27.59 705 VAL A C 1
ATOM 5649 O O . VAL A 1 705 ? -4.201 -5.713 55.633 1.00 27.59 705 VAL A O 1
ATOM 5652 N N . SER A 1 706 ? -4.238 -5.891 57.867 1.00 26.62 706 SER A N 1
ATOM 5653 C CA . SER A 1 706 ? -3.925 -7.317 57.914 1.00 26.62 706 SER A CA 1
ATOM 5654 C C . SER A 1 706 ? -5.190 -8.128 57.621 1.00 26.62 706 SER A C 1
ATOM 5656 O O . SER A 1 706 ? -6.081 -8.211 58.469 1.00 26.62 706 SER A O 1
ATOM 5658 N N . TRP A 1 707 ? -5.265 -8.750 56.448 1.00 26.56 707 TRP A N 1
ATOM 5659 C CA . TRP A 1 707 ? -6.277 -9.767 56.156 1.00 26.56 707 TRP A CA 1
ATOM 5660 C C . TRP A 1 707 ? -5.816 -11.134 56.695 1.00 26.56 707 TRP A C 1
ATOM 5662 O O . TRP A 1 707 ? -4.637 -11.478 56.555 1.00 26.56 707 TRP A O 1
ATOM 5672 N N . PRO A 1 708 ? -6.695 -11.921 57.346 1.00 28.02 708 PRO A N 1
ATOM 5673 C CA . PRO A 1 708 ? -6.320 -13.209 57.918 1.00 28.02 708 PRO A CA 1
ATOM 5674 C C . PRO A 1 708 ? -5.946 -14.206 56.814 1.00 28.02 708 PRO A C 1
ATOM 5676 O O . PRO A 1 708 ? -6.602 -14.288 55.776 1.00 28.02 708 PRO A O 1
ATOM 5679 N N . LYS A 1 709 ? -4.873 -14.973 57.046 1.00 28.70 709 LYS A N 1
ATOM 5680 C CA . LYS A 1 709 ? -4.409 -16.028 56.135 1.00 28.70 709 LYS A CA 1
ATOM 5681 C C . LYS A 1 709 ? -5.520 -17.054 55.900 1.00 28.70 709 LYS A C 1
ATOM 5683 O O . LYS A 1 709 ? -6.144 -17.519 56.851 1.00 28.70 709 LYS A O 1
ATOM 5688 N N . ALA A 1 710 ? -5.714 -17.424 54.634 1.00 30.44 710 ALA A N 1
ATOM 5689 C CA . ALA A 1 710 ? -6.651 -18.453 54.202 1.00 30.44 710 ALA A CA 1
ATOM 5690 C C . ALA A 1 710 ? -6.326 -19.794 54.881 1.00 30.44 710 ALA A C 1
ATOM 5692 O O . ALA A 1 710 ? -5.323 -20.439 54.579 1.00 30.44 710 ALA A O 1
ATOM 5693 N N . GLY A 1 711 ? -7.159 -20.162 55.850 1.00 36.00 711 GLY A N 1
ATOM 5694 C CA . GLY A 1 711 ? -6.984 -21.353 56.674 1.00 36.00 711 GLY A CA 1
ATOM 5695 C C . GLY A 1 711 ? -7.815 -21.322 57.955 1.00 36.00 711 GLY A C 1
ATOM 5696 O O . GLY A 1 711 ? -7.304 -21.703 58.999 1.00 36.00 711 GLY A O 1
ATOM 5697 N N . ALA A 1 712 ? -9.054 -20.825 57.894 1.00 32.56 712 ALA A N 1
ATOM 5698 C CA . ALA A 1 712 ? -10.082 -21.030 58.918 1.00 32.56 712 ALA A CA 1
ATOM 5699 C C . ALA A 1 712 ? -11.448 -20.550 58.395 1.00 32.56 712 ALA A C 1
ATOM 5701 O O . ALA A 1 712 ? -11.803 -19.389 58.596 1.00 32.56 712 ALA A O 1
ATOM 5702 N N . LEU A 1 713 ? -12.148 -21.465 57.711 1.00 31.95 713 LEU A N 1
ATOM 5703 C CA . LEU A 1 713 ? -13.602 -21.720 57.639 1.00 31.95 713 LEU A CA 1
ATOM 5704 C C . LEU A 1 713 ? -13.990 -22.270 56.267 1.00 31.95 713 LEU A C 1
ATOM 5706 O O . LEU A 1 713 ? -13.820 -21.542 55.265 1.00 31.95 713 LEU A O 1
#

Secondary structure (DSSP, 8-state):
--PPPTT-------HHHHHHHHHH-EE-TTS-EE---HHHHHHHHT--HHHHHHHHHHTTHHHHHHHHHHHHHHHHHHHHHHHHHHHHHHHHHHHHHHHHHHHHHHHHHGGG--SHHHHHHHHHHHHHHHHHHHTTS-S-SGGGGGG---TTT-----------GGGS-GGGGGGTT---SEEEEEESTTSSHHHHHHHHHHHHHHH-S--EEEEESSHHHHTTTHHHHHHHHHHHTT-GGGSEEETTTTEEE-TTS-EEEEEETT-HHHHHH---SSS---EEEEETGGGS-HHHHHHHHTTS-S--SS--EEEEEE---BTTSHHHHHHTTTT--TT-SEEE-SSEEEEEE-GGG-TT--HHHHHHHHT---HHHIIIIIT-PPBP-SSBS--SEEEE--TT---S--EEEEE--SSSS-EEEEEEEEETTTTEEEEEEEEEESS--HHHHHHHHHHT--S-EEE-TT-HHHHHHHHHTT--EEE----TTHHHHHHHHHTTSEEEEETT-HHHHHHHHH-BEEE-TTSPEEEEE--S----EETTPEEEETTEEEEGGGGTT--EEEEEEETTTTEEEEEEEEEEEEEEEEEEEEEEEETTS-EEEE-TT-EEEETTEEEEGGG--TT-EEEEEETTEEEEEEEEEEEEEEEEEEEEEEETTT-EEEETTEEEE----THHHHHHHHHHHS-SS--TTSTT--PPPS---